Protein AF-0000000078247463 (afdb_homodimer)

Radius of gyration: 31.79 Å; Cα contacts (8 Å, |Δi|>4): 1445; chains: 2; bounding box: 102×98×64 Å

Foldseek 3Di:
DVVVVVVVVVVVVVVVVVVVPCVVLQAAEAEEEEEFADPDQLCCQATHCLFFVCLQVVLVVVCVVVVLRVSYDYHYHYDYQNLPLVSLLVVLCCCCPVVNHQEYEDDADASSLLNSLQVCVVSVHAYEYFIHRAAPVQVPCVSRVRYHYLFHHLLVLLVVVVVVCVVVVNAEEEEEEEPAPPPPRVVRNVVNNVVVQVVDNSHHHFYYDYQPYLALVSLLVVLVPCLVGDQEYEYYYDPDQLSVLSNLVSCVVNVNQPPSHAYEYEDAPDLVQWDAAFLGDIDGSLDDDRPDPDPDDSVNSVVSCPRYHYHYDPLPNDVDDDPVVVVSFQVSNVCCCPPPNVCDVVQPDSSNNTHRSTSVSSSVVSNVVSNVVSVVVVVPD/DVVVVVVVVVVVVVVVVVVVVCVVLQAAEAEEEEEFADPDQLCCQATHCLFFVCLQVVLVVVCVVVVQRVSYDYHYHYDYQNLPLVSLLVVLCCCCPVVNHQEYEDDADASSLLNSLQVCVVSVHAYEYFTHRAAPVQVPCVSRVRYHYLFHHLLVLLVVVVVVCVVVVNAEEEEEEEPAPPPPRVVRNVVNNVVVQVVDNSHHHFYYDYQPYLALVSLLVVLVVCLVGHQEYEYYYDPDQLSVLSNLVSCVVNVNQPPSHAYEYEDAPDLVQWDAAFLRDIDGSLDDDRPHDDPDDSVNSVVSCPRYHYHYDPLPRDVDDDPVVVVSFQVSNVCCCPPPNVCDVVQPDSSNNTHRSTSVSSSVVSNVVSVVVSVVVVVPD

Solvent-accessible surface area (backbone atoms only — not comparable to full-atom values): 39059 Å² total; per-residue (Å²): 113,65,66,61,47,52,51,48,49,50,48,47,49,49,48,48,47,50,58,58,66,60,57,71,73,76,53,46,74,44,34,37,27,36,39,34,27,76,83,50,74,94,43,36,50,41,51,13,35,71,24,27,60,26,22,52,56,56,36,49,53,51,40,58,75,65,59,56,52,77,58,48,40,81,44,80,44,76,46,70,24,57,71,29,45,35,45,18,30,47,49,42,47,43,36,53,70,73,66,53,40,62,34,33,38,32,30,43,23,38,65,16,29,51,45,34,30,29,46,27,38,55,72,71,27,46,28,32,28,20,49,64,30,29,50,53,68,51,73,33,52,86,80,22,70,33,40,47,61,66,37,70,28,29,44,60,49,33,50,48,50,52,52,51,29,55,75,72,68,44,44,58,30,24,40,40,32,26,41,48,90,32,69,55,63,35,52,46,33,51,54,26,39,50,49,51,35,35,74,32,88,74,37,40,69,67,43,57,41,65,31,82,38,70,45,54,70,38,36,31,53,44,42,64,56,47,60,76,71,33,42,38,35,38,40,32,58,29,81,92,71,54,32,62,48,41,46,29,47,22,25,43,75,68,68,55,48,45,93,76,26,40,37,36,38,64,35,74,86,38,57,62,58,45,41,79,38,60,38,70,41,67,44,45,58,42,56,69,88,59,88,63,78,73,86,63,50,55,66,53,39,46,57,33,44,72,40,56,43,66,46,51,49,75,84,60,62,58,92,67,70,53,70,68,51,53,53,49,37,51,48,28,48,61,41,22,46,36,83,91,63,55,37,48,80,88,36,62,49,62,58,32,69,29,49,15,68,31,21,62,42,50,22,48,49,52,47,50,49,48,53,51,51,38,53,48,40,70,73,55,117,116,67,66,61,47,50,50,48,48,49,49,47,48,50,48,48,49,49,56,59,66,60,57,71,73,78,53,47,74,44,35,36,27,36,40,35,28,75,83,50,75,92,43,37,49,42,51,12,35,70,24,27,60,27,22,52,56,58,36,49,54,50,33,54,74,67,60,49,54,78,58,48,41,81,43,80,45,75,47,72,23,57,71,28,43,37,44,19,31,47,49,42,47,43,35,52,70,74,66,54,39,63,34,33,40,31,29,42,24,38,64,17,29,50,46,33,30,30,46,27,38,56,70,70,27,46,28,34,28,21,51,63,30,28,49,54,69,52,72,34,52,86,80,21,70,32,40,48,61,69,35,71,28,28,44,61,48,32,49,48,51,51,52,50,31,55,75,73,68,46,45,61,31,23,39,40,32,26,43,51,91,31,69,57,64,35,52,47,32,50,53,26,38,50,48,51,36,36,75,32,86,75,37,40,67,68,45,57,40,65,29,81,38,71,47,54,69,39,35,31,53,45,44,65,56,46,60,77,71,34,43,39,34,38,39,31,60,30,80,94,73,52,34,62,48,42,45,30,47,22,25,43,76,67,68,55,47,44,95,77,27,38,36,37,39,62,37,76,86,40,60,63,59,47,40,81,38,62,40,71,41,68,45,44,58,44,54,74,86,60,89,57,80,70,85,63,49,54,67,53,40,45,57,32,44,72,39,57,43,65,45,52,50,72,85,65,64,60,97,68,72,50,70,66,54,53,52,48,38,52,47,27,48,60,42,23,47,36,84,91,63,56,36,48,80,88,36,62,47,63,57,34,71,29,51,14,68,33,23,63,43,50,23,48,48,54,47,50,49,51,53,51,50,45,52,47,42,70,74,55,119

Structure (mmCIF, N/CA/C/O backbone):
data_AF-0000000078247463-model_v1
#
loop_
_entity.id
_entity.type
_entity.pdbx_description
1 polymer 'guanylate cyclase'
#
loop_
_atom_site.group_PDB
_atom_site.id
_atom_site.type_symbol
_atom_site.label_atom_id
_atom_site.label_alt_id
_atom_site.label_comp_id
_atom_site.label_asym_id
_atom_site.label_entity_id
_atom_site.label_seq_id
_atom_site.pdbx_PDB_ins_code
_atom_site.Cartn_x
_atom_site.Cartn_y
_atom_site.Cartn_z
_atom_site.occupancy
_atom_site.B_iso_or_equiv
_atom_site.auth_seq_id
_atom_site.auth_comp_id
_atom_site.auth_asym_id
_atom_site.auth_atom_id
_atom_site.pdbx_PDB_model_num
ATOM 1 N N . MET A 1 1 ? -61.469 -50.188 29.312 1 53.72 1 MET A N 1
ATOM 2 C CA . MET A 1 1 ? -60.844 -48.938 29.688 1 53.72 1 MET A CA 1
ATOM 3 C C . MET A 1 1 ? -59.312 -49.094 29.719 1 53.72 1 MET A C 1
ATOM 5 O O . MET A 1 1 ? -58.594 -48.188 29.297 1 53.72 1 MET A O 1
ATOM 9 N N . ALA A 1 2 ? -58.844 -50.312 30 1 69.56 2 ALA A N 1
ATOM 10 C CA . ALA A 1 2 ? -57.406 -50.594 30.125 1 69.56 2 ALA A CA 1
ATOM 11 C C . ALA A 1 2 ? -56.75 -50.781 28.75 1 69.56 2 ALA A C 1
ATOM 13 O O . ALA A 1 2 ? -55.625 -50.312 28.531 1 69.56 2 ALA A O 1
ATOM 14 N N . LYS A 1 3 ? -57.375 -51.375 27.812 1 70 3 LYS A N 1
ATOM 15 C CA . LYS A 1 3 ? -56.781 -51.562 26.484 1 70 3 LYS A CA 1
ATOM 16 C C . LYS A 1 3 ? -56.719 -50.25 25.719 1 70 3 LYS A C 1
ATOM 18 O O . LYS A 1 3 ? -55.75 -49.969 25.031 1 70 3 LYS A O 1
ATOM 23 N N . ALA A 1 4 ? -57.688 -49.406 25.906 1 71.69 4 ALA A N 1
ATOM 24 C CA . ALA A 1 4 ? -57.688 -48.094 25.266 1 71.69 4 ALA A CA 1
ATOM 25 C C . ALA A 1 4 ? -56.656 -47.156 25.891 1 71.69 4 ALA A C 1
ATOM 27 O O . ALA A 1 4 ? -56 -46.406 25.172 1 71.69 4 ALA A O 1
ATOM 28 N N . GLN A 1 5 ? -56.344 -47.406 27.141 1 68.44 5 GLN A N 1
ATOM 29 C CA . GLN A 1 5 ? -55.344 -46.625 27.828 1 68.44 5 GLN A CA 1
ATOM 30 C C . GLN A 1 5 ? -53.938 -47.031 27.406 1 68.44 5 GLN A C 1
ATOM 32 O O . GLN A 1 5 ? -53.062 -46.188 27.234 1 68.44 5 GLN A O 1
ATOM 37 N N . LYS A 1 6 ? -53.719 -48.344 27.172 1 70.38 6 LYS A N 1
ATOM 38 C CA . LYS A 1 6 ? -52.438 -48.844 26.719 1 70.38 6 LYS A CA 1
ATOM 39 C C . LYS A 1 6 ? -52.156 -48.406 25.281 1 70.38 6 LYS A C 1
ATOM 41 O O . LYS A 1 6 ? -51.031 -48.031 24.938 1 70.38 6 LYS A O 1
ATOM 46 N N . LEU A 1 7 ? -53.25 -48.344 24.531 1 70.44 7 LEU A N 1
ATOM 47 C CA . LEU A 1 7 ? -53.125 -47.875 23.156 1 70.44 7 LEU A CA 1
ATOM 48 C C . LEU A 1 7 ? -52.844 -46.375 23.094 1 70.44 7 LEU A C 1
ATOM 50 O O . LEU A 1 7 ? -52 -45.938 22.312 1 70.44 7 LEU A O 1
ATOM 54 N N . LEU A 1 8 ? -53.438 -45.688 24.031 1 73.56 8 LEU A N 1
ATOM 55 C CA . LEU A 1 8 ? -53.219 -44.25 24.141 1 73.56 8 LEU A CA 1
ATOM 56 C C . LEU A 1 8 ? -51.781 -43.969 24.641 1 73.56 8 LEU A C 1
ATOM 58 O O . LEU A 1 8 ? -51.125 -43.031 24.141 1 73.56 8 LEU A O 1
ATOM 62 N N . LEU A 1 9 ? -51.344 -44.781 25.5 1 71.31 9 LEU A N 1
ATOM 63 C CA . LEU A 1 9 ? -50 -44.656 26.016 1 71.31 9 LEU A CA 1
ATOM 64 C C . LEU A 1 9 ? -48.969 -45 24.953 1 71.31 9 LEU A C 1
ATOM 66 O O . LEU A 1 9 ? -47.938 -44.344 24.828 1 71.31 9 LEU A O 1
ATOM 70 N N . ILE A 1 10 ? -49.281 -46 24.125 1 69.25 10 ILE A N 1
ATOM 71 C CA . ILE A 1 10 ? -48.406 -46.375 23.031 1 69.25 10 ILE A CA 1
ATOM 72 C C . ILE A 1 10 ? -48.406 -45.312 21.953 1 69.25 10 ILE A C 1
ATOM 74 O O . ILE A 1 10 ? -47.344 -44.969 21.406 1 69.25 10 ILE A O 1
ATOM 78 N N . ILE A 1 11 ? -49.562 -44.625 21.719 1 70.5 11 ILE A N 1
ATOM 79 C CA . ILE A 1 11 ? -49.656 -43.531 20.75 1 70.5 11 ILE A CA 1
ATOM 80 C C . ILE A 1 11 ? -48.938 -42.312 21.281 1 70.5 11 ILE A C 1
ATOM 82 O O . ILE A 1 11 ? -48.219 -41.625 20.531 1 70.5 11 ILE A O 1
ATOM 86 N N . ILE A 1 12 ? -49.062 -42.094 22.562 1 70.5 12 ILE A N 1
ATOM 87 C CA . ILE A 1 12 ? -48.375 -40.969 23.172 1 70.5 12 ILE A CA 1
ATOM 88 C C . ILE A 1 12 ? -46.875 -41.219 23.188 1 70.5 12 ILE A C 1
ATOM 90 O O . ILE A 1 12 ? -46.062 -40.312 22.875 1 70.5 12 ILE A O 1
ATOM 94 N N . ILE A 1 13 ? -46.438 -42.469 23.469 1 66.94 13 ILE A N 1
ATOM 95 C CA . ILE A 1 13 ? -45.031 -42.812 23.453 1 66.94 13 ILE A CA 1
ATOM 96 C C . ILE A 1 13 ? -44.5 -42.781 22.016 1 66.94 13 ILE A C 1
ATOM 98 O O . ILE A 1 13 ? -43.406 -42.281 21.75 1 66.94 13 ILE A O 1
ATOM 102 N N . LEU A 1 14 ? -45.312 -43.219 21.062 1 65.75 14 LEU A N 1
ATOM 103 C CA . LEU A 1 14 ? -44.906 -43.188 19.656 1 65.75 14 LEU A CA 1
ATOM 104 C C . LEU A 1 14 ? -44.906 -41.719 19.156 1 65.75 14 LEU A C 1
ATOM 106 O O . LEU A 1 14 ? -44 -41.344 18.391 1 65.75 14 LEU A O 1
ATOM 110 N N . PHE A 1 15 ? -45.875 -40.938 19.641 1 65.56 15 PHE A N 1
ATOM 111 C CA . PHE A 1 15 ? -45.938 -39.531 19.266 1 65.56 15 PHE A CA 1
ATOM 112 C C . PHE A 1 15 ? -44.812 -38.75 19.922 1 65.56 15 PHE A C 1
ATOM 114 O O . PHE A 1 15 ? -44.219 -37.875 19.297 1 65.56 15 PHE A O 1
ATOM 121 N N . THR A 1 16 ? -44.531 -39.031 21.172 1 62.22 16 THR A N 1
ATOM 122 C CA . THR A 1 16 ? -43.438 -38.344 21.844 1 62.22 16 THR A CA 1
ATOM 123 C C . THR A 1 16 ? -42.094 -38.844 21.297 1 62.22 16 THR A C 1
ATOM 125 O O . THR A 1 16 ? -41.156 -38.062 21.172 1 62.22 16 THR A O 1
ATOM 128 N N . THR A 1 17 ? -41.938 -40.094 21 1 59.69 17 THR A N 1
ATOM 129 C CA . THR A 1 17 ? -40.719 -40.594 20.359 1 59.69 17 THR A CA 1
ATOM 130 C C . THR A 1 17 ? -40.594 -40.031 18.953 1 59.69 17 THR A C 1
ATOM 132 O O . THR A 1 17 ? -39.5 -39.75 18.484 1 59.69 17 THR A O 1
ATOM 135 N N . CYS A 1 18 ? -41.625 -39.938 18.219 1 58.25 18 CYS A N 1
ATOM 136 C CA . CYS A 1 18 ? -41.594 -39.312 16.906 1 58.25 18 CYS A CA 1
ATOM 137 C C . CYS A 1 18 ? -41.281 -37.812 17.031 1 58.25 18 CYS A C 1
ATOM 139 O O . CYS A 1 18 ? -40.594 -37.25 16.188 1 58.25 18 CYS A O 1
ATOM 141 N N . LEU A 1 19 ? -41.875 -37.188 18.016 1 53.09 19 LEU A N 1
ATOM 142 C CA . LEU A 1 19 ? -41.531 -35.781 18.25 1 53.09 19 LEU A CA 1
ATOM 143 C C . LEU A 1 19 ? -40.062 -35.656 18.688 1 53.09 19 LEU A C 1
ATOM 145 O O . LEU A 1 19 ? -39.406 -34.656 18.359 1 53.09 19 LEU A O 1
ATOM 149 N N . ILE A 1 20 ? -39.562 -36.562 19.531 1 48.53 20 ILE A N 1
ATOM 150 C CA . ILE A 1 20 ? -38.156 -36.5 19.938 1 48.53 20 ILE A CA 1
ATOM 151 C C . ILE A 1 20 ? -37.25 -36.75 18.734 1 48.53 20 ILE A C 1
ATOM 153 O O . ILE A 1 20 ? -36.188 -36.125 18.594 1 48.53 20 ILE A O 1
ATOM 157 N N . LEU A 1 21 ? -37.469 -37.844 17.953 1 46.78 21 LEU A N 1
ATOM 158 C CA . LEU A 1 21 ? -36.469 -38.188 16.922 1 46.78 21 LEU A CA 1
ATOM 159 C C . LEU A 1 21 ? -36.406 -37.094 15.852 1 46.78 21 LEU A C 1
ATOM 161 O O . LEU A 1 21 ? -35.375 -36.938 15.188 1 46.78 21 LEU A O 1
ATOM 165 N N . ALA A 1 22 ? -37.531 -36.688 15.32 1 40.5 22 ALA A N 1
ATOM 166 C CA . ALA A 1 22 ? -37.344 -35.75 14.227 1 40.5 22 ALA A CA 1
ATOM 167 C C . ALA A 1 22 ? -36.812 -34.406 14.734 1 40.5 22 ALA A C 1
ATOM 169 O O . ALA A 1 22 ? -37.594 -33.5 15.008 1 40.5 22 ALA A O 1
ATOM 170 N N . ARG A 1 23 ? -36.125 -34.344 15.805 1 43.72 23 ARG A N 1
ATOM 171 C CA . ARG A 1 23 ? -35.406 -33.094 15.922 1 43.72 23 ARG A CA 1
ATOM 172 C C . ARG A 1 23 ? -34.875 -32.625 14.57 1 43.72 23 ARG A C 1
ATOM 174 O O . ARG A 1 23 ? -33.906 -33.188 14.07 1 43.72 23 ARG A O 1
ATOM 181 N N . CYS A 1 24 ? -35.625 -32.344 13.656 1 45.47 24 CYS A N 1
ATOM 182 C CA . CYS A 1 24 ? -35.219 -31.578 12.484 1 45.47 24 CYS A CA 1
ATOM 183 C C . CYS A 1 24 ? -34.125 -30.578 12.828 1 45.47 24 CYS A C 1
ATOM 185 O O . CYS A 1 24 ? -34.438 -29.516 13.398 1 45.47 24 CYS A O 1
ATOM 187 N N . GLN A 1 25 ? -33.094 -31 13.258 1 54.38 25 GLN A N 1
ATOM 188 C CA . GLN A 1 25 ? -32.031 -30.094 13.617 1 54.38 25 GLN A CA 1
ATOM 189 C C . GLN A 1 25 ? -31.75 -29.078 12.508 1 54.38 25 GLN A C 1
ATOM 191 O O . GLN A 1 25 ? -31.359 -29.438 11.398 1 54.38 25 GLN A O 1
ATOM 196 N N . VAL A 1 26 ? -32.5 -28.031 12.469 1 69.62 26 VAL A N 1
ATOM 197 C CA . VAL A 1 26 ? -32.344 -26.922 11.539 1 69.62 26 VAL A CA 1
ATOM 198 C C . VAL A 1 26 ? -30.891 -26.453 11.555 1 69.62 26 VAL A C 1
ATOM 200 O O . VAL A 1 26 ? -30.375 -26.047 12.602 1 69.62 26 VAL A O 1
ATOM 203 N N . ARG A 1 27 ? -30.062 -26.922 10.57 1 82.12 27 ARG A N 1
ATOM 204 C CA . ARG A 1 27 ? -28.672 -26.5 10.453 1 82.12 27 ARG A CA 1
ATOM 205 C C . ARG A 1 27 ? -28.562 -25 10.289 1 82.12 27 ARG A C 1
ATOM 207 O O . ARG A 1 27 ? -29.391 -24.375 9.602 1 82.12 27 ARG A O 1
ATOM 214 N N . GLN A 1 28 ? -27.719 -24.484 11.047 1 91.5 28 GLN A N 1
ATOM 215 C CA . GLN A 1 28 ? -27.375 -23.078 10.844 1 91.5 28 GLN A CA 1
ATOM 216 C C . GLN A 1 28 ? -26.641 -22.875 9.531 1 91.5 28 GLN A C 1
ATOM 218 O O . GLN A 1 28 ? -25.906 -23.75 9.078 1 91.5 28 GLN A O 1
ATOM 223 N N . THR A 1 29 ? -26.922 -21.797 8.875 1 95.81 29 THR A N 1
ATOM 224 C CA . THR A 1 29 ? -26.312 -21.547 7.57 1 95.81 29 THR A CA 1
ATOM 225 C C . THR A 1 29 ? -25.078 -20.656 7.707 1 95.81 29 THR A C 1
ATOM 227 O O . THR A 1 29 ? -25.156 -19.578 8.297 1 95.81 29 THR A O 1
ATOM 230 N N . LEU A 1 30 ? -23.984 -21.172 7.297 1 97.06 30 LEU A N 1
ATOM 231 C CA . LEU A 1 30 ? -22.766 -20.375 7.156 1 97.06 30 LEU A CA 1
ATOM 232 C C . LEU A 1 30 ? -22.656 -19.781 5.754 1 97.06 30 LEU A C 1
ATOM 234 O O . LEU A 1 30 ? -22.641 -20.516 4.77 1 97.06 30 LEU A O 1
ATOM 238 N N . ARG A 1 31 ? -22.625 -18.469 5.664 1 98.5 31 ARG A N 1
ATOM 239 C CA . ARG A 1 31 ? -22.5 -17.797 4.375 1 98.5 31 ARG A CA 1
ATOM 240 C C . ARG A 1 31 ? -21.047 -17.562 4.016 1 98.5 31 ARG A C 1
ATOM 242 O O . ARG A 1 31 ? -20.328 -16.859 4.723 1 98.5 31 ARG A O 1
ATOM 249 N N . VAL A 1 32 ? -20.641 -18.156 2.928 1 98.75 32 VAL A N 1
ATOM 250 C CA . VAL A 1 32 ? -19.25 -18.141 2.496 1 98.75 32 VAL A CA 1
ATOM 251 C C . VAL A 1 32 ? -19.109 -17.219 1.282 1 98.75 32 VAL A C 1
ATOM 253 O O . VAL A 1 32 ? -19.719 -17.453 0.237 1 98.75 32 VAL A O 1
ATOM 256 N N . GLY A 1 33 ? -18.312 -16.141 1.456 1 98.88 33 GLY A N 1
ATOM 257 C CA . GLY A 1 33 ? -18.016 -15.258 0.336 1 98.88 33 GLY A CA 1
ATOM 258 C C . GLY A 1 33 ? -16.766 -15.656 -0.419 1 98.88 33 GLY A C 1
ATOM 259 O O . GLY A 1 33 ? -15.766 -16.047 0.189 1 98.88 33 GLY A O 1
ATOM 260 N N . LEU A 1 34 ? -16.875 -15.609 -1.738 1 98.88 34 LEU A N 1
ATOM 261 C CA . LEU A 1 34 ? -15.758 -15.977 -2.604 1 98.88 34 LEU A CA 1
ATOM 262 C C . LEU A 1 34 ? -15.453 -14.859 -3.596 1 98.88 34 LEU A C 1
ATOM 264 O O . LEU A 1 34 ? -16.359 -14.281 -4.188 1 98.88 34 LEU A O 1
ATOM 268 N N . LEU A 1 35 ? -14.156 -14.484 -3.74 1 98.81 35 LEU A N 1
ATOM 269 C CA . LEU A 1 35 ? -13.711 -13.516 -4.73 1 98.81 35 LEU A CA 1
ATOM 270 C C . LEU A 1 35 ? -12.789 -14.164 -5.754 1 98.81 35 LEU A C 1
ATOM 272 O O . LEU A 1 35 ? -11.758 -14.742 -5.391 1 98.81 35 LEU A O 1
ATOM 276 N N . PHE A 1 36 ? -13.18 -14.047 -7.129 1 98.56 36 PHE A N 1
ATOM 277 C CA . PHE A 1 36 ? -12.469 -14.773 -8.172 1 98.56 36 PHE A CA 1
ATOM 278 C C . PHE A 1 36 ? -12.086 -13.836 -9.32 1 98.56 36 PHE A C 1
ATOM 280 O O . PHE A 1 36 ? -12.477 -12.672 -9.328 1 98.56 36 PHE A O 1
ATOM 287 N N . VAL A 1 37 ? -11.297 -14.406 -10.195 1 97.62 37 VAL A N 1
ATOM 288 C CA . VAL A 1 37 ? -10.984 -13.812 -11.492 1 97.62 37 VAL A CA 1
ATOM 289 C C . VAL A 1 37 ? -11.594 -14.664 -12.609 1 97.62 37 VAL A C 1
ATOM 291 O O . VAL A 1 37 ? -11.398 -15.875 -12.656 1 97.62 37 VAL A O 1
ATOM 294 N N . GLN A 1 38 ? -12.273 -13.984 -13.5 1 96.5 38 GLN A N 1
ATOM 295 C CA . GLN A 1 38 ? -12.953 -14.758 -14.539 1 96.5 38 GLN A CA 1
ATOM 296 C C . GLN A 1 38 ? -12.453 -14.375 -15.93 1 96.5 38 GLN A C 1
ATOM 298 O O . GLN A 1 38 ? -12.258 -15.242 -16.781 1 96.5 38 GLN A O 1
ATOM 303 N N . ASN A 1 39 ? -12.148 -13.109 -16.141 1 93.75 39 ASN A N 1
ATOM 304 C CA . ASN A 1 39 ? -12 -12.648 -17.516 1 93.75 39 ASN A CA 1
ATOM 305 C C . ASN A 1 39 ? -10.578 -12.148 -17.781 1 93.75 39 ASN A C 1
ATOM 307 O O . ASN A 1 39 ? -10.344 -11.461 -18.781 1 93.75 39 ASN A O 1
ATOM 311 N N . VAL A 1 40 ? -9.719 -12.414 -16.938 1 91.5 40 VAL A N 1
ATOM 312 C CA . VAL A 1 40 ? -8.32 -12.047 -17.156 1 91.5 40 VAL A CA 1
ATOM 313 C C . VAL A 1 40 ? -7.543 -13.266 -17.641 1 91.5 40 VAL A C 1
ATOM 315 O O . VAL A 1 40 ? -7.102 -14.086 -16.828 1 91.5 40 VAL A O 1
ATOM 318 N N . THR A 1 41 ? -7.207 -13.273 -18.859 1 86.75 41 THR A N 1
ATOM 319 C CA . THR A 1 41 ? -6.668 -14.453 -19.531 1 86.75 41 THR A CA 1
ATOM 320 C C . THR A 1 41 ? -5.324 -14.852 -18.938 1 86.75 41 THR A C 1
ATOM 322 O O . THR A 1 41 ? -5.043 -16.047 -18.75 1 86.75 41 THR A O 1
ATOM 325 N N . SER A 1 42 ? -4.516 -13.891 -18.609 1 83 42 SER A N 1
ATOM 326 C CA . SER A 1 42 ? -3.162 -14.164 -18.125 1 83 42 SER A CA 1
ATOM 327 C C . SER A 1 42 ? -3.184 -14.797 -16.75 1 83 42 SER A C 1
ATOM 329 O O . SER A 1 42 ? -2.184 -15.367 -16.297 1 83 42 SER A O 1
ATOM 331 N N . LEU A 1 43 ? -4.402 -14.805 -16.109 1 89.62 43 LEU A N 1
ATOM 332 C CA . LEU A 1 43 ? -4.469 -15.281 -14.734 1 89.62 43 LEU A CA 1
ATOM 333 C C . LEU A 1 43 ? -5.215 -16.609 -14.656 1 89.62 43 LEU A C 1
ATOM 335 O O . LEU A 1 43 ? -5.246 -17.25 -13.609 1 89.62 43 LEU A O 1
ATOM 339 N N . GLN A 1 44 ? -5.664 -17.094 -15.75 1 90.88 44 GLN A N 1
ATOM 340 C CA . GLN A 1 44 ? -6.551 -18.25 -15.789 1 90.88 44 GLN A CA 1
ATOM 341 C C . GLN A 1 44 ? -5.824 -19.516 -15.352 1 90.88 44 GLN A C 1
ATOM 343 O O . GLN A 1 44 ? -6.379 -20.344 -14.617 1 90.88 44 GLN A O 1
ATOM 348 N N . VAL A 1 45 ? -4.629 -19.594 -15.68 1 89.25 45 VAL A N 1
ATOM 349 C CA . VAL A 1 45 ? -3.877 -20.812 -15.398 1 89.25 45 VAL A CA 1
ATOM 350 C C . VAL A 1 45 ? -3.635 -20.938 -13.891 1 89.25 45 VAL A C 1
ATOM 352 O O . VAL A 1 45 ? -3.648 -22.031 -13.344 1 89.25 45 VAL A O 1
ATOM 355 N N . GLY A 1 46 ? -3.518 -19.828 -13.289 1 89.81 46 GLY A N 1
ATOM 356 C CA . GLY A 1 46 ? -3.168 -19.844 -11.875 1 89.81 46 GLY A CA 1
ATOM 357 C C . GLY A 1 46 ? -4.379 -19.781 -10.961 1 89.81 46 GLY A C 1
ATOM 358 O O . GLY A 1 46 ? -4.48 -20.547 -10.008 1 89.81 46 GLY A O 1
ATOM 359 N N . ILE A 1 47 ? -5.312 -18.922 -11.328 1 94.19 47 ILE A N 1
ATOM 360 C CA . ILE A 1 47 ? -6.344 -18.625 -10.344 1 94.19 47 ILE A CA 1
ATOM 361 C C . ILE A 1 47 ? -7.691 -18.453 -11.047 1 94.19 47 ILE A C 1
ATOM 363 O O . ILE A 1 47 ? -8.609 -17.828 -10.508 1 94.19 47 ILE A O 1
ATOM 367 N N . GLY A 1 48 ? -7.914 -19.031 -12.109 1 96.06 48 GLY A N 1
ATOM 368 C CA . GLY A 1 48 ? -9.148 -18.859 -12.867 1 96.06 48 GLY A CA 1
ATOM 369 C C . GLY A 1 48 ? -10.367 -19.406 -12.156 1 96.06 48 GLY A C 1
ATOM 370 O O . GLY A 1 48 ? -10.305 -20.484 -11.562 1 96.06 48 GLY A O 1
ATOM 371 N N . TYR A 1 49 ? -11.461 -18.672 -12.266 1 98.19 49 TYR A N 1
ATOM 372 C CA . TYR A 1 49 ? -12.727 -19.047 -11.664 1 98.19 49 TYR A CA 1
ATOM 373 C C . TYR A 1 49 ? -13.18 -20.422 -12.172 1 98.19 49 TYR A C 1
ATOM 375 O O . TYR A 1 49 ? -13.484 -21.312 -11.375 1 98.19 49 TYR A O 1
ATOM 383 N N . ARG A 1 50 ? -13.125 -20.641 -13.422 1 98.12 50 ARG A N 1
ATOM 384 C CA . ARG A 1 50 ? -13.727 -21.797 -14.086 1 98.12 50 ARG A CA 1
ATOM 385 C C . ARG A 1 50 ? -12.969 -23.078 -13.742 1 98.12 50 ARG A C 1
ATOM 387 O O . ARG A 1 50 ? -13.477 -24.188 -13.953 1 98.12 50 ARG A O 1
ATOM 394 N N . THR A 1 51 ? -11.797 -22.891 -13.156 1 97.44 51 THR A N 1
ATOM 395 C CA . THR A 1 51 ? -11 -24.078 -12.875 1 97.44 51 THR A CA 1
ATOM 396 C C . THR A 1 51 ? -10.586 -24.125 -11.406 1 97.44 51 THR A C 1
ATOM 398 O O . THR A 1 51 ? -9.672 -24.859 -11.031 1 97.44 51 THR A O 1
ATOM 401 N N . SER A 1 52 ? -11.203 -23.312 -10.57 1 97.81 52 SER A N 1
ATOM 402 C CA . SER A 1 52 ? -10.773 -23.312 -9.18 1 97.81 52 SER A CA 1
ATOM 403 C C . SER A 1 52 ? -11.961 -23.219 -8.227 1 97.81 52 SER A C 1
ATOM 405 O O . SER A 1 52 ? -11.875 -23.656 -7.074 1 97.81 52 SER A O 1
ATOM 407 N N . ALA A 1 53 ? -13.086 -22.703 -8.609 1 98.75 53 ALA A N 1
ATOM 408 C CA . ALA A 1 53 ? -14.148 -22.281 -7.695 1 98.75 53 ALA A CA 1
ATOM 409 C C . ALA A 1 53 ? -14.734 -23.484 -6.961 1 98.75 53 ALA A C 1
ATOM 411 O O . ALA A 1 53 ? -14.984 -23.422 -5.758 1 98.75 53 ALA A O 1
ATOM 412 N N . SER A 1 54 ? -14.898 -24.594 -7.664 1 98.69 54 SER A N 1
ATOM 413 C CA . SER A 1 54 ? -15.578 -25.75 -7.082 1 98.69 54 SER A CA 1
ATOM 414 C C . SER A 1 54 ? -14.672 -26.484 -6.098 1 98.69 54 SER A C 1
ATOM 416 O O . SER A 1 54 ? -15.086 -27.453 -5.473 1 98.69 54 SER A O 1
ATOM 418 N N . ALA A 1 55 ? -13.438 -25.953 -5.941 1 98.69 55 ALA A N 1
ATOM 419 C CA . ALA A 1 55 ? -12.594 -26.5 -4.879 1 98.69 55 ALA A CA 1
ATOM 420 C C . ALA A 1 55 ? -13.297 -26.438 -3.529 1 98.69 55 ALA A C 1
ATOM 422 O O . ALA A 1 55 ? -13.094 -27.297 -2.674 1 98.69 55 ALA A O 1
ATOM 423 N N . VAL A 1 56 ? -14.164 -25.469 -3.348 1 98.81 56 VAL A N 1
ATOM 424 C CA . VAL A 1 56 ? -14.875 -25.328 -2.082 1 98.81 56 VAL A CA 1
ATOM 425 C C . VAL A 1 56 ? -15.922 -26.422 -1.949 1 98.81 56 VAL A C 1
ATOM 427 O O . VAL A 1 56 ? -16.25 -26.859 -0.838 1 98.81 56 VAL A O 1
ATOM 430 N N . LEU A 1 57 ? -16.469 -26.891 -3.088 1 98.69 57 LEU A N 1
ATOM 431 C CA . LEU A 1 57 ? -17.422 -28 -3.037 1 98.69 57 LEU A CA 1
ATOM 432 C C . LEU A 1 57 ? -16.719 -29.297 -2.662 1 98.69 57 LEU A C 1
ATOM 434 O O . LEU A 1 57 ? -17.25 -30.094 -1.879 1 98.69 57 LEU A O 1
ATOM 438 N N . VAL A 1 58 ? -15.516 -29.469 -3.273 1 98.56 58 VAL A N 1
ATOM 439 C CA . VAL A 1 58 ? -14.727 -30.641 -2.92 1 98.56 58 VAL A CA 1
ATOM 440 C C . VAL A 1 58 ? -14.438 -30.641 -1.422 1 98.56 58 VAL A C 1
ATOM 442 O O . VAL A 1 58 ? -14.57 -31.672 -0.753 1 98.56 58 VAL A O 1
ATOM 445 N N . THR A 1 59 ? -14.078 -29.531 -0.914 1 98.56 59 THR A N 1
ATOM 446 C CA . THR A 1 59 ? -13.742 -29.391 0.499 1 98.56 59 THR A CA 1
ATOM 447 C C . THR A 1 59 ? -14.984 -29.547 1.371 1 98.56 59 THR A C 1
ATOM 449 O O . THR A 1 59 ? -14.914 -30.109 2.463 1 98.56 59 THR A O 1
ATOM 452 N N . ARG A 1 60 ? -16.125 -28.984 0.949 1 98.38 60 ARG A N 1
ATOM 453 C CA . ARG A 1 60 ? -17.375 -29.156 1.667 1 98.38 60 ARG A CA 1
ATOM 454 C C . ARG A 1 60 ? -17.672 -30.625 1.896 1 98.38 60 ARG A C 1
ATOM 456 O O . ARG A 1 60 ? -18.047 -31.031 3 1 98.38 60 ARG A O 1
ATOM 463 N N . ASP A 1 61 ? -17.516 -31.438 0.854 1 97.69 61 ASP A N 1
ATOM 464 C CA . ASP A 1 61 ? -17.781 -32.875 0.968 1 97.69 61 ASP A CA 1
ATOM 465 C C . ASP A 1 61 ? -16.812 -33.531 1.966 1 97.69 61 ASP A C 1
ATOM 467 O O . ASP A 1 61 ? -17.219 -34.375 2.74 1 97.69 61 ASP A O 1
ATOM 471 N N . LYS A 1 62 ? -15.609 -33.094 1.88 1 97.19 62 LYS A N 1
ATOM 472 C CA . LYS A 1 62 ? -14.641 -33.594 2.842 1 97.19 62 LYS A CA 1
ATOM 473 C C . LYS A 1 62 ? -15.039 -33.25 4.27 1 97.19 62 LYS A C 1
ATOM 475 O O . LYS A 1 62 ? -14.961 -34.094 5.172 1 97.19 62 LYS A O 1
ATOM 480 N N . ILE A 1 63 ? -15.461 -32.031 4.512 1 97.56 63 ILE A N 1
ATOM 481 C CA . ILE A 1 63 ? -15.883 -31.531 5.82 1 97.56 63 ILE A CA 1
ATOM 482 C C . ILE A 1 63 ? -17.047 -32.375 6.336 1 97.56 63 ILE A C 1
ATOM 484 O O . ILE A 1 63 ? -17.094 -32.75 7.512 1 97.56 63 ILE A O 1
ATOM 488 N N . ARG A 1 64 ? -17.938 -32.719 5.453 1 96.38 64 ARG A N 1
ATOM 489 C CA . ARG A 1 64 ? -19.094 -33.531 5.805 1 96.38 64 ARG A CA 1
ATOM 490 C C . ARG A 1 64 ? -18.672 -34.969 6.137 1 96.38 64 ARG A C 1
ATOM 492 O O . ARG A 1 64 ? -19.125 -35.531 7.125 1 96.38 64 ARG A O 1
ATOM 499 N N . ASP A 1 65 ? -17.844 -35.469 5.332 1 96.75 65 ASP A N 1
ATOM 500 C CA . ASP A 1 65 ? -17.359 -36.844 5.535 1 96.75 65 ASP A CA 1
ATOM 501 C C . ASP A 1 65 ? -16.641 -36.969 6.875 1 96.75 65 ASP A C 1
ATOM 503 O O . ASP A 1 65 ? -16.734 -38.031 7.523 1 96.75 65 ASP A O 1
ATOM 507 N N . GLU A 1 66 ? -15.992 -35.938 7.227 1 96.5 66 GLU A N 1
ATOM 508 C CA . GLU A 1 66 ? -15.211 -35.969 8.461 1 96.5 66 GLU A CA 1
ATOM 509 C C . GLU A 1 66 ? -16.016 -35.469 9.648 1 96.5 66 GLU A C 1
ATOM 511 O O . GLU A 1 66 ? -15.508 -35.406 10.766 1 96.5 66 GLU A O 1
ATOM 516 N N . HIS A 1 67 ? -17.203 -35.125 9.5 1 93.88 67 HIS A N 1
ATOM 517 C CA . HIS A 1 67 ? -18.141 -34.688 10.531 1 93.88 67 HIS A CA 1
ATOM 518 C C . HIS A 1 67 ? -17.578 -33.5 11.32 1 93.88 67 HIS A C 1
ATOM 520 O O . HIS A 1 67 ? -17.688 -33.469 12.547 1 93.88 67 HIS A O 1
ATOM 526 N N . LEU A 1 68 ? -16.938 -32.531 10.789 1 91.81 68 LEU A N 1
ATOM 527 C CA . LEU A 1 68 ? -16.344 -31.375 11.453 1 91.81 68 LEU A CA 1
ATOM 528 C C . LEU A 1 68 ? -17.406 -30.328 11.781 1 91.81 68 LEU A C 1
ATOM 530 O O . LEU A 1 68 ? -17.359 -29.719 12.852 1 91.81 68 LEU A O 1
ATOM 534 N N . LEU A 1 69 ? -18.469 -30.062 10.977 1 94 69 LEU A N 1
ATOM 535 C CA . LEU A 1 69 ? -19.484 -29.016 11.094 1 94 69 LEU A CA 1
ATOM 536 C C . LEU A 1 69 ? -20.859 -29.562 10.711 1 94 69 LEU A C 1
ATOM 538 O O . LEU A 1 69 ? -21.562 -28.969 9.891 1 94 69 LEU A O 1
ATOM 542 N N . ASP A 1 70 ? -21.266 -30.5 11.469 1 91.94 70 ASP A N 1
ATOM 543 C CA . ASP A 1 70 ? -22.5 -31.188 11.133 1 91.94 70 ASP A CA 1
ATOM 544 C C . ASP A 1 70 ? -23.719 -30.281 11.336 1 91.94 70 ASP A C 1
ATOM 546 O O . ASP A 1 70 ? -24.734 -30.453 10.672 1 91.94 70 ASP A O 1
ATOM 550 N N . GLU A 1 71 ? -23.562 -29.297 12.164 1 90.06 71 GLU A N 1
ATOM 551 C CA . GLU A 1 71 ? -24.688 -28.422 12.492 1 90.06 71 GLU A CA 1
ATOM 552 C C . GLU A 1 71 ? -24.812 -27.281 11.484 1 90.06 71 GLU A C 1
ATOM 554 O O . GLU A 1 71 ? -25.766 -26.5 11.539 1 90.06 71 GLU A O 1
ATOM 559 N N . PHE A 1 72 ? -23.844 -27.266 10.531 1 94.19 72 PHE A N 1
ATOM 560 C CA . PHE A 1 72 ? -23.844 -26.125 9.625 1 94.19 72 PHE A CA 1
ATOM 561 C C . PHE A 1 72 ? -24.062 -26.578 8.188 1 94.19 72 PHE A C 1
ATOM 563 O O . PHE A 1 72 ? -23.594 -27.641 7.793 1 94.19 72 PHE A O 1
ATOM 570 N N . ASP A 1 73 ? -24.812 -25.766 7.477 1 94.94 73 ASP A N 1
ATOM 571 C CA . ASP A 1 73 ? -24.828 -25.812 6.02 1 94.94 73 ASP A CA 1
ATOM 572 C C . ASP A 1 73 ? -24.062 -24.641 5.426 1 94.94 73 ASP A C 1
ATOM 574 O O . ASP A 1 73 ? -23.844 -23.625 6.094 1 94.94 73 ASP A O 1
ATOM 578 N N . PHE A 1 74 ? -23.625 -24.828 4.211 1 97.38 74 PHE A N 1
ATOM 579 C CA . PHE A 1 74 ? -22.828 -23.797 3.592 1 97.38 74 PHE A CA 1
ATOM 580 C C . PHE A 1 74 ? -23.562 -23.156 2.42 1 97.38 74 PHE A C 1
ATOM 582 O O . PHE A 1 74 ? -24.109 -23.859 1.567 1 97.38 74 PHE A O 1
ATOM 589 N N . GLU A 1 75 ? -23.656 -21.859 2.414 1 98 75 GLU A N 1
ATOM 590 C CA . GLU A 1 75 ? -24.125 -21.078 1.277 1 98 75 GLU A CA 1
ATOM 591 C C . GLU A 1 75 ? -23 -20.25 0.667 1 98 75 GLU A C 1
ATOM 593 O O . GLU A 1 75 ? -22.391 -19.422 1.349 1 98 75 GLU A O 1
ATOM 598 N N . PHE A 1 76 ? -22.781 -20.484 -0.619 1 98.56 76 PHE A N 1
ATOM 599 C CA . PHE A 1 76 ? -21.656 -19.844 -1.272 1 98.56 76 PHE A CA 1
ATOM 600 C C . PHE A 1 76 ? -22.109 -18.641 -2.092 1 98.56 76 PHE A C 1
ATOM 602 O O . PHE A 1 76 ? -23.016 -18.766 -2.922 1 98.56 76 PHE A O 1
ATOM 609 N N . HIS A 1 77 ? -21.531 -17.453 -1.812 1 98.44 77 HIS A N 1
ATOM 610 C CA . HIS A 1 77 ? -21.703 -16.234 -2.576 1 98.44 77 HIS A CA 1
ATOM 611 C C . HIS A 1 77 ? -20.406 -15.812 -3.256 1 98.44 77 HIS A C 1
ATOM 613 O O . HIS A 1 77 ? -19.375 -15.656 -2.594 1 98.44 77 HIS A O 1
ATOM 619 N N . TYR A 1 78 ? -20.484 -15.719 -4.594 1 98.25 78 TYR A N 1
ATOM 620 C CA . TYR A 1 78 ? -19.219 -15.406 -5.246 1 98.25 78 TYR A CA 1
ATOM 621 C C . TYR A 1 78 ? -19.344 -14.148 -6.105 1 98.25 78 TYR A C 1
ATOM 623 O O . TYR A 1 78 ? -20.406 -13.859 -6.633 1 98.25 78 TYR A O 1
ATOM 631 N N . GLU A 1 79 ? -18.266 -13.32 -6.145 1 98.38 79 GLU A N 1
ATOM 632 C CA . GLU A 1 79 ? -18.078 -12.109 -6.941 1 98.38 79 GLU A CA 1
ATOM 633 C C . GLU A 1 79 ? -16.766 -12.148 -7.707 1 98.38 79 GLU A C 1
ATOM 635 O O . GLU A 1 79 ? -15.906 -13 -7.438 1 98.38 79 GLU A O 1
ATOM 640 N N . PHE A 1 80 ? -16.688 -11.266 -8.695 1 98.56 80 PHE A N 1
ATOM 641 C CA . PHE A 1 80 ? -15.484 -11.219 -9.516 1 98.56 80 PHE A CA 1
ATOM 642 C C . PHE A 1 80 ? -14.766 -9.883 -9.367 1 98.56 80 PHE A C 1
ATOM 644 O O . PHE A 1 80 ? -15.227 -8.867 -9.898 1 98.56 80 PHE A O 1
ATOM 651 N N . ASP A 1 81 ? -13.602 -9.922 -8.688 1 98.06 81 ASP A N 1
ATOM 652 C CA . ASP A 1 81 ? -12.836 -8.688 -8.531 1 98.06 81 ASP A CA 1
ATOM 653 C C . ASP A 1 81 ? -11.844 -8.508 -9.688 1 98.06 81 ASP A C 1
ATOM 655 O O . ASP A 1 81 ? -11.312 -7.418 -9.883 1 98.06 81 ASP A O 1
ATOM 659 N N . GLU A 1 82 ? -11.57 -9.602 -10.445 1 97.38 82 GLU A N 1
ATOM 660 C CA . GLU A 1 82 ? -10.742 -9.578 -11.641 1 97.38 82 GLU A CA 1
ATOM 661 C C . GLU A 1 82 ? -9.344 -9.062 -11.336 1 97.38 82 GLU A C 1
ATOM 663 O O . GLU A 1 82 ? -8.719 -8.398 -12.172 1 97.38 82 GLU A O 1
ATOM 668 N N . CYS A 1 83 ? -8.961 -9.219 -10.07 1 94.56 83 CYS A N 1
ATOM 669 C CA . CYS A 1 83 ? -7.664 -8.734 -9.617 1 94.56 83 CYS A CA 1
ATOM 670 C C . CYS A 1 83 ? -7.551 -7.227 -9.781 1 94.56 83 CYS A C 1
ATOM 672 O O . CYS A 1 83 ? -6.477 -6.711 -10.094 1 94.56 83 CYS A O 1
ATOM 674 N N . ASN A 1 84 ? -8.625 -6.609 -9.742 1 95.69 84 ASN A N 1
ATOM 675 C CA . ASN A 1 84 ? -8.711 -5.152 -9.75 1 95.69 84 ASN A CA 1
ATOM 676 C C . ASN A 1 84 ? -9.023 -4.602 -8.359 1 95.69 84 ASN A C 1
ATOM 678 O O . ASN A 1 84 ? -10.047 -4.957 -7.766 1 95.69 84 ASN A O 1
ATOM 682 N N . GLU A 1 85 ? -8.18 -3.754 -7.902 1 96.31 85 GLU A N 1
ATOM 683 C CA . GLU A 1 85 ? -8.266 -3.23 -6.543 1 96.31 85 GLU A CA 1
ATOM 684 C C . GLU A 1 85 ? -9.602 -2.537 -6.297 1 96.31 85 GLU A C 1
ATOM 686 O O . GLU A 1 85 ? -10.227 -2.73 -5.25 1 96.31 85 GLU A O 1
ATOM 691 N N . ILE A 1 86 ? -10.039 -1.757 -7.25 1 97.88 86 ILE A N 1
ATOM 692 C CA . ILE A 1 86 ? -11.281 -1 -7.121 1 97.88 86 ILE A CA 1
ATOM 693 C C . ILE A 1 86 ? -12.469 -1.958 -7.09 1 97.88 86 ILE A C 1
ATOM 695 O O . ILE A 1 86 ? -13.336 -1.858 -6.215 1 97.88 86 ILE A O 1
ATOM 699 N N . GLN A 1 87 ? -12.469 -2.9 -7.957 1 98.12 87 GLN A N 1
ATOM 700 C CA . GLN A 1 87 ? -13.547 -3.887 -7.988 1 98.12 87 GLN A CA 1
ATOM 701 C C . GLN A 1 87 ? -13.562 -4.719 -6.707 1 98.12 87 GLN A C 1
ATOM 703 O O . GLN A 1 87 ? -14.633 -5.02 -6.172 1 98.12 87 GLN A O 1
ATOM 708 N N . ALA A 1 88 ? -12.406 -5.074 -6.281 1 98.62 88 ALA A N 1
ATOM 709 C CA . ALA A 1 88 ? -12.32 -5.859 -5.051 1 98.62 88 ALA A CA 1
ATOM 710 C C . ALA A 1 88 ? -12.945 -5.113 -3.879 1 98.62 88 ALA A C 1
ATOM 712 O O . ALA A 1 88 ? -13.641 -5.711 -3.053 1 98.62 88 ALA A O 1
ATOM 713 N N . GLY A 1 89 ? -12.641 -3.82 -3.785 1 98.19 89 GLY A N 1
ATOM 714 C CA . GLY A 1 89 ? -13.242 -3.02 -2.734 1 98.19 89 GLY A CA 1
ATOM 715 C C . GLY A 1 89 ? -14.758 -3.064 -2.748 1 98.19 89 GLY A C 1
ATOM 716 O O . GLY A 1 89 ? -15.391 -3.406 -1.743 1 98.19 89 GLY A O 1
ATOM 717 N N . GLY A 1 90 ? -15.312 -2.77 -3.875 1 98.19 90 GLY A N 1
ATOM 718 C CA . GLY A 1 90 ? -16.766 -2.75 -4.004 1 98.19 90 GLY A CA 1
ATOM 719 C C . GLY A 1 90 ? -17.406 -4.109 -3.777 1 98.19 90 GLY A C 1
ATOM 720 O O . GLY A 1 90 ? -18.406 -4.219 -3.07 1 98.19 90 GLY A O 1
ATOM 721 N N . LYS A 1 91 ? -16.812 -5.125 -4.348 1 98.69 91 LYS A N 1
ATOM 722 C CA . LYS A 1 91 ? -17.359 -6.469 -4.23 1 98.69 91 LYS A CA 1
ATOM 723 C C . LYS A 1 91 ? -17.266 -6.98 -2.795 1 98.69 91 LYS A C 1
ATOM 725 O O . LYS A 1 91 ? -18.125 -7.73 -2.336 1 98.69 91 LYS A O 1
ATOM 730 N N . THR A 1 92 ? -16.219 -6.586 -2.146 1 98.75 92 THR A N 1
ATOM 731 C CA . THR A 1 92 ? -16.094 -6.953 -0.741 1 98.75 92 THR A CA 1
ATOM 732 C C . THR A 1 92 ? -17.172 -6.281 0.093 1 98.75 92 THR A C 1
ATOM 734 O O . THR A 1 92 ? -17.75 -6.906 0.981 1 98.75 92 THR A O 1
ATOM 737 N N . VAL A 1 93 ? -17.453 -4.992 -0.167 1 98.38 93 VAL A N 1
ATOM 738 C CA . VAL A 1 93 ? -18.516 -4.293 0.534 1 98.38 93 VAL A CA 1
ATOM 739 C C . VAL A 1 93 ? -19.844 -5.016 0.305 1 98.38 93 VAL A C 1
ATOM 741 O O . VAL A 1 93 ? -20.625 -5.207 1.241 1 98.38 93 VAL A O 1
ATOM 744 N N . ASP A 1 94 ? -20.094 -5.461 -0.914 1 98.06 94 ASP A N 1
ATOM 745 C CA . ASP A 1 94 ? -21.328 -6.18 -1.237 1 98.06 94 ASP A CA 1
ATOM 746 C C . ASP A 1 94 ? -21.422 -7.473 -0.431 1 98.06 94 ASP A C 1
ATOM 748 O O . ASP A 1 94 ? -22.484 -7.785 0.11 1 98.06 94 ASP A O 1
ATOM 752 N N . LEU A 1 95 ? -20.328 -8.195 -0.344 1 98.62 95 LEU A N 1
ATOM 753 C CA . LEU A 1 95 ? -20.312 -9.453 0.397 1 98.62 95 LEU A CA 1
ATOM 754 C C . LEU A 1 95 ? -20.578 -9.211 1.881 1 98.62 95 LEU A C 1
ATOM 756 O O . LEU A 1 95 ? -21.297 -9.977 2.521 1 98.62 95 LEU A O 1
ATOM 760 N N . LEU A 1 96 ? -20.016 -8.133 2.408 1 97.94 96 LEU A N 1
ATOM 761 C CA . LEU A 1 96 ? -20.062 -7.895 3.846 1 97.94 96 LEU A CA 1
ATOM 762 C C . LEU A 1 96 ? -21.391 -7.234 4.238 1 97.94 96 LEU A C 1
ATOM 764 O O . LEU A 1 96 ? -22.016 -7.621 5.23 1 97.94 96 LEU A O 1
ATOM 768 N N . GLU A 1 97 ? -21.859 -6.262 3.463 1 95.06 97 GLU A N 1
ATOM 769 C CA . GLU A 1 97 ? -23 -5.441 3.857 1 95.06 97 GLU A CA 1
ATOM 770 C C . GLU A 1 97 ? -24.297 -6.004 3.299 1 95.06 97 GLU A C 1
ATOM 772 O O . GLU A 1 97 ? -25.328 -5.961 3.963 1 95.06 97 GLU A O 1
ATOM 777 N N . ASN A 1 98 ? -24.266 -6.457 2.1 1 95.25 98 ASN A N 1
ATOM 778 C CA . ASN A 1 98 ? -25.5 -6.883 1.447 1 95.25 98 ASN A CA 1
ATOM 779 C C . ASN A 1 98 ? -25.734 -8.375 1.623 1 95.25 98 ASN A C 1
ATOM 781 O O . ASN A 1 98 ? -26.844 -8.797 1.941 1 95.25 98 ASN A O 1
ATOM 785 N N . ARG A 1 99 ? -24.688 -9.18 1.447 1 97.5 99 ARG A N 1
ATOM 786 C CA . ARG A 1 99 ? -24.844 -10.625 1.546 1 97.5 99 ARG A CA 1
ATOM 787 C C . ARG A 1 99 ? -24.562 -11.109 2.969 1 97.5 99 ARG A C 1
ATOM 789 O O . ARG A 1 99 ? -24.938 -12.227 3.33 1 97.5 99 ARG A O 1
ATOM 796 N N . LYS A 1 100 ? -23.891 -10.312 3.77 1 97.62 100 LYS A N 1
ATOM 797 C CA . LYS A 1 100 ? -23.625 -10.578 5.18 1 97.62 100 LYS A CA 1
ATOM 798 C C . LYS A 1 100 ? -22.906 -11.914 5.359 1 97.62 100 LYS A C 1
ATOM 800 O O . LYS A 1 100 ? -23.328 -12.75 6.16 1 97.62 100 LYS A O 1
ATOM 805 N N . VAL A 1 101 ? -21.844 -12.086 4.676 1 98.56 101 VAL A N 1
ATOM 806 C CA . VAL A 1 101 ? -21.094 -13.336 4.723 1 98.56 101 VAL A CA 1
ATOM 807 C C . VAL A 1 101 ? -20.375 -13.453 6.062 1 98.56 101 VAL A C 1
ATOM 809 O O . VAL A 1 101 ? -20.109 -12.445 6.719 1 98.56 101 VAL A O 1
ATOM 812 N N . ASP A 1 102 ? -20.031 -14.711 6.395 1 98.06 102 ASP A N 1
ATOM 813 C CA . ASP A 1 102 ? -19.391 -15 7.668 1 98.06 102 ASP A CA 1
ATOM 814 C C . ASP A 1 102 ? -17.875 -15.156 7.488 1 98.06 102 ASP A C 1
ATOM 816 O O . ASP A 1 102 ? -17.125 -15.094 8.461 1 98.06 102 ASP A O 1
ATOM 820 N N . VAL A 1 103 ? -17.469 -15.414 6.305 1 98.62 103 VAL A N 1
ATOM 821 C CA . VAL A 1 103 ? -16.062 -15.609 5.953 1 98.62 103 VAL A CA 1
ATOM 822 C C . VAL A 1 103 ? -15.859 -15.305 4.473 1 98.62 103 VAL A C 1
ATOM 824 O O . VAL A 1 103 ? -16.797 -15.414 3.67 1 98.62 103 VAL A O 1
ATOM 827 N N . ILE A 1 104 ? -14.641 -14.844 4.113 1 98.88 104 ILE A N 1
ATOM 828 C CA . ILE A 1 104 ? -14.344 -14.547 2.717 1 98.88 104 ILE A CA 1
ATOM 829 C C . ILE A 1 104 ? -13.086 -15.312 2.289 1 98.88 104 ILE A C 1
ATOM 831 O O . ILE A 1 104 ? -12.102 -15.352 3.025 1 98.88 104 ILE A O 1
ATOM 835 N N . PHE A 1 105 ? -13.141 -16 1.171 1 98.88 105 PHE A N 1
ATOM 836 C CA . PHE A 1 105 ? -11.969 -16.578 0.515 1 98.88 105 PHE A CA 1
ATOM 837 C C . PHE A 1 105 ? -11.633 -15.812 -0.758 1 98.88 105 PHE A C 1
ATOM 839 O O . PHE A 1 105 ? -12.477 -15.648 -1.637 1 98.88 105 PHE A O 1
ATOM 846 N N . GLY A 1 106 ? -10.414 -15.453 -0.888 1 97.88 106 GLY A N 1
ATOM 847 C CA . GLY A 1 106 ? -9.992 -14.43 -1.829 1 97.88 106 GLY A CA 1
ATOM 848 C C . GLY A 1 106 ? -9.844 -13.062 -1.193 1 97.88 106 GLY A C 1
ATOM 849 O O . GLY A 1 106 ? -10.086 -12.898 0.004 1 97.88 106 GLY A O 1
ATOM 850 N N . PRO A 1 107 ? -9.43 -12.023 -1.894 1 97.44 107 PRO A N 1
ATOM 851 C CA . PRO A 1 107 ? -9.055 -12.031 -3.309 1 97.44 107 PRO A CA 1
ATOM 852 C C . PRO A 1 107 ? -7.801 -12.859 -3.58 1 97.44 107 PRO A C 1
ATOM 854 O O . PRO A 1 107 ? -7.25 -13.477 -2.662 1 97.44 107 PRO A O 1
ATOM 857 N N . THR A 1 108 ? -7.449 -12.914 -4.852 1 96.06 108 THR A N 1
ATOM 858 C CA . THR A 1 108 ? -6.355 -13.797 -5.246 1 96.06 108 THR A CA 1
ATOM 859 C C . THR A 1 108 ? -5.133 -12.984 -5.664 1 96.06 108 THR A C 1
ATOM 861 O O . THR A 1 108 ? -4.109 -13.547 -6.051 1 96.06 108 THR A O 1
ATOM 864 N N . CYS A 1 109 ? -5.23 -11.656 -5.59 1 93.62 109 CYS A N 1
ATOM 865 C CA . CYS A 1 109 ? -4.117 -10.773 -5.902 1 93.62 109 CYS A CA 1
ATOM 866 C C . CYS A 1 109 ? -3.834 -9.82 -4.742 1 93.62 109 CYS A C 1
ATOM 868 O O . CYS A 1 109 ? -4.699 -9.594 -3.895 1 93.62 109 CYS A O 1
ATOM 870 N N . SER A 1 110 ? -2.715 -9.203 -4.723 1 93.31 110 SER A N 1
ATOM 871 C CA . SER A 1 110 ? -2.201 -8.516 -3.545 1 93.31 110 SER A CA 1
ATOM 872 C C . SER A 1 110 ? -2.986 -7.238 -3.26 1 93.31 110 SER A C 1
ATOM 874 O O . SER A 1 110 ? -3.525 -7.066 -2.164 1 93.31 110 SER A O 1
ATOM 876 N N . ARG A 1 111 ? -3.076 -6.363 -4.188 1 93.56 111 ARG A N 1
ATOM 877 C CA . ARG A 1 111 ? -3.762 -5.098 -3.934 1 93.56 111 ARG A CA 1
ATOM 878 C C . ARG A 1 111 ? -5.23 -5.332 -3.607 1 93.56 111 ARG A C 1
ATOM 880 O O . ARG A 1 111 ? -5.742 -4.812 -2.611 1 93.56 111 ARG A O 1
ATOM 887 N N . PRO A 1 112 ? -5.863 -6.188 -4.418 1 96.81 112 PRO A N 1
ATOM 888 C CA . PRO A 1 112 ? -7.227 -6.566 -4.031 1 96.81 112 PRO A CA 1
ATOM 889 C C . PRO A 1 112 ? -7.289 -7.195 -2.641 1 96.81 112 PRO A C 1
ATOM 891 O O . PRO A 1 112 ? -8.227 -6.926 -1.88 1 96.81 112 PRO A O 1
ATOM 894 N N . GLY A 1 113 ? -6.305 -8 -2.33 1 97.38 113 GLY A N 1
ATOM 895 C CA . GLY A 1 113 ? -6.262 -8.617 -1.014 1 97.38 113 GLY A CA 1
ATOM 896 C C . GLY A 1 113 ? -6.152 -7.609 0.115 1 97.38 113 GLY A C 1
ATOM 897 O O . GLY A 1 113 ? -6.789 -7.766 1.159 1 97.38 113 GLY A O 1
ATOM 898 N N . MET A 1 114 ? -5.441 -6.582 -0.076 1 96.56 114 MET A N 1
ATOM 899 C CA . MET A 1 114 ? -5.211 -5.59 0.971 1 96.56 114 MET A CA 1
ATOM 900 C C . MET A 1 114 ? -6.48 -4.793 1.253 1 96.56 114 MET A C 1
ATOM 902 O O . MET A 1 114 ? -6.844 -4.586 2.412 1 96.56 114 MET A O 1
ATOM 906 N N . ILE A 1 115 ? -7.16 -4.391 0.223 1 97.88 115 ILE A N 1
ATOM 907 C CA . ILE A 1 115 ? -8.375 -3.605 0.437 1 97.88 115 ILE A CA 1
ATOM 908 C C . ILE A 1 115 ? -9.445 -4.48 1.077 1 97.88 115 ILE A C 1
ATOM 910 O O . ILE A 1 115 ? -10.156 -4.043 1.987 1 97.88 115 ILE A O 1
ATOM 914 N N . SER A 1 116 ? -9.539 -5.668 0.637 1 98.69 116 SER A N 1
ATOM 915 C CA . SER A 1 116 ? -10.547 -6.57 1.19 1 98.69 116 SER A CA 1
ATOM 916 C C . SER A 1 116 ? -10.234 -6.914 2.645 1 98.69 116 SER A C 1
ATOM 918 O O . SER A 1 116 ? -11.148 -7.027 3.467 1 98.69 116 SER A O 1
ATOM 920 N N . SER A 1 117 ? -8.984 -7.098 2.932 1 98.56 117 SER A N 1
ATOM 921 C CA . SER A 1 117 ? -8.578 -7.418 4.297 1 98.56 117 SER A CA 1
ATOM 922 C C . SER A 1 117 ? -8.859 -6.258 5.242 1 98.56 117 SER A C 1
ATOM 924 O O . SER A 1 117 ? -9.227 -6.465 6.402 1 98.56 117 SER A O 1
ATOM 926 N N . THR A 1 118 ? -8.641 -5.059 4.758 1 98.44 118 THR A N 1
ATOM 927 C CA . THR A 1 118 ? -8.953 -3.883 5.559 1 98.44 118 THR A CA 1
ATOM 928 C C . THR A 1 118 ? -10.438 -3.842 5.902 1 98.44 118 THR A C 1
ATOM 930 O O . THR A 1 118 ? -10.805 -3.656 7.062 1 98.44 118 THR A O 1
ATOM 933 N N . LEU A 1 119 ? -11.258 -4.047 4.934 1 98.62 119 LEU A N 1
ATOM 934 C CA . LEU A 1 119 ? -12.703 -4.012 5.125 1 98.62 119 LEU A CA 1
ATOM 935 C C . LEU A 1 119 ? -13.156 -5.16 6.016 1 98.62 119 LEU A C 1
ATOM 937 O O . LEU A 1 119 ? -13.984 -4.969 6.91 1 98.62 119 LEU A O 1
ATOM 941 N N . ALA A 1 120 ? -12.578 -6.305 5.75 1 98.75 120 ALA A N 1
ATOM 942 C CA . ALA A 1 120 ? -12.93 -7.461 6.57 1 98.75 120 ALA A CA 1
ATOM 943 C C . ALA A 1 120 ? -12.578 -7.227 8.031 1 98.75 120 ALA A C 1
ATOM 945 O O . ALA A 1 120 ? -13.328 -7.625 8.93 1 98.75 120 ALA A O 1
ATOM 946 N N . SER A 1 121 ? -11.477 -6.617 8.273 1 98.44 121 SER A N 1
ATOM 947 C CA . SER A 1 121 ? -11.047 -6.312 9.641 1 98.44 121 SER A CA 1
ATOM 948 C C . SER A 1 121 ? -12.039 -5.398 10.344 1 98.44 121 SER A C 1
ATOM 950 O O . SER A 1 121 ? -12.344 -5.59 11.523 1 98.44 121 SER A O 1
ATOM 952 N N . TYR A 1 122 ? -12.547 -4.402 9.633 1 98.31 122 TYR A N 1
ATOM 953 C CA . TYR A 1 122 ? -13.508 -3.477 10.219 1 98.31 122 TYR A CA 1
ATOM 954 C C . TYR A 1 122 ? -14.758 -4.211 10.688 1 98.31 122 TYR A C 1
ATOM 956 O O . TYR A 1 122 ? -15.305 -3.91 11.75 1 98.31 122 TYR A O 1
ATOM 964 N N . TYR A 1 123 ? -15.195 -5.184 9.898 1 97.88 123 TYR A N 1
ATOM 965 C CA . TYR A 1 123 ? -16.406 -5.926 10.195 1 97.88 123 TYR A CA 1
ATOM 966 C C . TYR A 1 123 ? -16.109 -7.141 11.062 1 97.88 123 TYR A C 1
ATOM 968 O O . TYR A 1 123 ? -17.016 -7.914 11.391 1 97.88 123 TYR A O 1
ATOM 976 N N . ASN A 1 124 ? -14.875 -7.383 11.406 1 97.56 124 ASN A N 1
ATOM 977 C CA . ASN A 1 124 ? -14.422 -8.508 12.211 1 97.56 124 ASN A CA 1
ATOM 978 C C . ASN A 1 124 ? -14.781 -9.844 11.562 1 97.56 124 ASN A C 1
ATOM 980 O O . ASN A 1 124 ? -15.352 -10.719 12.203 1 97.56 124 ASN A O 1
ATOM 984 N N . ILE A 1 125 ? -14.531 -9.945 10.242 1 98.38 125 ILE A N 1
ATOM 985 C CA . ILE A 1 125 ? -14.781 -11.141 9.445 1 98.38 125 ILE A CA 1
ATOM 986 C C . ILE A 1 125 ? -13.453 -11.734 8.977 1 98.38 125 ILE A C 1
ATOM 988 O O . ILE A 1 125 ? -12.602 -11.016 8.445 1 98.38 125 ILE A O 1
ATOM 992 N N . PRO A 1 126 ? -13.242 -13.055 9.188 1 98.19 126 PRO A N 1
ATOM 993 C CA . PRO A 1 126 ? -12 -13.641 8.688 1 98.19 126 PRO A CA 1
ATOM 994 C C . PRO A 1 126 ? -11.938 -13.68 7.16 1 98.19 126 PRO A C 1
ATOM 996 O O . PRO A 1 126 ? -12.961 -13.914 6.508 1 98.19 126 PRO A O 1
ATOM 999 N N . ILE A 1 127 ? -10.781 -13.461 6.645 1 98.69 127 ILE A N 1
ATOM 1000 C CA . ILE A 1 127 ? -10.555 -13.484 5.203 1 98.69 127 ILE A CA 1
ATOM 1001 C C . ILE A 1 127 ? -9.297 -14.289 4.891 1 98.69 127 ILE A C 1
ATOM 1003 O O . ILE A 1 127 ? -8.273 -14.141 5.562 1 98.69 127 ILE A O 1
ATOM 1007 N N . PHE A 1 128 ? -9.422 -15.219 3.977 1 98.56 128 PHE A N 1
ATOM 1008 C CA . PHE A 1 128 ? -8.336 -16.094 3.555 1 98.56 128 PHE A CA 1
ATOM 1009 C C . PHE A 1 128 ? -7.93 -15.797 2.117 1 98.56 128 PHE A C 1
ATOM 1011 O O . PHE A 1 128 ? -8.617 -16.188 1.176 1 98.56 128 PHE A O 1
ATOM 1018 N N . GLU A 1 129 ? -6.82 -15.141 1.974 1 97.75 129 GLU A N 1
ATOM 1019 C CA . GLU A 1 129 ? -6.309 -14.898 0.627 1 97.75 129 GLU A CA 1
ATOM 1020 C C . GLU A 1 129 ? -5.512 -16.094 0.115 1 97.75 129 GLU A C 1
ATOM 1022 O O . GLU A 1 129 ? -4.926 -16.844 0.902 1 97.75 129 GLU A O 1
ATOM 1027 N N . TRP A 1 130 ? -5.512 -16.266 -1.15 1 95.12 130 TRP A N 1
ATOM 1028 C CA . TRP A 1 130 ? -4.785 -17.375 -1.775 1 95.12 130 TRP A CA 1
ATOM 1029 C C . TRP A 1 130 ? -4.297 -16.984 -3.166 1 95.12 130 TRP A C 1
ATOM 1031 O O . TRP A 1 130 ? -4.418 -15.82 -3.572 1 95.12 130 TRP A O 1
ATOM 1041 N N . GLY A 1 131 ? -3.656 -17.812 -3.801 1 92.19 131 GLY A N 1
ATOM 1042 C CA . GLY A 1 131 ? -3.24 -17.578 -5.172 1 92.19 131 GLY A CA 1
ATOM 1043 C C . GLY A 1 131 ? -2.027 -16.672 -5.281 1 92.19 131 GLY A C 1
ATOM 1044 O O . GLY A 1 131 ? -0.994 -16.938 -4.66 1 92.19 131 GLY A O 1
ATOM 1045 N N . LEU A 1 132 ? -2.26 -15.555 -5.953 1 89.75 132 LEU A N 1
ATOM 1046 C CA . LEU A 1 132 ? -1.146 -14.695 -6.34 1 89.75 132 LEU A CA 1
ATOM 1047 C C . LEU A 1 132 ? -0.958 -13.562 -5.336 1 89.75 132 LEU A C 1
ATOM 1049 O O . LEU A 1 132 ? -0.306 -12.562 -5.637 1 89.75 132 LEU A O 1
ATOM 1053 N N . THR A 1 133 ? -1.526 -13.711 -4.16 1 91.81 133 THR A N 1
ATOM 1054 C CA . THR A 1 133 ? -1.345 -12.711 -3.109 1 91.81 133 THR A CA 1
ATOM 1055 C C . THR A 1 133 ? 0.04 -12.836 -2.48 1 91.81 133 THR A C 1
ATOM 1057 O O . THR A 1 133 ? 0.235 -13.609 -1.542 1 91.81 133 THR A O 1
ATOM 1060 N N . SER A 1 134 ? 0.976 -11.984 -2.922 1 87.62 134 SER A N 1
ATOM 1061 C CA . SER A 1 134 ? 2.365 -12.164 -2.52 1 87.62 134 SER A CA 1
ATOM 1062 C C . SER A 1 134 ? 2.848 -11.008 -1.652 1 87.62 134 SER A C 1
ATOM 1064 O O . SER A 1 134 ? 3.998 -10.992 -1.208 1 87.62 134 SER A O 1
ATOM 1066 N N . ALA A 1 135 ? 2.031 -10.07 -1.367 1 90.25 135 ALA A N 1
ATOM 1067 C CA . ALA A 1 135 ? 2.465 -8.914 -0.583 1 90.25 135 ALA A CA 1
ATOM 1068 C C . ALA A 1 135 ? 2.707 -9.305 0.874 1 90.25 135 ALA A C 1
ATOM 1070 O O . ALA A 1 135 ? 1.827 -9.867 1.526 1 90.25 135 ALA A O 1
ATOM 1071 N N . ARG A 1 136 ? 3.83 -8.914 1.37 1 91.5 136 ARG A N 1
ATOM 1072 C CA . ARG A 1 136 ? 4.18 -9.25 2.746 1 91.5 136 ARG A CA 1
ATOM 1073 C C . ARG A 1 136 ? 3.234 -8.578 3.734 1 91.5 136 ARG A C 1
ATOM 1075 O O . ARG A 1 136 ? 3.051 -9.055 4.855 1 91.5 136 ARG A O 1
ATOM 1082 N N . GLN A 1 137 ? 2.637 -7.477 3.34 1 91.25 137 GLN A N 1
ATOM 1083 C CA . GLN A 1 137 ? 1.762 -6.707 4.215 1 91.25 137 GLN A CA 1
ATOM 1084 C C . GLN A 1 137 ? 0.58 -7.547 4.691 1 91.25 137 GLN A C 1
ATOM 1086 O O . GLN A 1 137 ? 0.092 -7.363 5.809 1 91.25 137 GLN A O 1
ATOM 1091 N N . LEU A 1 138 ? 0.177 -8.453 3.938 1 94.25 138 LEU A N 1
ATOM 1092 C CA . LEU A 1 138 ? -1.006 -9.25 4.238 1 94.25 138 LEU A CA 1
ATOM 1093 C C . LEU A 1 138 ? -0.745 -10.188 5.414 1 94.25 138 LEU A C 1
ATOM 1095 O O . LEU A 1 138 ? -1.685 -10.711 6.02 1 94.25 138 LEU A O 1
ATOM 1099 N N . THR A 1 139 ? 0.523 -10.422 5.738 1 93.56 139 THR A N 1
ATOM 1100 C CA . THR A 1 139 ? 0.857 -11.289 6.859 1 93.56 139 THR A CA 1
ATOM 1101 C C . THR A 1 139 ? 1.047 -10.477 8.141 1 93.56 139 THR A C 1
ATOM 1103 O O . THR A 1 139 ? 1.38 -11.031 9.188 1 93.56 139 THR A O 1
ATOM 1106 N N . ASP A 1 140 ? 0.888 -9.203 8.07 1 91.69 140 ASP A N 1
ATOM 1107 C CA . ASP A 1 140 ? 0.989 -8.328 9.234 1 91.69 140 ASP A CA 1
ATOM 1108 C C . ASP A 1 140 ? -0.291 -8.383 10.07 1 91.69 140 ASP A C 1
ATOM 1110 O O . ASP A 1 140 ? -1.249 -7.656 9.789 1 91.69 140 ASP A O 1
ATOM 1114 N N . ILE A 1 141 ? -0.275 -9.016 11.148 1 93.44 141 ILE A N 1
ATOM 1115 C CA . ILE A 1 141 ? -1.461 -9.273 11.961 1 93.44 141 ILE A CA 1
ATOM 1116 C C . ILE A 1 141 ? -1.904 -7.98 12.641 1 93.44 141 ILE A C 1
ATOM 1118 O O . ILE A 1 141 ? -3.082 -7.812 12.969 1 93.44 141 ILE A O 1
ATOM 1122 N N . ASN A 1 142 ? -0.98 -7.102 12.859 1 89.88 142 ASN A N 1
ATOM 1123 C CA . ASN A 1 142 ? -1.335 -5.82 13.461 1 89.88 142 ASN A CA 1
ATOM 1124 C C . ASN A 1 142 ? -2.08 -4.926 12.477 1 89.88 142 ASN A C 1
ATOM 1126 O O . ASN A 1 142 ? -2.965 -4.164 12.875 1 89.88 142 ASN A O 1
ATOM 1130 N N . ARG A 1 143 ? -1.688 -5.027 11.242 1 91.81 143 ARG A N 1
ATOM 1131 C CA . ARG A 1 143 ? -2.34 -4.215 10.227 1 91.81 143 ARG A CA 1
ATOM 1132 C C . ARG A 1 143 ? -3.65 -4.848 9.773 1 91.81 143 ARG A C 1
ATOM 1134 O O . ARG A 1 143 ? -4.656 -4.156 9.594 1 91.81 143 ARG A O 1
ATOM 1141 N N . TYR A 1 144 ? -3.596 -6.188 9.602 1 96.62 144 TYR A N 1
ATOM 1142 C CA . TYR A 1 144 ? -4.766 -6.945 9.172 1 96.62 144 TYR A CA 1
ATOM 1143 C C . TYR A 1 144 ? -5.043 -8.102 10.117 1 96.62 144 TYR A C 1
ATOM 1145 O O . TYR A 1 144 ? -4.711 -9.25 9.828 1 96.62 144 TYR A O 1
ATOM 1153 N N . PRO A 1 145 ? -5.801 -7.848 11.125 1 96.75 145 PRO A N 1
ATOM 1154 C CA . PRO A 1 145 ? -5.918 -8.836 12.195 1 96.75 145 PRO A CA 1
ATOM 1155 C C . PRO A 1 145 ? -6.777 -10.039 11.805 1 96.75 145 PRO A C 1
ATOM 1157 O O . PRO A 1 145 ? -6.715 -11.086 12.445 1 96.75 145 PRO A O 1
ATOM 1160 N N . THR A 1 146 ? -7.586 -9.938 10.727 1 97.38 146 THR A N 1
ATOM 1161 C CA . THR A 1 146 ? -8.477 -11.047 10.383 1 97.38 146 THR A CA 1
ATOM 1162 C C . THR A 1 146 ? -8.016 -11.734 9.102 1 97.38 146 THR A C 1
ATOM 1164 O O . THR A 1 146 ? -8.703 -12.609 8.578 1 97.38 146 THR A O 1
ATOM 1167 N N . SER A 1 147 ? -6.887 -11.297 8.562 1 97.06 147 SER A N 1
ATOM 1168 C CA . SER A 1 147 ? -6.367 -11.828 7.305 1 97.06 147 SER A CA 1
ATOM 1169 C C . SER A 1 147 ? -5.488 -13.047 7.543 1 97.06 147 SER A C 1
ATOM 1171 O O . SER A 1 147 ? -4.688 -13.07 8.484 1 97.06 147 SER A O 1
ATOM 1173 N N . LEU A 1 148 ? -5.648 -14.062 6.688 1 95.81 148 LEU A N 1
ATOM 1174 C CA . LEU A 1 148 ? -4.832 -15.266 6.727 1 95.81 148 LEU A CA 1
ATOM 1175 C C . LEU A 1 148 ? -4.418 -15.688 5.32 1 95.81 148 LEU A C 1
ATOM 1177 O O . LEU A 1 148 ? -5.062 -16.547 4.711 1 95.81 148 LEU A O 1
ATOM 1181 N N . PRO A 1 149 ? -3.348 -15.195 4.875 1 94.38 149 PRO A N 1
ATOM 1182 C CA . PRO A 1 149 ? -2.918 -15.562 3.521 1 94.38 149 PRO A CA 1
ATOM 1183 C C . PRO A 1 149 ? -2.352 -16.969 3.447 1 94.38 149 PRO A C 1
ATOM 1185 O O . PRO A 1 149 ? -1.656 -17.422 4.367 1 94.38 149 PRO A O 1
ATOM 1188 N N . PHE A 1 150 ? -2.613 -17.688 2.377 1 91.94 150 PHE A N 1
ATOM 1189 C CA . PHE A 1 150 ? -2.143 -19.047 2.137 1 91.94 150 PHE A CA 1
ATOM 1190 C C . PHE A 1 150 ? -1.102 -19.078 1.024 1 91.94 150 PHE A C 1
ATOM 1192 O O . PHE A 1 150 ? -0.861 -20.125 0.414 1 91.94 150 PHE A O 1
ATOM 1199 N N . SER A 1 151 ? -0.485 -17.953 0.794 1 87.12 151 SER A N 1
ATOM 1200 C CA . SER A 1 151 ? 0.52 -17.844 -0.259 1 87.12 151 SER A CA 1
ATOM 1201 C C . SER A 1 151 ? 1.879 -17.453 0.31 1 87.12 151 SER A C 1
ATOM 1203 O O . SER A 1 151 ? 1.958 -16.859 1.385 1 87.12 151 SER A O 1
ATOM 1205 N N . VAL A 1 152 ? 2.879 -17.781 -0.456 1 86.81 152 VAL A N 1
ATOM 1206 C CA . VAL A 1 152 ? 4.223 -17.312 -0.137 1 86.81 152 VAL A CA 1
ATOM 1207 C C . VAL A 1 152 ? 4.359 -15.844 -0.506 1 86.81 152 VAL A C 1
ATOM 1209 O O . VAL A 1 152 ? 3.908 -15.422 -1.574 1 86.81 152 VAL A O 1
ATOM 1212 N N . ASN A 1 153 ? 4.965 -15.102 0.364 1 89.25 153 ASN A N 1
ATOM 1213 C CA . ASN A 1 153 ? 5.031 -13.672 0.076 1 89.25 153 ASN A CA 1
ATOM 1214 C C . ASN A 1 153 ? 6.422 -13.266 -0.395 1 89.25 153 ASN A C 1
ATOM 1216 O O . ASN A 1 153 ? 7.355 -14.062 -0.363 1 89.25 153 ASN A O 1
ATOM 1220 N N . SER A 1 154 ? 6.531 -12.055 -0.824 1 91.06 154 SER A N 1
ATOM 1221 C CA . SER A 1 154 ? 7.754 -11.547 -1.443 1 91.06 154 SER A CA 1
ATOM 1222 C C . SER A 1 154 ? 8.875 -11.406 -0.419 1 91.06 154 SER A C 1
ATOM 1224 O O . SER A 1 154 ? 10.055 -11.492 -0.765 1 91.06 154 SER A O 1
ATOM 1226 N N . TYR A 1 155 ? 8.57 -11.211 0.813 1 92.75 155 TYR A N 1
ATOM 1227 C CA . TYR A 1 155 ? 9.602 -11.133 1.837 1 92.75 155 TYR A CA 1
ATOM 1228 C C . TYR A 1 155 ? 10.297 -12.477 2.014 1 92.75 155 TYR A C 1
ATOM 1230 O O . TYR A 1 155 ? 11.523 -12.539 2.135 1 92.75 155 TYR A O 1
ATOM 1238 N N . SER A 1 156 ? 9.453 -13.523 2.059 1 91.56 156 SER A N 1
ATOM 1239 C CA . SER A 1 156 ? 10.023 -14.867 2.127 1 91.56 156 SER A CA 1
ATOM 1240 C C . SER A 1 156 ? 10.914 -15.148 0.927 1 91.56 156 SER A C 1
ATOM 1242 O O . SER A 1 156 ? 11.945 -15.812 1.059 1 91.56 156 SER A O 1
ATOM 1244 N N . LEU A 1 157 ? 10.484 -14.641 -0.151 1 92.44 157 LEU A N 1
ATOM 1245 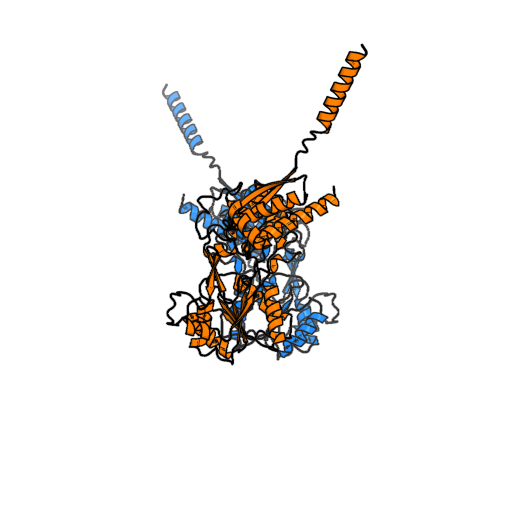C CA . LEU A 1 157 ? 11.289 -14.797 -1.354 1 92.44 157 LEU A CA 1
ATOM 1246 C C . LEU A 1 157 ? 12.609 -14.039 -1.228 1 92.44 157 LEU A C 1
ATOM 1248 O O . LEU A 1 157 ? 13.664 -14.539 -1.618 1 92.44 157 LEU A O 1
ATOM 1252 N N . ALA A 1 158 ? 12.523 -12.82 -0.75 1 95.19 158 ALA A N 1
ATOM 1253 C CA . ALA A 1 158 ? 13.727 -12.031 -0.522 1 95.19 158 ALA A CA 1
ATOM 1254 C C . ALA A 1 158 ? 14.672 -12.742 0.445 1 95.19 158 ALA A C 1
ATOM 1256 O O . ALA A 1 158 ? 15.891 -12.742 0.242 1 95.19 158 ALA A O 1
ATOM 1257 N N . MET A 1 159 ? 14.133 -13.383 1.449 1 95 159 MET A N 1
ATOM 1258 C CA . MET A 1 159 ? 14.938 -14.148 2.4 1 95 159 MET A CA 1
ATOM 1259 C C . MET A 1 159 ? 15.578 -15.352 1.725 1 95 159 MET A C 1
ATOM 1261 O O . MET A 1 159 ? 16.703 -15.727 2.045 1 95 159 MET A O 1
ATOM 1265 N N . ALA A 1 160 ? 14.828 -15.953 0.856 1 94.19 160 ALA A N 1
ATOM 1266 C CA . ALA A 1 160 ? 15.375 -17.078 0.104 1 94.19 160 ALA A CA 1
ATOM 1267 C C . ALA A 1 160 ? 16.531 -16.641 -0.776 1 94.19 160 ALA A C 1
ATOM 1269 O O . ALA A 1 160 ? 17.516 -17.375 -0.937 1 94.19 160 ALA A O 1
ATOM 1270 N N . ILE A 1 161 ? 16.391 -15.469 -1.389 1 96.25 161 ILE A N 1
ATOM 1271 C CA . ILE A 1 161 ? 17.484 -14.906 -2.174 1 96.25 161 ILE A CA 1
ATOM 1272 C C . ILE A 1 161 ? 18.719 -14.727 -1.286 1 96.25 161 ILE A C 1
ATOM 1274 O O . ILE A 1 161 ? 19.828 -15.125 -1.654 1 96.25 161 ILE A O 1
ATOM 1278 N N . ARG A 1 162 ? 18.547 -14.148 -0.135 1 96.94 162 ARG A N 1
ATOM 1279 C CA . ARG A 1 162 ? 19.641 -13.992 0.812 1 96.94 162 ARG A CA 1
ATOM 1280 C C . ARG A 1 162 ? 20.281 -15.344 1.143 1 96.94 162 ARG A C 1
ATOM 1282 O O . ARG A 1 162 ? 21.5 -15.477 1.154 1 96.94 162 ARG A O 1
ATOM 1289 N N . GLY A 1 163 ? 19.375 -16.328 1.466 1 96.38 163 GLY A N 1
ATOM 1290 C CA . GLY A 1 163 ? 19.875 -17.672 1.741 1 96.38 163 GLY A CA 1
ATOM 1291 C C . GLY A 1 163 ? 20.719 -18.234 0.614 1 96.38 163 GLY A C 1
ATOM 1292 O O . GLY A 1 163 ? 21.75 -18.859 0.858 1 96.38 163 GLY A O 1
ATOM 1293 N N . THR A 1 164 ? 20.297 -18 -0.606 1 96.38 164 THR A N 1
ATOM 1294 C CA . THR A 1 164 ? 21.031 -18.453 -1.778 1 96.38 164 THR A CA 1
ATOM 1295 C C . THR A 1 164 ? 22.391 -17.766 -1.883 1 96.38 164 THR A C 1
ATOM 1297 O O . THR A 1 164 ? 23.406 -18.406 -2.137 1 96.38 164 THR A O 1
ATOM 1300 N N . LEU A 1 165 ? 22.422 -16.469 -1.718 1 97.19 165 LEU A N 1
ATOM 1301 C CA . LEU A 1 165 ? 23.656 -15.711 -1.753 1 97.19 165 LEU A CA 1
ATOM 1302 C C . LEU A 1 165 ? 24.641 -16.219 -0.7 1 97.19 165 LEU A C 1
ATOM 1304 O O . LEU A 1 165 ? 25.828 -16.391 -0.981 1 97.19 165 LEU A O 1
ATOM 1308 N N . LYS A 1 166 ? 24.156 -16.5 0.472 1 96.44 166 LYS A N 1
ATOM 1309 C CA . LYS A 1 166 ? 24.984 -17 1.556 1 96.44 166 LYS A CA 1
ATOM 1310 C C . LYS A 1 166 ? 25.562 -18.375 1.213 1 96.44 166 LYS A C 1
ATOM 1312 O O . LYS A 1 166 ? 26.734 -18.656 1.471 1 96.44 166 LYS A O 1
ATOM 1317 N N . GLN A 1 167 ? 24.703 -19.203 0.698 1 95.88 167 GLN A N 1
ATOM 1318 C CA . GLN A 1 167 ? 25.125 -20.562 0.33 1 95.88 167 GLN A CA 1
ATOM 1319 C C . GLN A 1 167 ? 26.312 -20.516 -0.636 1 95.88 167 GLN A C 1
ATOM 1321 O O . GLN A 1 167 ? 27.219 -21.344 -0.535 1 95.88 167 GLN A O 1
ATOM 1326 N N . PHE A 1 168 ? 26.312 -19.578 -1.585 1 96.19 168 PHE A N 1
ATOM 1327 C CA . PHE A 1 168 ? 27.359 -19.484 -2.594 1 96.19 168 PHE A CA 1
ATOM 1328 C C . PHE A 1 168 ? 28.422 -18.5 -2.17 1 96.19 168 PHE A C 1
ATOM 1330 O O . PHE A 1 168 ? 29.359 -18.219 -2.93 1 96.19 168 PHE A O 1
ATOM 1337 N N . GLU A 1 169 ? 28.234 -17.844 -1.003 1 96.56 169 GLU A N 1
ATOM 1338 C CA . GLU A 1 169 ? 29.188 -16.906 -0.416 1 96.56 169 GLU A CA 1
ATOM 1339 C C . GLU A 1 169 ? 29.297 -15.633 -1.255 1 96.56 169 GLU A C 1
ATOM 1341 O O . GLU A 1 169 ? 30.406 -15.141 -1.492 1 96.56 169 GLU A O 1
ATOM 1346 N N . TRP A 1 170 ? 28.219 -15.305 -1.884 1 96.19 170 TRP A N 1
ATOM 1347 C CA . TRP A 1 170 ? 28.109 -14.016 -2.557 1 96.19 170 TRP A CA 1
ATOM 1348 C C . TRP A 1 170 ? 27.656 -12.93 -1.588 1 96.19 170 TRP A C 1
ATOM 1350 O O . TRP A 1 170 ? 26.656 -13.094 -0.888 1 96.19 170 TRP A O 1
ATOM 1360 N N . SER A 1 171 ? 28.344 -11.828 -1.513 1 92.56 171 SER A N 1
ATOM 1361 C CA . SER A 1 171 ? 28.016 -10.797 -0.526 1 92.56 171 SER A CA 1
ATOM 1362 C C . SER A 1 171 ? 27.375 -9.578 -1.185 1 92.56 171 SER A C 1
ATOM 1364 O O . SER A 1 171 ? 26.797 -8.734 -0.505 1 92.56 171 SER A O 1
ATOM 1366 N N . GLU A 1 172 ? 27.609 -9.492 -2.516 1 93.81 172 GLU A N 1
ATOM 1367 C CA . GLU A 1 172 ? 27.078 -8.344 -3.248 1 93.81 172 GLU A CA 1
ATOM 1368 C C . GLU A 1 172 ? 26.281 -8.781 -4.469 1 93.81 172 GLU A C 1
ATOM 1370 O O . GLU A 1 172 ? 26.641 -9.758 -5.137 1 93.81 172 GLU A O 1
ATOM 1375 N N . PHE A 1 173 ? 25.219 -8.078 -4.695 1 96.31 173 PHE A N 1
ATOM 1376 C CA . PHE A 1 173 ? 24.406 -8.375 -5.871 1 96.31 173 PHE A CA 1
ATOM 1377 C C . PHE A 1 173 ? 23.719 -7.117 -6.395 1 96.31 173 PHE A C 1
ATOM 1379 O O . PHE A 1 173 ? 23.812 -6.055 -5.77 1 96.31 173 PHE A O 1
ATOM 1386 N N . VAL A 1 174 ? 23.203 -7.215 -7.598 1 95.06 174 VAL A N 1
ATOM 1387 C CA . VAL A 1 174 ? 22.453 -6.137 -8.219 1 95.06 174 VAL A CA 1
ATOM 1388 C C . VAL A 1 174 ? 21.047 -6.625 -8.578 1 95.06 174 VAL A C 1
ATOM 1390 O O . VAL A 1 174 ? 20.812 -7.832 -8.695 1 95.06 174 VAL A O 1
ATOM 1393 N N . PHE A 1 175 ? 20.125 -5.664 -8.594 1 95.5 175 PHE A N 1
ATOM 1394 C CA . PHE A 1 175 ? 18.734 -6.035 -8.82 1 95.5 175 PHE A CA 1
ATOM 1395 C C . PHE A 1 175 ? 18.172 -5.305 -10.031 1 95.5 175 PHE A C 1
ATOM 1397 O O . PHE A 1 175 ? 18.312 -4.086 -10.156 1 95.5 175 PHE A O 1
ATOM 1404 N N . LEU A 1 176 ? 17.656 -6.152 -10.906 1 94.31 176 LEU A N 1
ATOM 1405 C CA . LEU A 1 176 ? 17.016 -5.668 -12.125 1 94.31 176 LEU A CA 1
ATOM 1406 C C . LEU A 1 176 ? 15.547 -6.078 -12.172 1 94.31 176 LEU A C 1
ATOM 1408 O O . LEU A 1 176 ? 15.219 -7.254 -11.984 1 94.31 176 LEU A O 1
ATOM 1412 N N . TYR A 1 177 ? 14.625 -5.039 -12.445 1 93.19 177 TYR A N 1
ATOM 1413 C CA . TYR A 1 177 ? 13.219 -5.438 -12.453 1 93.19 177 TYR A CA 1
ATOM 1414 C C . TYR A 1 177 ? 12.438 -4.672 -13.516 1 93.19 177 TYR A C 1
ATOM 1416 O O . TYR A 1 177 ? 12.859 -3.602 -13.953 1 93.19 177 TYR A O 1
ATOM 1424 N N . CYS A 1 178 ? 11.391 -5.285 -13.961 1 90.94 178 CYS A N 1
ATOM 1425 C CA . CYS A 1 178 ? 10.484 -4.707 -14.945 1 90.94 178 CYS A CA 1
ATOM 1426 C C . CYS A 1 178 ? 9.031 -4.836 -14.492 1 90.94 178 CYS A C 1
ATOM 1428 O O . CYS A 1 178 ? 8.586 -5.922 -14.117 1 90.94 178 CYS A O 1
ATOM 1430 N N . ASN A 1 179 ? 8.297 -3.693 -14.547 1 84 179 ASN A N 1
ATOM 1431 C CA . ASN A 1 179 ? 6.91 -3.699 -14.102 1 84 179 ASN A CA 1
ATOM 1432 C C . ASN A 1 179 ? 5.945 -3.842 -15.281 1 84 179 ASN A C 1
ATOM 1434 O O . ASN A 1 179 ? 4.738 -3.996 -15.086 1 84 179 ASN A O 1
ATOM 1438 N N . ASP A 1 180 ? 6.531 -3.838 -16.422 1 84.44 180 ASP A N 1
ATOM 1439 C CA . ASP A 1 180 ? 5.676 -3.932 -17.594 1 84.44 180 ASP A CA 1
ATOM 1440 C C . ASP A 1 180 ? 4.988 -5.293 -17.672 1 84.44 180 ASP A C 1
ATOM 1442 O O . ASP A 1 180 ? 5.652 -6.328 -17.75 1 84.44 180 ASP A O 1
ATOM 1446 N N . GLY A 1 181 ? 3.66 -5.273 -17.594 1 75.56 181 GLY A N 1
ATOM 1447 C CA . GLY A 1 181 ? 2.883 -6.5 -17.641 1 75.56 181 GLY A CA 1
ATOM 1448 C C . GLY A 1 181 ? 2.412 -6.945 -16.266 1 75.56 181 GLY A C 1
ATOM 1449 O O . GLY A 1 181 ? 1.483 -7.75 -16.156 1 75.56 181 GLY A O 1
ATOM 1450 N N . ASP A 1 182 ? 3.045 -6.508 -15.297 1 74.81 182 ASP A N 1
ATOM 1451 C CA . ASP A 1 182 ? 2.686 -6.805 -13.914 1 74.81 182 ASP A CA 1
ATOM 1452 C C . ASP A 1 182 ? 3.184 -5.715 -12.969 1 74.81 182 ASP A C 1
ATOM 1454 O O . ASP A 1 182 ? 4.32 -5.77 -12.492 1 74.81 182 ASP A O 1
ATOM 1458 N N . ASP A 1 183 ? 2.381 -4.895 -12.578 1 71.75 183 ASP A N 1
ATOM 1459 C CA . ASP A 1 183 ? 2.814 -3.672 -11.906 1 71.75 183 ASP A CA 1
ATOM 1460 C C . ASP A 1 183 ? 3.123 -3.936 -10.43 1 71.75 183 ASP A C 1
ATOM 1462 O O . ASP A 1 183 ? 3.85 -3.168 -9.797 1 71.75 183 ASP A O 1
ATOM 1466 N N . GLU A 1 184 ? 2.695 -4.977 -9.883 1 79.06 184 GLU A N 1
ATOM 1467 C CA . GLU A 1 184 ? 2.756 -5.098 -8.43 1 79.06 184 GLU A CA 1
ATOM 1468 C C . GLU A 1 184 ? 3.818 -6.105 -8 1 79.06 184 GLU A C 1
ATOM 1470 O O . GLU A 1 184 ? 4.504 -5.906 -6.996 1 79.06 184 GLU A O 1
ATOM 1475 N N . LYS A 1 185 ? 3.973 -7.07 -8.766 1 83.06 185 LYS A N 1
ATOM 1476 C CA . LYS A 1 185 ? 4.801 -8.203 -8.352 1 83.06 185 LYS A CA 1
ATOM 1477 C C . LYS A 1 185 ? 6.238 -7.762 -8.094 1 83.06 185 LYS A C 1
ATOM 1479 O O . LYS A 1 185 ? 6.758 -7.938 -6.988 1 83.06 185 LYS A O 1
ATOM 1484 N N . CYS A 1 186 ? 6.848 -7.133 -9.086 1 89.38 186 CYS A N 1
ATOM 1485 C CA . CYS A 1 186 ? 8.273 -6.828 -8.992 1 89.38 186 CYS A CA 1
ATOM 1486 C C . CYS A 1 186 ? 8.508 -5.613 -8.102 1 89.38 186 CYS A C 1
ATOM 1488 O O . CYS A 1 186 ? 9.578 -5.477 -7.5 1 89.38 186 CYS A O 1
ATOM 1490 N N . GLU A 1 187 ? 7.496 -4.797 -8 1 84.31 187 GLU A N 1
ATOM 1491 C CA . GLU A 1 187 ? 7.609 -3.686 -7.059 1 84.31 187 GLU A CA 1
ATOM 1492 C C . GLU A 1 187 ? 7.656 -4.184 -5.617 1 84.31 187 GLU A C 1
ATOM 1494 O O . GLU A 1 187 ? 8.43 -3.678 -4.805 1 84.31 187 GLU A O 1
ATOM 1499 N N . SER A 1 188 ? 6.836 -5.113 -5.336 1 87.06 188 SER A N 1
ATOM 1500 C CA . SER A 1 188 ? 6.812 -5.695 -3.996 1 87.06 188 SER A CA 1
ATOM 1501 C C . SER A 1 188 ? 8.125 -6.402 -3.68 1 87.06 188 SER A C 1
ATOM 1503 O O . SER A 1 188 ? 8.656 -6.281 -2.572 1 87.06 188 SER A O 1
ATOM 1505 N N . LEU A 1 189 ? 8.578 -7.109 -4.598 1 91.19 189 LEU A N 1
ATOM 1506 C CA . LEU A 1 189 ? 9.836 -7.812 -4.375 1 91.19 189 LEU A CA 1
ATOM 1507 C C . LEU A 1 189 ? 10.984 -6.824 -4.191 1 91.19 189 LEU A C 1
ATOM 1509 O O . LEU A 1 189 ? 11.852 -7.027 -3.34 1 91.19 189 LEU A O 1
ATOM 1513 N N . LYS A 1 190 ? 11 -5.816 -5.051 1 89.69 190 LYS A N 1
ATOM 1514 C CA . LYS A 1 190 ? 12.016 -4.777 -4.914 1 89.69 190 LYS A CA 1
ATOM 1515 C C . LYS A 1 190 ? 12.039 -4.211 -3.498 1 89.69 190 LYS A C 1
ATOM 1517 O O . LYS A 1 190 ? 13.102 -4.105 -2.883 1 89.69 190 LYS A O 1
ATOM 1522 N N . ASP A 1 191 ? 10.883 -3.898 -3.004 1 85.44 191 ASP A N 1
ATOM 1523 C CA . ASP A 1 191 ? 10.789 -3.32 -1.668 1 85.44 191 ASP A CA 1
ATOM 1524 C C . ASP A 1 191 ? 11.289 -4.297 -0.607 1 85.44 191 ASP A C 1
ATOM 1526 O O . ASP A 1 191 ? 11.992 -3.902 0.324 1 85.44 191 ASP A O 1
ATOM 1530 N N . ASP A 1 192 ? 10.977 -5.496 -0.772 1 91.75 192 ASP A N 1
ATOM 1531 C CA . ASP A 1 192 ? 11.328 -6.492 0.235 1 91.75 192 ASP A CA 1
ATOM 1532 C C . ASP A 1 192 ? 12.812 -6.852 0.16 1 91.75 192 ASP A C 1
ATOM 1534 O O . ASP A 1 192 ? 13.438 -7.129 1.183 1 91.75 192 ASP A O 1
ATOM 1538 N N . ILE A 1 193 ? 13.344 -6.875 -1.049 1 93.19 193 ILE A N 1
ATOM 1539 C CA . ILE A 1 193 ? 14.781 -7.102 -1.197 1 93.19 193 ILE A CA 1
ATOM 1540 C C . ILE A 1 193 ? 15.555 -5.98 -0.5 1 93.19 193 ILE A C 1
ATOM 1542 O O . ILE A 1 193 ? 16.531 -6.238 0.204 1 93.19 193 ILE A O 1
ATOM 1546 N N . GLN A 1 194 ? 15.109 -4.852 -0.716 1 87.31 194 GLN A N 1
ATOM 1547 C CA . GLN A 1 194 ? 15.758 -3.705 -0.087 1 87.31 194 GLN A CA 1
ATOM 1548 C C . GLN A 1 194 ? 15.625 -3.766 1.433 1 87.31 194 GLN A C 1
ATOM 1550 O O . GLN A 1 194 ? 16.578 -3.447 2.154 1 87.31 194 GLN A O 1
ATOM 1555 N N . THR A 1 195 ? 14.516 -4.129 1.856 1 87 195 THR A N 1
ATOM 1556 C CA . THR A 1 195 ? 14.297 -4.277 3.291 1 87 195 THR A CA 1
ATOM 1557 C C . THR A 1 195 ? 15.227 -5.332 3.875 1 87 195 THR A C 1
ATOM 1559 O O . THR A 1 195 ? 15.891 -5.094 4.887 1 87 195 THR A O 1
ATOM 1562 N N . VAL A 1 196 ? 15.273 -6.445 3.225 1 91.5 196 VAL A N 1
ATOM 1563 C CA . VAL A 1 196 ? 16.125 -7.535 3.701 1 91.5 196 VAL A CA 1
ATOM 1564 C C . VAL A 1 196 ? 17.578 -7.105 3.678 1 91.5 196 VAL A C 1
ATOM 1566 O O . VAL A 1 196 ? 18.328 -7.375 4.621 1 91.5 196 VAL A O 1
ATOM 1569 N N . ALA A 1 197 ? 17.953 -6.379 2.656 1 89.12 197 ALA A N 1
ATOM 1570 C CA . ALA A 1 197 ? 19.344 -5.918 2.537 1 89.12 197 ALA A CA 1
ATOM 1571 C C . ALA A 1 197 ? 19.672 -4.891 3.617 1 89.12 197 ALA A C 1
ATOM 1573 O O . ALA A 1 197 ? 20.812 -4.82 4.086 1 89.12 197 ALA A O 1
ATOM 1574 N N . SER A 1 198 ? 18.688 -4.102 3.998 1 82.44 198 SER A N 1
ATOM 1575 C CA . SER A 1 198 ? 18.906 -3.07 5.008 1 82.44 198 SER A CA 1
ATOM 1576 C C . SER A 1 198 ? 18.938 -3.666 6.41 1 82.44 198 SER A C 1
ATOM 1578 O O . SER A 1 198 ? 19.531 -3.08 7.324 1 82.44 198 SER A O 1
ATOM 1580 N N . HIS A 1 199 ? 18.375 -4.812 6.562 1 83.75 199 HIS A N 1
ATOM 1581 C CA . HIS A 1 199 ? 18.25 -5.43 7.879 1 83.75 199 HIS A CA 1
ATOM 1582 C C . HIS A 1 199 ? 19.406 -6.391 8.133 1 83.75 199 HIS A C 1
ATOM 1584 O O . HIS A 1 199 ? 19.672 -6.762 9.281 1 83.75 199 HIS A O 1
ATOM 1590 N N . HIS A 1 200 ? 20.047 -6.793 7.023 1 84.12 200 HIS A N 1
ATOM 1591 C CA . HIS A 1 200 ? 21.094 -7.801 7.125 1 84.12 200 HIS A CA 1
ATOM 1592 C C . HIS A 1 200 ? 22.406 -7.301 6.516 1 84.12 200 HIS A C 1
ATOM 1594 O O . HIS A 1 200 ? 22.484 -7.098 5.305 1 84.12 200 HIS A O 1
ATOM 1600 N N . SER A 1 201 ? 23.453 -7.25 7.242 1 79.75 201 SER A N 1
ATOM 1601 C CA . SER A 1 201 ? 24.703 -6.664 6.805 1 79.75 201 SER A CA 1
ATOM 1602 C C . SER A 1 201 ? 25.531 -7.664 5.996 1 79.75 201 SER A C 1
ATOM 1604 O O . SER A 1 201 ? 26.516 -7.289 5.359 1 79.75 201 SER A O 1
ATOM 1606 N N . ASP A 1 202 ? 25.094 -8.891 5.996 1 88.25 202 ASP A N 1
ATOM 1607 C CA . ASP A 1 202 ? 25.875 -9.922 5.312 1 88.25 202 ASP A CA 1
ATOM 1608 C C . ASP A 1 202 ? 25.688 -9.828 3.799 1 88.25 202 ASP A C 1
ATOM 1610 O O . ASP A 1 202 ? 26.469 -10.414 3.043 1 88.25 202 ASP A O 1
ATOM 1614 N N . ILE A 1 203 ? 24.688 -9.078 3.361 1 91.06 203 ILE A N 1
ATOM 1615 C CA . ILE A 1 203 ? 24.5 -8.867 1.929 1 91.06 203 ILE A CA 1
ATOM 1616 C C . ILE A 1 203 ? 24.375 -7.375 1.636 1 91.06 203 ILE A C 1
ATOM 1618 O O . ILE A 1 203 ? 23.938 -6.602 2.492 1 91.06 203 ILE A O 1
ATOM 1622 N N . THR A 1 204 ? 24.781 -7.102 0.444 1 87.81 204 THR A N 1
ATOM 1623 C CA . THR A 1 204 ? 24.719 -5.715 0.005 1 87.81 204 THR A CA 1
ATOM 1624 C C . THR A 1 204 ? 24.062 -5.613 -1.37 1 87.81 204 THR A C 1
ATOM 1626 O O . THR A 1 204 ? 24.484 -6.277 -2.316 1 87.81 204 THR A O 1
ATOM 1629 N N . LEU A 1 205 ? 22.984 -4.883 -1.419 1 91.44 205 LEU A N 1
ATOM 1630 C CA . LEU A 1 205 ? 22.391 -4.512 -2.705 1 91.44 205 LEU A CA 1
ATOM 1631 C C . LEU A 1 205 ? 23.141 -3.32 -3.309 1 91.44 205 LEU A C 1
ATOM 1633 O O . LEU A 1 205 ? 22.922 -2.18 -2.889 1 91.44 205 LEU A O 1
ATOM 1637 N N . ALA A 1 206 ? 23.938 -3.631 -4.312 1 87.75 206 ALA A N 1
ATOM 1638 C CA . ALA A 1 206 ? 24.875 -2.635 -4.828 1 87.75 206 ALA A CA 1
ATOM 1639 C C . ALA A 1 206 ? 24.188 -1.665 -5.777 1 87.75 206 ALA A C 1
ATOM 1641 O O . ALA A 1 206 ? 24.578 -0.501 -5.887 1 87.75 206 ALA A O 1
ATOM 1642 N N . TYR A 1 207 ? 23.281 -2.229 -6.477 1 87.12 207 TYR A N 1
ATOM 1643 C CA . TYR A 1 207 ? 22.641 -1.408 -7.508 1 87.12 207 TYR A CA 1
ATOM 1644 C C . TYR A 1 207 ? 21.266 -1.964 -7.879 1 87.12 207 TYR A C 1
ATOM 1646 O O . TYR A 1 207 ? 21.078 -3.18 -7.902 1 87.12 207 TYR A O 1
ATOM 1654 N N . THR A 1 208 ? 20.297 -1.084 -8.055 1 89.19 208 THR A N 1
ATOM 1655 C CA . THR A 1 208 ? 18.953 -1.438 -8.531 1 89.19 208 THR A CA 1
ATOM 1656 C C . THR A 1 208 ? 18.594 -0.619 -9.766 1 89.19 208 THR A C 1
ATOM 1658 O O . THR A 1 208 ? 18.797 0.598 -9.797 1 89.19 208 THR A O 1
ATOM 1661 N N . THR A 1 209 ? 18.125 -1.325 -10.797 1 88.81 209 THR A N 1
ATOM 1662 C CA . THR A 1 209 ? 17.672 -0.596 -11.984 1 88.81 209 THR A CA 1
ATOM 1663 C C . THR A 1 209 ? 16.344 -1.138 -12.484 1 88.81 209 THR A C 1
ATOM 1665 O O . THR A 1 209 ? 16.078 -2.34 -12.398 1 88.81 209 THR A O 1
ATOM 1668 N N . ARG A 1 210 ? 15.555 -0.189 -12.922 1 89.5 210 ARG A N 1
ATOM 1669 C CA . ARG A 1 210 ? 14.273 -0.55 -13.516 1 89.5 210 ARG A CA 1
ATOM 1670 C C . ARG A 1 210 ? 14.367 -0.605 -15.039 1 89.5 210 ARG A C 1
ATOM 1672 O O . ARG A 1 210 ? 14.875 0.328 -15.664 1 89.5 210 ARG A O 1
ATOM 1679 N N . ILE A 1 211 ? 13.898 -1.74 -15.586 1 92.19 211 ILE A N 1
ATOM 1680 C CA . ILE A 1 211 ? 13.758 -1.84 -17.031 1 92.19 211 ILE A CA 1
ATOM 1681 C C . ILE A 1 211 ? 12.508 -1.078 -17.484 1 92.19 211 ILE A C 1
ATOM 1683 O O . ILE A 1 211 ? 11.43 -1.257 -16.922 1 92.19 211 ILE A O 1
ATOM 1687 N N . THR A 1 212 ? 12.641 -0.351 -18.5 1 87.94 212 THR A N 1
ATOM 1688 C CA . THR A 1 212 ? 11.57 0.546 -18.938 1 87.94 212 THR A CA 1
ATOM 1689 C C . THR A 1 212 ? 10.383 -0.245 -19.469 1 87.94 212 THR A C 1
ATOM 1691 O O . THR A 1 212 ? 9.227 0.112 -19.219 1 87.94 212 THR A O 1
ATOM 1694 N N . SER A 1 213 ? 10.719 -1.236 -20.25 1 90.19 213 SER A N 1
ATOM 1695 C CA . SER A 1 213 ? 9.648 -2.059 -20.812 1 90.19 213 SER A CA 1
ATOM 1696 C C . SER A 1 213 ? 10.125 -3.48 -21.078 1 90.19 213 SER A C 1
ATOM 1698 O O . SER A 1 213 ? 11.312 -3.775 -20.953 1 90.19 213 SER A O 1
ATOM 1700 N N . LYS A 1 214 ? 9.219 -4.293 -21.469 1 89.5 214 LYS A N 1
ATOM 1701 C CA . LYS A 1 214 ? 9.523 -5.695 -21.734 1 89.5 214 LYS A CA 1
ATOM 1702 C C . LYS A 1 214 ? 10.164 -5.859 -23.109 1 89.5 214 LYS A C 1
ATOM 1704 O O . LYS A 1 214 ? 10.5 -6.973 -23.516 1 89.5 214 LYS A O 1
ATOM 1709 N N . ASN A 1 215 ? 10.383 -4.797 -23.797 1 89.81 215 ASN A N 1
ATOM 1710 C CA . ASN A 1 215 ? 10.992 -4.863 -25.109 1 89.81 215 ASN A CA 1
ATOM 1711 C C . ASN A 1 215 ? 12.477 -5.199 -25.031 1 89.81 215 ASN A C 1
ATOM 1713 O O . ASN A 1 215 ? 13.164 -4.77 -24.109 1 89.81 215 ASN A O 1
ATOM 1717 N N . LEU A 1 216 ? 12.938 -5.887 -26.094 1 91.62 216 LEU A N 1
ATOM 1718 C CA . LEU A 1 216 ? 14.32 -6.355 -26.156 1 91.62 216 LEU A CA 1
ATOM 1719 C C . LEU A 1 216 ? 15.297 -5.188 -26.047 1 91.62 216 LEU A C 1
ATOM 1721 O O . LEU A 1 216 ? 16.297 -5.273 -25.328 1 91.62 216 LEU A O 1
ATOM 1725 N N . SER A 1 217 ? 14.992 -4.133 -26.703 1 93.75 217 SER A N 1
ATOM 1726 C CA . SER A 1 217 ? 15.898 -2.988 -26.719 1 93.75 217 SER A CA 1
ATOM 1727 C C . SER A 1 217 ? 16.062 -2.406 -25.328 1 93.75 217 SER A C 1
ATOM 1729 O O . SER A 1 217 ? 17.188 -2.074 -24.906 1 93.75 217 SER A O 1
ATOM 1731 N N . ASP A 1 218 ? 15.023 -2.316 -24.609 1 93.75 218 ASP A N 1
ATOM 1732 C CA . ASP A 1 218 ? 15.078 -1.765 -23.266 1 93.75 218 ASP A CA 1
ATOM 1733 C C . ASP A 1 218 ? 15.773 -2.725 -22.297 1 93.75 218 ASP A C 1
ATOM 1735 O O . ASP A 1 218 ? 16.5 -2.295 -21.406 1 93.75 218 ASP A O 1
ATOM 1739 N N . MET A 1 219 ? 15.555 -3.969 -22.516 1 94.06 219 MET A N 1
ATOM 1740 C CA . MET A 1 219 ? 16.234 -4.965 -21.688 1 94.06 219 MET A CA 1
ATOM 1741 C C . MET A 1 219 ? 17.734 -4.969 -21.953 1 94.06 219 MET A C 1
ATOM 1743 O O . MET A 1 219 ? 18.531 -5.086 -21.016 1 94.06 219 MET A O 1
ATOM 1747 N N . ARG A 1 220 ? 18.109 -4.824 -23.188 1 95.44 220 ARG A N 1
ATOM 1748 C CA . ARG A 1 220 ? 19.531 -4.746 -23.516 1 95.44 220 ARG A CA 1
ATOM 1749 C C . ARG A 1 220 ? 20.172 -3.531 -22.859 1 95.44 220 ARG A C 1
ATOM 1751 O O . ARG A 1 220 ? 21.281 -3.625 -22.312 1 95.44 220 ARG A O 1
ATOM 1758 N N . THR A 1 221 ? 19.469 -2.457 -22.906 1 94.88 221 THR A N 1
ATOM 1759 C CA . THR A 1 221 ? 19.984 -1.232 -22.312 1 94.88 221 THR A CA 1
ATOM 1760 C C . THR A 1 221 ? 20.203 -1.42 -20.812 1 94.88 221 THR A C 1
ATOM 1762 O O . THR A 1 221 ? 21.25 -1.021 -20.281 1 94.88 221 THR A O 1
ATOM 1765 N N . ALA A 1 222 ? 19.266 -2.018 -20.156 1 94.06 222 ALA A N 1
ATOM 1766 C CA . ALA A 1 222 ? 19.375 -2.262 -18.719 1 94.06 222 ALA A CA 1
ATOM 1767 C C . ALA A 1 222 ? 20.531 -3.205 -18.422 1 94.06 222 ALA A C 1
ATOM 1769 O O . ALA A 1 222 ? 21.266 -3.006 -17.438 1 94.06 222 ALA A O 1
ATOM 1770 N N . ILE A 1 223 ? 20.703 -4.176 -19.266 1 96.19 223 ILE A N 1
ATOM 1771 C CA . ILE A 1 223 ? 21.781 -5.152 -19.078 1 96.19 223 ILE A CA 1
ATOM 1772 C C . ILE A 1 223 ? 23.125 -4.477 -19.25 1 96.19 223 ILE A C 1
ATOM 1774 O O . ILE A 1 223 ? 24.062 -4.738 -18.5 1 96.19 223 ILE A O 1
ATOM 1778 N N . LYS A 1 224 ? 23.219 -3.662 -20.25 1 95 224 LYS A N 1
ATOM 1779 C CA . LYS A 1 224 ? 24.469 -2.93 -20.484 1 95 224 LYS A CA 1
ATOM 1780 C C . LYS A 1 224 ? 24.859 -2.113 -19.25 1 95 224 LYS A C 1
ATOM 1782 O O . LYS A 1 224 ? 26.047 -1.998 -18.938 1 95 224 LYS A O 1
ATOM 1787 N N . ASP A 1 225 ? 23.906 -1.673 -18.656 1 89.38 225 ASP A N 1
ATOM 1788 C CA . ASP A 1 225 ? 24.156 -0.824 -17.484 1 89.38 225 ASP A CA 1
ATOM 1789 C C . ASP A 1 225 ? 24.5 -1.661 -16.266 1 89.38 225 ASP A C 1
ATOM 1791 O O . ASP A 1 225 ? 25.5 -1.388 -15.578 1 89.38 225 ASP A O 1
ATOM 1795 N N . ILE A 1 226 ? 23.75 -2.715 -16.016 1 92 226 ILE A N 1
ATOM 1796 C CA . ILE A 1 226 ? 23.828 -3.424 -14.734 1 92 226 ILE A CA 1
ATOM 1797 C C . ILE A 1 226 ? 25.047 -4.344 -14.727 1 92 226 ILE A C 1
ATOM 1799 O O . ILE A 1 226 ? 25.641 -4.594 -13.68 1 92 226 ILE A O 1
ATOM 1803 N N . LYS A 1 227 ? 25.453 -4.805 -15.898 1 93.62 227 LYS A N 1
ATOM 1804 C CA . LYS A 1 227 ? 26.578 -5.75 -15.961 1 93.62 227 LYS A CA 1
ATOM 1805 C C . LYS A 1 227 ? 27.875 -5.102 -15.484 1 93.62 227 LYS A C 1
ATOM 1807 O O . LYS A 1 227 ? 28.812 -5.797 -15.102 1 93.62 227 LYS A O 1
ATOM 1812 N N . LYS A 1 228 ? 27.891 -3.793 -15.5 1 91.44 228 LYS A N 1
ATOM 1813 C CA . LYS A 1 228 ? 29.062 -3.057 -15.047 1 91.44 228 LYS A CA 1
ATOM 1814 C C . LYS A 1 228 ? 29.078 -2.922 -13.531 1 91.44 228 LYS A C 1
ATOM 1816 O O . LYS A 1 228 ? 30.125 -2.6 -12.938 1 91.44 228 LYS A O 1
ATOM 1821 N N . ARG A 1 229 ? 28.016 -3.246 -12.945 1 88.94 229 ARG A N 1
ATOM 1822 C CA . ARG A 1 229 ? 27.859 -2.934 -11.531 1 88.94 229 ARG A CA 1
ATOM 1823 C C . ARG A 1 229 ? 27.875 -4.203 -10.68 1 88.94 229 ARG A C 1
ATOM 1825 O O . ARG A 1 229 ? 28.141 -4.148 -9.477 1 88.94 229 ARG A O 1
ATOM 1832 N N . GLY A 1 230 ? 27.562 -5.258 -11.297 1 93.69 230 GLY A N 1
ATOM 1833 C CA . GLY A 1 230 ? 27.562 -6.508 -10.555 1 93.69 230 GLY A CA 1
ATOM 1834 C C . GLY A 1 230 ? 27.484 -7.73 -11.453 1 93.69 230 GLY A C 1
ATOM 1835 O O . GLY A 1 230 ? 27.047 -7.637 -12.602 1 93.69 230 GLY A O 1
ATOM 1836 N N . ARG A 1 231 ? 27.906 -8.836 -10.836 1 96.25 231 ARG A N 1
ATOM 1837 C CA . ARG A 1 231 ? 27.938 -10.086 -11.586 1 96.25 231 ARG A CA 1
ATOM 1838 C C . ARG A 1 231 ? 26.844 -11.039 -11.133 1 96.25 231 ARG A C 1
ATOM 1840 O O . ARG A 1 231 ? 26.484 -11.969 -11.859 1 96.25 231 ARG A O 1
ATOM 1847 N N . ILE A 1 232 ? 26.453 -10.875 -9.898 1 97.69 232 ILE A N 1
ATOM 1848 C CA . ILE A 1 232 ? 25.297 -11.602 -9.391 1 97.69 232 ILE A CA 1
ATOM 1849 C C . ILE A 1 232 ? 24.047 -10.758 -9.57 1 97.69 232 ILE A C 1
ATOM 1851 O O . ILE A 1 232 ? 23.844 -9.773 -8.859 1 97.69 232 ILE A O 1
ATOM 1855 N N . ILE A 1 233 ? 23.188 -11.188 -10.5 1 97.69 233 ILE A N 1
ATOM 1856 C CA . ILE A 1 233 ? 22.062 -10.367 -10.914 1 97.69 233 ILE A CA 1
ATOM 1857 C C . ILE A 1 233 ? 20.75 -11.055 -10.523 1 97.69 233 ILE A C 1
ATOM 1859 O O . ILE A 1 233 ? 20.438 -12.125 -11.039 1 97.69 233 ILE A O 1
ATOM 1863 N N . VAL A 1 234 ? 20.031 -10.461 -9.594 1 97.31 234 VAL A N 1
ATOM 1864 C CA . VAL A 1 234 ? 18.672 -10.883 -9.297 1 97.31 234 VAL A CA 1
ATOM 1865 C C . VAL A 1 234 ? 17.688 -10.133 -10.203 1 97.31 234 VAL A C 1
ATOM 1867 O O . VAL A 1 234 ? 17.766 -8.906 -10.328 1 97.31 234 VAL A O 1
ATOM 1870 N N . ALA A 1 235 ? 16.812 -10.898 -10.836 1 95.81 235 ALA A N 1
ATOM 1871 C CA . ALA A 1 235 ? 15.93 -10.266 -11.805 1 95.81 235 ALA A CA 1
ATOM 1872 C C . ALA A 1 235 ? 14.469 -10.609 -11.516 1 95.81 235 ALA A C 1
ATOM 1874 O O . ALA A 1 235 ? 14.164 -11.711 -11.055 1 95.81 235 ALA A O 1
ATOM 1875 N N . CYS A 1 236 ? 13.617 -9.633 -11.727 1 94 236 CYS A N 1
ATOM 1876 C CA . CYS A 1 236 ? 12.172 -9.82 -11.625 1 94 236 CYS A CA 1
ATOM 1877 C C . CYS A 1 236 ? 11.469 -9.242 -12.852 1 94 236 CYS A C 1
ATOM 1879 O O . CYS A 1 236 ? 11.594 -8.047 -13.141 1 94 236 CYS A O 1
ATOM 1881 N N . VAL A 1 237 ? 10.805 -10.07 -13.609 1 90.75 237 VAL A N 1
ATOM 1882 C CA . VAL A 1 237 ? 10.023 -9.656 -14.766 1 90.75 237 VAL A CA 1
ATOM 1883 C C . VAL A 1 237 ? 8.656 -10.336 -14.734 1 90.75 237 VAL A C 1
ATOM 1885 O O . VAL A 1 237 ? 8.445 -11.289 -13.984 1 90.75 237 VAL A O 1
ATOM 1888 N N . ALA A 1 238 ? 7.762 -9.789 -15.508 1 82.5 238 ALA A N 1
ATOM 1889 C CA . ALA A 1 238 ? 6.41 -10.344 -15.555 1 82.5 238 ALA A CA 1
ATOM 1890 C C . ALA A 1 238 ? 6.438 -11.805 -16.016 1 82.5 238 ALA A C 1
ATOM 1892 O O . ALA A 1 238 ? 7.285 -12.195 -16.828 1 82.5 238 ALA A O 1
ATOM 1893 N N . SER A 1 239 ? 5.473 -12.516 -15.414 1 73.44 239 SER A N 1
ATOM 1894 C CA . SER A 1 239 ? 5.355 -13.914 -15.82 1 73.44 239 SER A CA 1
ATOM 1895 C C . SER A 1 239 ? 4.438 -14.062 -17.031 1 73.44 239 SER A C 1
ATOM 1897 O O . SER A 1 239 ? 3.49 -13.297 -17.188 1 73.44 239 SER A O 1
ATOM 1899 N N . GLY A 1 240 ? 4.668 -15.008 -17.875 1 67.06 240 GLY A N 1
ATOM 1900 C CA . GLY A 1 240 ? 3.717 -15.453 -18.891 1 67.06 240 GLY A CA 1
ATOM 1901 C C . GLY A 1 240 ? 3.777 -14.641 -20.172 1 67.06 240 GLY A C 1
ATOM 1902 O O . GLY A 1 240 ? 2.951 -14.828 -21.062 1 67.06 240 GLY A O 1
ATOM 1903 N N . ASN A 1 241 ? 4.645 -13.719 -20.297 1 71.12 241 ASN A N 1
ATOM 1904 C CA . ASN A 1 241 ? 4.633 -12.906 -21.5 1 71.12 241 ASN A CA 1
ATOM 1905 C C . ASN A 1 241 ? 5.961 -12.984 -22.25 1 71.12 241 ASN A C 1
ATOM 1907 O O . ASN A 1 241 ? 6.27 -12.117 -23.078 1 71.12 241 ASN A O 1
ATOM 1911 N N . GLY A 1 242 ? 6.727 -13.953 -21.859 1 80.31 242 GLY A N 1
ATOM 1912 C CA . GLY A 1 242 ? 7.992 -14.156 -22.531 1 80.31 242 GLY A CA 1
ATOM 1913 C C . GLY A 1 242 ? 9.094 -13.25 -22.016 1 80.31 242 GLY A C 1
ATOM 1914 O O . GLY A 1 242 ? 10.219 -13.273 -22.531 1 80.31 242 GLY A O 1
ATOM 1915 N N . SER A 1 243 ? 8.789 -12.516 -21.062 1 87.62 243 SER A N 1
ATOM 1916 C CA . SER A 1 243 ? 9.734 -11.523 -20.562 1 87.62 243 SER A CA 1
ATOM 1917 C C . SER A 1 243 ? 11.008 -12.18 -20.047 1 87.62 243 SER A C 1
ATOM 1919 O O . SER A 1 243 ? 12.102 -11.633 -20.188 1 87.62 243 SER A O 1
ATOM 1921 N N . LYS A 1 244 ? 10.883 -13.375 -19.516 1 90.44 244 LYS A N 1
ATOM 1922 C CA . LYS A 1 244 ? 12.062 -14.078 -19 1 90.44 244 LYS A CA 1
ATOM 1923 C C . LYS A 1 244 ? 13 -14.469 -20.141 1 90.44 244 LYS A C 1
ATOM 1925 O O . LYS A 1 244 ? 14.219 -14.273 -20.031 1 90.44 244 LYS A O 1
ATOM 1930 N N . ARG A 1 245 ? 12.375 -14.977 -21.109 1 90.19 245 ARG A N 1
ATOM 1931 C CA . ARG A 1 245 ? 13.141 -15.367 -22.281 1 90.19 245 ARG A CA 1
ATOM 1932 C C . ARG A 1 245 ? 13.82 -14.156 -22.922 1 90.19 245 ARG A C 1
ATOM 1934 O O . ARG A 1 245 ? 15.008 -14.203 -23.25 1 90.19 245 ARG A O 1
ATOM 1941 N N . THR A 1 246 ? 13.086 -13.109 -23.078 1 90.69 246 THR A N 1
ATOM 1942 C CA . THR A 1 246 ? 13.602 -11.891 -23.688 1 90.69 246 THR A CA 1
ATOM 1943 C C . THR A 1 246 ? 14.75 -11.32 -22.875 1 90.69 246 THR A C 1
ATOM 1945 O O . THR A 1 246 ? 15.734 -10.828 -23.438 1 90.69 246 THR A O 1
ATOM 1948 N N . LEU A 1 247 ? 14.633 -11.398 -21.594 1 93.06 247 LEU A N 1
ATOM 1949 C CA . LEU A 1 247 ? 15.688 -10.875 -20.734 1 93.06 247 LEU A CA 1
ATOM 1950 C C . LEU A 1 247 ? 16.969 -11.672 -20.906 1 93.06 247 LEU A C 1
ATOM 1952 O O . LEU A 1 247 ? 18.062 -11.086 -21 1 93.06 247 LEU A O 1
ATOM 1956 N N . MET A 1 248 ? 16.859 -12.977 -21.016 1 94.19 248 MET A N 1
ATOM 1957 C CA . MET A 1 248 ? 18.047 -13.812 -21.141 1 94.19 248 MET A CA 1
ATOM 1958 C C . MET A 1 248 ? 18.656 -13.695 -22.531 1 94.19 248 MET A C 1
ATOM 1960 O O . MET A 1 248 ? 19.875 -13.766 -22.688 1 94.19 248 MET A O 1
ATOM 1964 N N . GLN A 1 249 ? 17.797 -13.453 -23.469 1 92.44 249 GLN A N 1
ATOM 1965 C CA . GLN A 1 249 ? 18.312 -13.164 -24.797 1 92.44 249 GLN A CA 1
ATOM 1966 C C . GLN A 1 249 ? 19.078 -11.844 -24.812 1 92.44 249 GLN A C 1
ATOM 1968 O O . GLN A 1 249 ? 20.125 -11.742 -25.453 1 92.44 249 GLN A O 1
ATOM 1973 N N . ALA A 1 250 ? 18.531 -10.891 -24.172 1 94.5 250 ALA A N 1
ATOM 1974 C CA . ALA A 1 250 ? 19.234 -9.617 -24.062 1 94.5 250 ALA A CA 1
ATOM 1975 C C . ALA A 1 250 ? 20.594 -9.797 -23.391 1 94.5 250 ALA A C 1
ATOM 1977 O O . ALA A 1 250 ? 21.594 -9.211 -23.828 1 94.5 250 ALA A O 1
ATOM 1978 N N . ALA A 1 251 ? 20.625 -10.617 -22.359 1 96.31 251 ALA A N 1
ATOM 1979 C CA . ALA A 1 251 ? 21.875 -10.898 -21.672 1 96.31 251 ALA A CA 1
ATOM 1980 C C . ALA A 1 251 ? 22.891 -11.531 -22.609 1 96.31 251 ALA A C 1
ATOM 1982 O O . ALA A 1 251 ? 24.078 -11.172 -22.594 1 96.31 251 ALA A O 1
ATOM 1983 N N . ALA A 1 252 ? 22.438 -12.398 -23.453 1 94.56 252 ALA A N 1
ATOM 1984 C CA . ALA A 1 252 ? 23.312 -13.07 -24.406 1 94.56 252 ALA A CA 1
ATOM 1985 C C . ALA A 1 252 ? 23.844 -12.086 -25.438 1 94.56 252 ALA A C 1
ATOM 1987 O O . ALA A 1 252 ? 25.031 -12.109 -25.781 1 94.56 252 ALA A O 1
ATOM 1988 N N . LEU A 1 253 ? 22.969 -11.258 -25.891 1 94.06 253 LEU A N 1
ATOM 1989 C CA . LEU A 1 253 ? 23.344 -10.289 -26.922 1 94.06 253 LEU A CA 1
ATOM 1990 C C . LEU A 1 253 ? 24.375 -9.297 -26.391 1 94.06 253 LEU A C 1
ATOM 1992 O O . LEU A 1 253 ? 25.219 -8.805 -27.141 1 94.06 253 LEU A O 1
ATOM 1996 N N . GLU A 1 254 ? 24.344 -9.055 -25.109 1 96.31 254 GLU A N 1
ATOM 1997 C CA . GLU A 1 254 ? 25.281 -8.102 -24.5 1 96.31 254 GLU A CA 1
ATOM 1998 C C . GLU A 1 254 ? 26.469 -8.82 -23.859 1 96.31 254 GLU A C 1
ATOM 2000 O O . GLU A 1 254 ? 27.234 -8.219 -23.109 1 96.31 254 GLU A O 1
ATOM 2005 N N . ASN A 1 255 ? 26.594 -10.07 -24.109 1 95.38 255 ASN A N 1
ATOM 2006 C CA . ASN A 1 255 ? 27.672 -10.898 -23.594 1 95.38 255 ASN A CA 1
ATOM 2007 C C . ASN A 1 255 ? 27.734 -10.875 -22.062 1 95.38 255 ASN A C 1
ATOM 2009 O O . ASN A 1 255 ? 28.812 -10.742 -21.484 1 95.38 255 ASN A O 1
ATOM 2013 N N . ALA A 1 256 ? 26.547 -10.859 -21.5 1 96.31 256 ALA A N 1
ATOM 2014 C CA . ALA A 1 256 ? 26.438 -10.812 -20.031 1 96.31 256 ALA A CA 1
ATOM 2015 C C . ALA A 1 256 ? 25.859 -12.109 -19.484 1 96.31 256 ALA A C 1
ATOM 2017 O O . ALA A 1 256 ? 25.188 -12.109 -18.453 1 96.31 256 ALA A O 1
ATOM 2018 N N . ASN A 1 257 ? 25.922 -13.18 -20.234 1 93.69 257 ASN A N 1
ATOM 2019 C CA . ASN A 1 257 ? 25.469 -14.492 -19.781 1 93.69 257 ASN A CA 1
ATOM 2020 C C . ASN A 1 257 ? 26.609 -15.5 -19.75 1 93.69 257 ASN A C 1
ATOM 2022 O O . ASN A 1 257 ? 26.375 -16.703 -19.875 1 93.69 257 ASN A O 1
ATOM 2026 N N . THR A 1 258 ? 27.812 -14.992 -19.703 1 94 258 THR A N 1
ATOM 2027 C CA . THR A 1 258 ? 28.984 -15.852 -19.578 1 94 258 THR A CA 1
ATOM 2028 C C . THR A 1 258 ? 29.109 -16.406 -18.172 1 94 258 THR A C 1
ATOM 2030 O O . THR A 1 258 ? 28.266 -16.109 -17.312 1 94 258 THR A O 1
ATOM 2033 N N . SER A 1 259 ? 30.156 -17.203 -17.922 1 93.19 259 SER A N 1
ATOM 2034 C CA . SER A 1 259 ? 30.375 -17.844 -16.625 1 93.19 259 SER A CA 1
ATOM 2035 C C . SER A 1 259 ? 30.688 -16.812 -15.555 1 93.19 259 SER A C 1
ATOM 2037 O O . SER A 1 259 ? 30.672 -17.125 -14.359 1 93.19 259 SER A O 1
ATOM 2039 N N . GLU A 1 260 ? 30.844 -15.57 -15.992 1 94.88 260 GLU A N 1
ATOM 2040 C CA . GLU A 1 260 ? 31.156 -14.5 -15.047 1 94.88 260 GLU A CA 1
ATOM 2041 C C . GLU A 1 260 ? 29.891 -13.992 -14.367 1 94.88 260 GLU A C 1
ATOM 2043 O O . GLU A 1 260 ? 29.953 -13.312 -13.336 1 94.88 260 GLU A O 1
ATOM 2048 N N . TYR A 1 261 ? 28.812 -14.312 -15 1 96.88 261 TYR A N 1
ATOM 2049 C CA . TYR A 1 261 ? 27.547 -13.766 -14.508 1 96.88 261 TYR A CA 1
ATOM 2050 C C . TYR A 1 261 ? 26.609 -14.875 -14.055 1 96.88 261 TYR A C 1
ATOM 2052 O O . TYR A 1 261 ? 26.641 -15.977 -14.594 1 96.88 261 TYR A O 1
ATOM 2060 N N . VAL A 1 262 ? 25.844 -14.594 -13.078 1 97.31 262 VAL A N 1
ATOM 2061 C CA . VAL A 1 262 ? 24.75 -15.469 -12.648 1 97.31 262 VAL A CA 1
ATOM 2062 C C . VAL A 1 262 ? 23.453 -14.664 -12.539 1 97.31 262 VAL A C 1
ATOM 2064 O O . VAL A 1 262 ? 23.453 -13.531 -12.055 1 97.31 262 VAL A O 1
ATOM 2067 N N . TYR A 1 263 ? 22.406 -15.266 -13.102 1 97.56 263 TYR A N 1
ATOM 2068 C CA . TYR A 1 263 ? 21.078 -14.68 -13 1 97.56 263 TYR A CA 1
ATOM 2069 C C . TYR A 1 263 ? 20.203 -15.5 -12.062 1 97.56 263 TYR A C 1
ATOM 2071 O O . TYR A 1 263 ? 20.156 -16.734 -12.141 1 97.56 263 TYR A O 1
ATOM 2079 N N . ILE A 1 264 ? 19.547 -14.797 -11.164 1 96.81 264 ILE A N 1
ATOM 2080 C CA . ILE A 1 264 ? 18.609 -15.43 -10.242 1 96.81 264 ILE A CA 1
ATOM 2081 C C . ILE A 1 264 ? 17.203 -14.852 -10.445 1 96.81 264 ILE A C 1
ATOM 2083 O O . ILE A 1 264 ? 17 -13.641 -10.297 1 96.81 264 ILE A O 1
ATOM 2087 N N . MET A 1 265 ? 16.312 -15.664 -10.812 1 93.25 265 MET A N 1
ATOM 2088 C CA . MET A 1 265 ? 14.906 -15.266 -10.906 1 93.25 265 MET A CA 1
ATOM 2089 C C . MET A 1 265 ? 14.078 -15.93 -9.812 1 93.25 265 MET A C 1
ATOM 2091 O O . MET A 1 265 ? 13.969 -17.156 -9.773 1 93.25 265 MET A O 1
ATOM 2095 N N . ALA A 1 266 ? 13.578 -15.047 -8.984 1 84.94 266 ALA A N 1
ATOM 2096 C CA . ALA A 1 266 ? 12.766 -15.523 -7.867 1 84.94 266 ALA A CA 1
ATOM 2097 C C . ALA A 1 266 ? 11.289 -15.266 -8.117 1 84.94 266 ALA A C 1
ATOM 2099 O O . ALA A 1 266 ? 10.883 -14.133 -8.398 1 84.94 266 ALA A O 1
ATOM 2100 N N . GLU A 1 267 ? 10.531 -16.297 -8.078 1 82.06 267 GLU A N 1
ATOM 2101 C CA . GLU A 1 267 ? 9.117 -16.188 -8.43 1 82.06 267 GLU A CA 1
ATOM 2102 C C . GLU A 1 267 ? 8.25 -17.016 -7.492 1 82.06 267 GLU A C 1
ATOM 2104 O O . GLU A 1 267 ? 8.633 -18.125 -7.094 1 82.06 267 GLU A O 1
ATOM 2109 N N . THR A 1 268 ? 7.109 -16.391 -7.277 1 73.81 268 THR A N 1
ATOM 2110 C CA . THR A 1 268 ? 6.16 -17.125 -6.457 1 73.81 268 THR A CA 1
ATOM 2111 C C . THR A 1 268 ? 5.219 -17.953 -7.328 1 73.81 268 THR A C 1
ATOM 2113 O O . THR A 1 268 ? 4.574 -18.891 -6.844 1 73.81 268 THR A O 1
ATOM 2116 N N . ASN A 1 269 ? 5.145 -17.578 -8.555 1 74.5 269 ASN A N 1
ATOM 2117 C CA . ASN A 1 269 ? 4.211 -18.234 -9.461 1 74.5 269 ASN A CA 1
ATOM 2118 C C . ASN A 1 269 ? 4.93 -18.828 -10.672 1 74.5 269 ASN A C 1
ATOM 2120 O O . ASN A 1 269 ? 4.645 -18.453 -11.812 1 74.5 269 ASN A O 1
ATOM 2124 N N . SER A 1 270 ? 5.969 -19.641 -10.352 1 74.19 270 SER A N 1
ATOM 2125 C CA . SER A 1 270 ? 6.711 -20.219 -11.469 1 74.19 270 SER A CA 1
ATOM 2126 C C . SER A 1 270 ? 7.125 -21.656 -11.172 1 74.19 270 SER A C 1
ATOM 2128 O O . SER A 1 270 ? 7.219 -22.047 -10.008 1 74.19 270 SER A O 1
ATOM 2130 N N . ARG A 1 271 ? 7.207 -22.406 -12.266 1 80.19 271 ARG A N 1
ATOM 2131 C CA . ARG A 1 271 ? 7.801 -23.734 -12.203 1 80.19 271 ARG A CA 1
ATOM 2132 C C . ARG A 1 271 ? 9.195 -23.734 -12.82 1 80.19 271 ARG A C 1
ATOM 2134 O O . ARG A 1 271 ? 9.555 -24.672 -13.555 1 80.19 271 ARG A O 1
ATOM 2141 N N . GLY A 1 272 ? 9.773 -22.594 -12.617 1 83.94 272 GLY A N 1
ATOM 2142 C CA . GLY A 1 272 ? 11.117 -22.484 -13.156 1 83.94 272 GLY A CA 1
ATOM 2143 C C . GLY A 1 272 ? 11.148 -22.344 -14.664 1 83.94 272 GLY A C 1
ATOM 2144 O O . GLY A 1 272 ? 10.602 -21.375 -15.203 1 83.94 272 GLY A O 1
ATOM 2145 N N . PHE A 1 273 ? 11.641 -23.484 -15.281 1 87.69 273 PHE A N 1
ATOM 2146 C CA . PHE A 1 273 ? 11.852 -23.422 -16.719 1 87.69 273 PHE A CA 1
ATOM 2147 C C . PHE A 1 273 ? 10.586 -23.828 -17.469 1 87.69 273 PHE A C 1
ATOM 2149 O O . PHE A 1 273 ? 10.516 -23.703 -18.703 1 87.69 273 PHE A O 1
ATOM 2156 N N . ILE A 1 274 ? 9.609 -24.203 -16.703 1 84.75 274 ILE A N 1
ATOM 2157 C CA . ILE A 1 274 ? 8.383 -24.688 -17.312 1 84.75 274 ILE A CA 1
ATOM 2158 C C . ILE A 1 274 ? 7.324 -23.578 -17.281 1 84.75 274 ILE A C 1
ATOM 2160 O O . ILE A 1 274 ? 7.121 -22.922 -16.266 1 84.75 274 ILE A O 1
ATOM 2164 N N . VAL A 1 275 ? 6.707 -23.391 -18.438 1 84.81 275 VAL A N 1
ATOM 2165 C CA . VAL A 1 275 ? 5.602 -22.438 -18.578 1 84.81 275 VAL A CA 1
ATOM 2166 C C . VAL A 1 275 ? 4.289 -23.203 -18.719 1 84.81 275 VAL A C 1
ATOM 2168 O O . VAL A 1 275 ? 4.125 -24 -19.656 1 84.81 275 VAL A O 1
ATOM 2171 N N . ASP A 1 276 ? 3.406 -22.938 -17.812 1 84.19 276 ASP A N 1
ATOM 2172 C CA . ASP A 1 276 ? 2.105 -23.594 -17.859 1 84.19 276 ASP A CA 1
ATOM 2173 C C . ASP A 1 276 ? 1.173 -22.891 -18.844 1 84.19 276 ASP A C 1
ATOM 2175 O O . ASP A 1 276 ? 1.187 -21.672 -18.953 1 84.19 276 ASP A O 1
ATOM 2179 N N . GLU A 1 277 ? 0.44 -23.719 -19.484 1 86.62 277 GLU A N 1
ATOM 2180 C CA . GLU A 1 277 ? -0.581 -23.25 -20.422 1 86.62 277 GLU A CA 1
ATOM 2181 C C . GLU A 1 277 ? -1.969 -23.734 -20.016 1 86.62 277 GLU A C 1
ATOM 2183 O O . GLU A 1 277 ? -2.098 -24.672 -19.219 1 86.62 277 GLU A O 1
ATOM 2188 N N . PRO A 1 278 ? -2.949 -23.062 -20.547 1 88.69 278 PRO A N 1
ATOM 2189 C CA . PRO A 1 278 ? -4.305 -23.531 -20.234 1 88.69 278 PRO A CA 1
ATOM 2190 C C . PRO A 1 278 ? -4.531 -24.984 -20.625 1 88.69 278 PRO A C 1
ATOM 2192 O O . PRO A 1 278 ? -3.959 -25.469 -21.594 1 88.69 278 PRO A O 1
ATOM 2195 N N . GLY A 1 279 ? -5.336 -25.656 -19.906 1 90 279 GLY A N 1
ATOM 2196 C CA . GLY A 1 279 ? -5.711 -27.031 -20.234 1 90 279 GLY A CA 1
ATOM 2197 C C . GLY A 1 279 ? -4.676 -28.047 -19.781 1 90 279 GLY A C 1
ATOM 2198 O O . GLY A 1 279 ? -4.645 -29.172 -20.297 1 90 279 GLY A O 1
ATOM 2199 N N . GLY A 1 280 ? -3.742 -27.641 -18.953 1 86.62 280 GLY A N 1
ATOM 2200 C CA . GLY A 1 280 ? -2.762 -28.547 -18.406 1 86.62 280 GLY A CA 1
ATOM 2201 C C . GLY A 1 280 ? -1.548 -28.734 -19.297 1 86.62 280 GLY A C 1
ATOM 2202 O O . GLY A 1 280 ? -0.714 -29.609 -19.031 1 86.62 280 GLY A O 1
ATOM 2203 N N . LYS A 1 281 ? -1.464 -28 -20.297 1 87.94 281 LYS A N 1
ATOM 2204 C CA . LYS A 1 281 ? -0.312 -28.062 -21.188 1 87.94 281 LYS A CA 1
ATOM 2205 C C . LYS A 1 281 ? 0.846 -27.219 -20.656 1 87.94 281 LYS A C 1
ATOM 2207 O O . LYS A 1 281 ? 0.678 -26.469 -19.688 1 87.94 281 LYS A O 1
ATOM 2212 N N . SER A 1 282 ? 2.021 -27.562 -21.109 1 87.56 282 SER A N 1
ATOM 2213 C CA . SER A 1 282 ? 3.189 -26.781 -20.703 1 87.56 282 SER A CA 1
ATOM 2214 C C . SER A 1 282 ? 4.262 -26.797 -21.781 1 87.56 282 SER A C 1
ATOM 2216 O O . SER A 1 282 ? 4.223 -27.625 -22.688 1 87.56 282 SER A O 1
ATOM 2218 N N . HIS A 1 283 ? 5.129 -25.828 -21.812 1 87.81 283 HIS A N 1
ATOM 2219 C CA . HIS A 1 283 ? 6.316 -25.766 -22.656 1 87.81 283 HIS A CA 1
ATOM 2220 C C . HIS A 1 283 ? 7.508 -25.188 -21.906 1 87.81 283 HIS A C 1
ATOM 2222 O O . HIS A 1 283 ? 7.34 -24.625 -20.828 1 87.81 283 HIS A O 1
ATOM 2228 N N . TYR A 1 284 ? 8.633 -25.469 -22.438 1 88.5 284 TYR A N 1
ATOM 2229 C CA . TYR A 1 284 ? 9.82 -24.906 -21.812 1 88.5 284 TYR A CA 1
ATOM 2230 C C . TYR A 1 284 ? 9.984 -23.438 -22.141 1 88.5 284 TYR A C 1
ATOM 2232 O O . TYR A 1 284 ? 9.562 -22.984 -23.219 1 88.5 284 TYR A O 1
ATOM 2240 N N . LEU A 1 285 ? 10.609 -22.75 -21.25 1 88.44 285 LEU A N 1
ATOM 2241 C CA . LEU A 1 285 ? 10.789 -21.312 -21.344 1 88.44 285 LEU A CA 1
ATOM 2242 C C . LEU A 1 285 ? 11.461 -20.922 -22.656 1 88.44 285 LEU A C 1
ATOM 2244 O O . LEU A 1 285 ? 11.203 -19.859 -23.203 1 88.44 285 LEU A O 1
ATOM 2248 N N . TRP A 1 286 ? 12.25 -21.828 -23.156 1 89.56 286 TRP A N 1
ATOM 2249 C CA . TRP A 1 286 ? 13.016 -21.5 -24.359 1 89.56 286 TRP A CA 1
ATOM 2250 C C . TRP A 1 286 ? 12.258 -21.891 -25.625 1 89.56 286 TRP A C 1
ATOM 2252 O O . TRP A 1 286 ? 12.727 -21.641 -26.734 1 89.56 286 TRP A O 1
ATOM 2262 N N . GLU A 1 287 ? 11.086 -22.531 -25.281 1 80.81 287 GLU A N 1
ATOM 2263 C CA . GLU A 1 287 ? 10.266 -23 -26.391 1 80.81 287 GLU A CA 1
ATOM 2264 C C . GLU A 1 287 ? 9.125 -22.031 -26.688 1 80.81 287 GLU A C 1
ATOM 2266 O O . GLU A 1 287 ? 8.617 -21.375 -25.781 1 80.81 287 GLU A O 1
ATOM 2271 N N . GLY A 1 288 ? 8.992 -21.031 -27.266 1 66.62 288 GLY A N 1
ATOM 2272 C CA . GLY A 1 288 ? 7.84 -20.203 -27.578 1 66.62 288 GLY A CA 1
ATOM 2273 C C . GLY A 1 288 ? 8.117 -19.188 -28.656 1 66.62 288 GLY A C 1
ATOM 2274 O O . GLY A 1 288 ? 9.266 -19 -29.062 1 66.62 288 GLY A O 1
ATOM 2275 N N . VAL A 1 289 ? 6.879 -18.922 -29.391 1 55.91 289 VAL A N 1
ATOM 2276 C CA . VAL A 1 289 ? 6.973 -18.047 -30.547 1 55.91 289 VAL A CA 1
ATOM 2277 C C . VAL A 1 289 ? 7.012 -16.594 -30.078 1 55.91 289 VAL A C 1
ATOM 2279 O O . VAL A 1 289 ? 6.117 -16.141 -29.359 1 55.91 289 VAL A O 1
ATOM 2282 N N . LEU A 1 290 ? 7.879 -16.219 -29.453 1 54.47 290 LEU A N 1
ATOM 2283 C CA . LEU A 1 290 ? 7.742 -14.797 -29.141 1 54.47 290 LEU A CA 1
ATOM 2284 C C . LEU A 1 290 ? 7.992 -13.938 -30.375 1 54.47 290 LEU A C 1
ATOM 2286 O O . LEU A 1 290 ? 8.781 -14.305 -31.25 1 54.47 290 LEU A O 1
ATOM 2290 N N . ASN A 1 291 ? 6.941 -13.172 -30.688 1 47.34 291 ASN A N 1
ATOM 2291 C CA . ASN A 1 291 ? 6.988 -12.211 -31.781 1 47.34 291 ASN A CA 1
ATOM 2292 C C . ASN A 1 291 ? 8.32 -11.453 -31.812 1 47.34 291 ASN A C 1
ATOM 2294 O O . ASN A 1 291 ? 8.484 -10.508 -32.562 1 47.34 291 ASN A O 1
ATOM 2298 N N . ASP A 1 292 ? 8.906 -11.367 -30.641 1 49.81 292 ASP A N 1
ATOM 2299 C CA . ASP A 1 292 ? 9.938 -10.352 -30.797 1 49.81 292 ASP A CA 1
ATOM 2300 C C . ASP A 1 292 ? 11.117 -10.883 -31.609 1 49.81 292 ASP A C 1
ATOM 2302 O O . ASP A 1 292 ? 11.297 -12.094 -31.734 1 49.81 292 ASP A O 1
ATOM 2306 N N . ALA A 1 293 ? 11.898 -9.906 -32.125 1 48.09 293 ALA A N 1
ATOM 2307 C CA . ALA A 1 293 ? 12.906 -9.781 -33.188 1 48.09 293 ALA A CA 1
ATOM 2308 C C . ALA A 1 293 ? 14.055 -10.758 -32.969 1 48.09 293 ALA A C 1
ATOM 2310 O O . ALA A 1 293 ? 14.922 -10.906 -33.812 1 48.09 293 ALA A O 1
ATOM 2311 N N . ALA A 1 294 ? 14.531 -10.969 -31.719 1 56.62 294 ALA A N 1
ATOM 2312 C CA . ALA A 1 294 ? 15.844 -11.578 -31.938 1 56.62 294 ALA A CA 1
ATOM 2313 C C . ALA A 1 294 ? 15.695 -13.016 -32.438 1 56.62 294 ALA A C 1
ATOM 2315 O O . ALA A 1 294 ? 14.727 -13.695 -32.125 1 56.62 294 ALA A O 1
ATOM 2316 N N . SER A 1 295 ? 15.977 -13.32 -33.5 1 67.62 295 SER A N 1
ATOM 2317 C CA . SER A 1 295 ? 16.109 -14.492 -34.344 1 67.62 295 SER A CA 1
ATOM 2318 C C . SER A 1 295 ? 16.797 -15.641 -33.625 1 67.62 295 SER A C 1
ATOM 2320 O O . SER A 1 295 ? 17.75 -16.234 -34.156 1 67.62 295 SER A O 1
ATOM 2322 N N . PHE A 1 296 ? 16.391 -15.828 -32.219 1 83.56 296 PHE A N 1
ATOM 2323 C CA . PHE A 1 296 ? 17.047 -16.969 -31.578 1 83.56 296 PHE A CA 1
ATOM 2324 C C . PHE A 1 296 ? 16.359 -18.266 -31.953 1 83.56 296 PHE A C 1
ATOM 2326 O O . PHE A 1 296 ? 15.125 -18.344 -31.984 1 83.56 296 PHE A O 1
ATOM 2333 N N . THR A 1 297 ? 17.188 -19.141 -32.312 1 86.75 297 THR A N 1
ATOM 2334 C CA . THR A 1 297 ? 16.656 -20.5 -32.406 1 86.75 297 THR A CA 1
ATOM 2335 C C . THR A 1 297 ? 16.328 -21.031 -31.016 1 86.75 297 THR A C 1
ATOM 2337 O O . THR A 1 297 ? 16.703 -20.422 -30 1 86.75 297 THR A O 1
ATOM 2340 N N . VAL A 1 298 ? 15.594 -22.078 -30.922 1 88.94 298 VAL A N 1
ATOM 2341 C CA . VAL A 1 298 ? 15.25 -22.719 -29.672 1 88.94 298 VAL A CA 1
ATOM 2342 C C . VAL A 1 298 ? 16.531 -23.062 -28.906 1 88.94 298 VAL A C 1
ATOM 2344 O O . VAL A 1 298 ? 16.625 -22.844 -27.688 1 88.94 298 VAL A O 1
ATOM 2347 N N . GLU A 1 299 ? 17.531 -23.578 -29.594 1 90 299 GLU A N 1
ATOM 2348 C CA . GLU A 1 299 ? 18.797 -23.969 -28.969 1 90 299 GLU A CA 1
ATOM 2349 C C . GLU A 1 299 ? 19.562 -22.766 -28.453 1 90 299 GLU A C 1
ATOM 2351 O O . GLU A 1 299 ? 20.141 -22.797 -27.375 1 90 299 GLU A O 1
ATOM 2356 N N . GLU A 1 300 ? 19.547 -21.75 -29.188 1 90 300 GLU A N 1
ATOM 2357 C CA . GLU A 1 300 ? 20.203 -20.531 -28.75 1 90 300 GLU A CA 1
ATOM 2358 C C . GLU A 1 300 ? 19.531 -19.938 -27.516 1 90 300 GLU A C 1
ATOM 2360 O O . GLU A 1 300 ? 20.203 -19.422 -26.625 1 90 300 GLU A O 1
ATOM 2365 N N . SER A 1 301 ? 18.234 -20.031 -27.562 1 90.88 301 SER A N 1
ATOM 2366 C CA . SER A 1 301 ? 17.469 -19.547 -26.406 1 90.88 301 SER A CA 1
ATOM 2367 C C . SER A 1 301 ? 17.781 -20.375 -25.156 1 90.88 301 SER A C 1
ATOM 2369 O O . SER A 1 301 ? 17.953 -19.812 -24.078 1 90.88 301 SER A O 1
ATOM 2371 N N . ARG A 1 302 ? 17.812 -21.594 -25.344 1 92.62 302 ARG A N 1
ATOM 2372 C CA . ARG A 1 302 ? 18.141 -22.469 -24.234 1 92.62 302 ARG A CA 1
ATOM 2373 C C . ARG A 1 302 ? 19.547 -22.172 -23.703 1 92.62 302 ARG A C 1
ATOM 2375 O O . ARG A 1 302 ? 19.75 -22.109 -22.5 1 92.62 302 ARG A O 1
ATOM 2382 N N . GLN A 1 303 ? 20.484 -21.938 -24.609 1 91.94 303 GLN A N 1
ATOM 2383 C CA . GLN A 1 303 ? 21.859 -21.641 -24.234 1 91.94 303 GLN A CA 1
ATOM 2384 C C . GLN A 1 303 ? 21.969 -20.297 -23.5 1 91.94 303 GLN A C 1
ATOM 2386 O O . GLN A 1 303 ? 22.797 -20.141 -22.609 1 91.94 303 GLN A O 1
ATOM 2391 N N . SER A 1 304 ? 21.109 -19.406 -23.891 1 92.5 304 SER A N 1
ATOM 2392 C CA . SER A 1 304 ? 21.141 -18.094 -23.266 1 92.5 304 SER A CA 1
ATOM 2393 C C . SER A 1 304 ? 20.766 -18.188 -21.797 1 92.5 304 SER A C 1
ATOM 2395 O O . SER A 1 304 ? 21.031 -17.25 -21.016 1 92.5 304 SER A O 1
ATOM 2397 N N . MET A 1 305 ? 20.219 -19.328 -21.344 1 93.44 305 MET A N 1
ATOM 2398 C CA . MET A 1 305 ? 19.719 -19.484 -19.969 1 93.44 305 MET A CA 1
ATOM 2399 C C . MET A 1 305 ? 20.656 -20.375 -19.156 1 93.44 305 MET A C 1
ATOM 2401 O O . MET A 1 305 ? 20.281 -20.828 -18.062 1 93.44 305 MET A O 1
ATOM 2405 N N . SER A 1 306 ? 21.875 -20.609 -19.609 1 91.44 306 SER A N 1
ATOM 2406 C CA . SER A 1 306 ? 22.797 -21.547 -18.984 1 91.44 306 SER A CA 1
ATOM 2407 C C . SER A 1 306 ? 23.172 -21.109 -17.578 1 91.44 306 SER A C 1
ATOM 2409 O O . SER A 1 306 ? 23.469 -21.938 -16.719 1 91.44 306 SER A O 1
ATOM 2411 N N . ASN A 1 307 ? 23.156 -19.812 -17.297 1 93.38 307 ASN A N 1
ATOM 2412 C CA . ASN A 1 307 ? 23.547 -19.297 -15.992 1 93.38 307 ASN A CA 1
ATOM 2413 C C . ASN A 1 307 ? 22.359 -18.719 -15.234 1 93.38 307 ASN A C 1
ATOM 2415 O O . ASN A 1 307 ? 22.516 -17.766 -14.461 1 93.38 307 ASN A O 1
ATOM 2419 N N . LEU A 1 308 ? 21.219 -19.328 -15.508 1 95.25 308 LEU A N 1
ATOM 2420 C CA . LEU A 1 308 ? 19.984 -18.875 -14.867 1 95.25 308 LEU A CA 1
ATOM 2421 C C . LEU A 1 308 ? 19.562 -19.828 -13.766 1 95.25 308 LEU A C 1
ATOM 2423 O O . LEU A 1 308 ? 19.5 -21.047 -13.984 1 95.25 308 LEU A O 1
ATOM 2427 N N . LEU A 1 309 ? 19.375 -19.281 -12.578 1 94.19 309 LEU A N 1
ATOM 2428 C CA . LEU A 1 309 ? 18.844 -20.016 -11.43 1 94.19 309 LEU A CA 1
ATOM 2429 C C . LEU A 1 309 ? 17.422 -19.547 -11.102 1 94.19 309 LEU A C 1
ATOM 2431 O O . LEU A 1 309 ? 17.141 -18.344 -11.109 1 94.19 309 LEU A O 1
ATOM 2435 N N . PHE A 1 310 ? 16.562 -20.5 -10.844 1 91.94 310 PHE A N 1
ATOM 2436 C CA . PHE A 1 310 ? 15.211 -20.172 -10.391 1 91.94 310 PHE A CA 1
ATOM 2437 C C . PHE A 1 310 ? 15.055 -20.484 -8.906 1 91.94 310 PHE A C 1
ATOM 2439 O O . PHE A 1 310 ? 15.484 -21.531 -8.438 1 91.94 310 PHE A O 1
ATOM 2446 N N . LEU A 1 311 ? 14.523 -19.484 -8.25 1 90.19 311 LEU A N 1
ATOM 2447 C CA . LEU A 1 311 ? 14.016 -19.703 -6.902 1 90.19 311 LEU A CA 1
ATOM 2448 C C . LEU A 1 311 ? 12.484 -19.703 -6.891 1 90.19 311 LEU A C 1
ATOM 2450 O O . LEU A 1 311 ? 11.859 -18.656 -7.082 1 90.19 311 LEU A O 1
ATOM 2454 N N . VAL A 1 312 ? 11.898 -20.812 -6.75 1 85 312 VAL A N 1
ATOM 2455 C CA . VAL A 1 312 ? 10.453 -20.906 -6.934 1 85 312 VAL A CA 1
ATOM 2456 C C . VAL A 1 312 ? 9.836 -21.672 -5.766 1 85 312 VAL A C 1
ATOM 2458 O O . VAL A 1 312 ? 10.516 -22.453 -5.098 1 85 312 VAL A O 1
ATOM 2461 N N . ASP A 1 313 ? 8.578 -21.172 -5.461 1 72.62 313 ASP A N 1
ATOM 2462 C CA . ASP A 1 313 ? 7.766 -21.938 -4.523 1 72.62 313 ASP A CA 1
ATOM 2463 C C . ASP A 1 313 ? 7.27 -23.234 -5.16 1 72.62 313 ASP A C 1
ATOM 2465 O O . ASP A 1 313 ? 6.742 -23.234 -6.273 1 72.62 313 ASP A O 1
ATOM 2469 N N . ASN A 1 314 ? 7.875 -24.234 -4.926 1 58.91 314 ASN A N 1
ATOM 2470 C CA . ASN A 1 314 ? 7.613 -25.516 -5.586 1 58.91 314 ASN A CA 1
ATOM 2471 C C . ASN A 1 314 ? 6.184 -25.984 -5.336 1 58.91 314 ASN A C 1
ATOM 2473 O O . ASN A 1 314 ? 5.898 -26.594 -4.309 1 58.91 314 ASN A O 1
ATOM 2477 N N . MET A 1 315 ? 5.156 -25.25 -5.902 1 54.78 315 MET A N 1
ATOM 2478 C CA . MET A 1 315 ? 3.795 -25.734 -5.703 1 54.78 315 MET A CA 1
ATOM 2479 C C . MET A 1 315 ? 3.525 -26.969 -6.551 1 54.78 315 MET A C 1
ATOM 2481 O O . MET A 1 315 ? 2.477 -27.062 -7.191 1 54.78 315 MET A O 1
ATOM 2485 N N . GLY A 1 316 ? 4.336 -27.875 -6.711 1 52.06 316 GLY A N 1
ATOM 2486 C CA . GLY A 1 316 ? 3.986 -29.125 -7.371 1 52.06 316 GLY A CA 1
ATOM 2487 C C . GLY A 1 316 ? 4.875 -29.438 -8.555 1 52.06 316 GLY A C 1
ATOM 2488 O O . GLY A 1 316 ? 4.453 -30.125 -9.492 1 52.06 316 GLY A O 1
ATOM 2489 N N . MET A 1 317 ? 5.973 -28.797 -8.617 1 49.75 317 MET A N 1
ATOM 2490 C CA . MET A 1 317 ? 6.832 -28.906 -9.797 1 49.75 317 MET A CA 1
ATOM 2491 C C . MET A 1 317 ? 6.766 -30.297 -10.391 1 49.75 317 MET A C 1
ATOM 2493 O O . MET A 1 317 ? 6.762 -30.453 -11.617 1 49.75 317 MET A O 1
ATOM 2497 N N . ASN A 1 318 ? 7.332 -31.312 -9.719 1 47.34 318 ASN A N 1
ATOM 2498 C CA . ASN A 1 318 ? 7.887 -32.438 -10.438 1 47.34 318 ASN A CA 1
ATOM 2499 C C . ASN A 1 318 ? 6.809 -33.469 -10.781 1 47.34 318 ASN A C 1
ATOM 2501 O O . ASN A 1 318 ? 5.91 -33.719 -9.977 1 47.34 318 ASN A O 1
ATOM 2505 N N . ASP A 1 319 ? 6.355 -33.375 -12.102 1 53.69 319 ASP A N 1
ATOM 2506 C CA . ASP A 1 319 ? 5.547 -34.438 -12.68 1 53.69 319 ASP A CA 1
ATOM 2507 C C . ASP A 1 319 ? 5.137 -35.438 -11.617 1 53.69 319 ASP A C 1
ATOM 2509 O O . ASP A 1 319 ? 4.48 -36.438 -11.93 1 53.69 319 ASP A O 1
ATOM 2513 N N . GLU A 1 320 ? 5.582 -35.125 -10.445 1 60.44 320 GLU A N 1
ATOM 2514 C CA . GLU A 1 320 ? 5.176 -36.156 -9.492 1 60.44 320 GLU A CA 1
ATOM 2515 C C . GLU A 1 320 ? 3.965 -35.688 -8.68 1 60.44 320 GLU A C 1
ATOM 2517 O O . GLU A 1 320 ? 4.113 -35.062 -7.633 1 60.44 320 GLU A O 1
ATOM 2522 N N . VAL A 1 321 ? 2.924 -35.719 -9.383 1 71.88 321 VAL A N 1
ATOM 2523 C CA . VAL A 1 321 ? 1.664 -35.406 -8.711 1 71.88 321 VAL A CA 1
ATOM 2524 C C . VAL A 1 321 ? 1.121 -36.688 -8.031 1 71.88 321 VAL A C 1
ATOM 2526 O O . VAL A 1 321 ? 1.188 -37.781 -8.594 1 71.88 321 VAL A O 1
ATOM 2529 N N . THR A 1 322 ? 0.727 -36.469 -6.73 1 80 322 THR A N 1
ATOM 2530 C CA . THR A 1 322 ? 0.176 -37.594 -5.969 1 80 322 THR A CA 1
ATOM 2531 C C . THR A 1 322 ? -1.203 -37.969 -6.496 1 80 322 THR A C 1
ATOM 2533 O O . THR A 1 322 ? -1.893 -37.156 -7.105 1 80 322 THR A O 1
ATOM 2536 N N . PRO A 1 323 ? -1.497 -39.25 -6.273 1 85.12 323 PRO A N 1
ATOM 2537 C CA . PRO A 1 323 ? -2.846 -39.656 -6.66 1 85.12 323 PRO A CA 1
ATOM 2538 C C . PRO A 1 323 ? -3.938 -38.844 -5.973 1 85.12 323 PRO A C 1
ATOM 2540 O O . PRO A 1 323 ? -4.992 -38.594 -6.559 1 85.12 323 PRO A O 1
ATOM 2543 N N . GLN A 1 324 ? -3.695 -38.438 -4.797 1 86.75 324 GLN A N 1
ATOM 2544 C CA . GLN A 1 324 ? -4.664 -37.625 -4.051 1 86.75 324 GLN A CA 1
ATOM 2545 C C . GLN A 1 324 ? -4.914 -36.281 -4.738 1 86.75 324 GLN A C 1
ATOM 2547 O O . GLN A 1 324 ? -6.059 -35.844 -4.852 1 86.75 324 GLN A O 1
ATOM 2552 N N . TYR A 1 325 ? -3.914 -35.781 -5.199 1 87.94 325 TYR A N 1
ATOM 2553 C CA . TYR A 1 325 ? -4.051 -34.5 -5.867 1 87.94 325 TYR A CA 1
ATOM 2554 C C . TYR A 1 325 ? -4.742 -34.656 -7.215 1 87.94 325 TYR A C 1
ATOM 2556 O O . TYR A 1 325 ? -5.527 -33.781 -7.617 1 87.94 325 TYR A O 1
ATOM 2564 N N . LEU A 1 326 ? -4.387 -35.688 -7.926 1 88.94 326 LEU A N 1
ATOM 2565 C CA . LEU A 1 326 ? -5.02 -35.938 -9.219 1 88.94 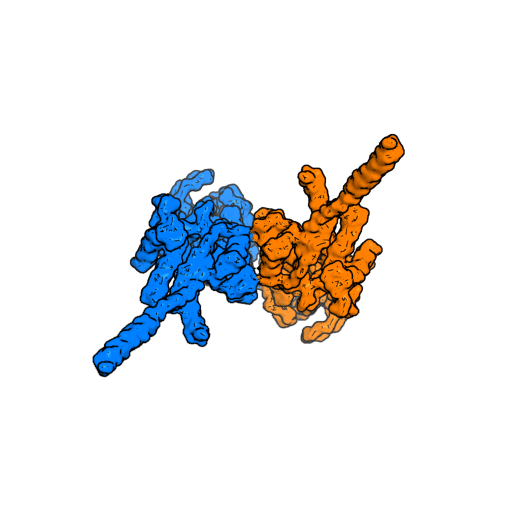326 LEU A CA 1
ATOM 2566 C C . LEU A 1 326 ? -6.527 -36.125 -9.055 1 88.94 326 LEU A C 1
ATOM 2568 O O . LEU A 1 326 ? -7.301 -35.625 -9.875 1 88.94 326 LEU A O 1
ATOM 2572 N N . ASN A 1 327 ? -6.871 -36.844 -8.047 1 93.19 327 ASN A N 1
ATOM 2573 C CA . ASN A 1 327 ? -8.289 -37.031 -7.773 1 93.19 327 ASN A CA 1
ATOM 2574 C C . ASN A 1 327 ? -8.969 -35.688 -7.43 1 93.19 327 ASN A C 1
ATOM 2576 O O . ASN A 1 327 ? -10.086 -35.438 -7.883 1 93.19 327 ASN A O 1
ATOM 2580 N N . PHE A 1 328 ? -8.305 -34.938 -6.641 1 94.94 328 PHE A N 1
ATOM 2581 C CA . PHE A 1 328 ? -8.797 -33.625 -6.309 1 94.94 328 PHE A CA 1
ATOM 2582 C C . PHE A 1 328 ? -9.008 -32.781 -7.574 1 94.94 328 PHE A C 1
ATOM 2584 O O . PHE A 1 328 ? -10.062 -32.188 -7.754 1 94.94 328 PHE A O 1
ATOM 2591 N N . SER A 1 329 ? -8.031 -32.781 -8.406 1 93.69 329 SER A N 1
ATOM 2592 C CA . SER A 1 329 ? -8.062 -31.984 -9.633 1 93.69 329 SER A CA 1
ATOM 2593 C C . SER A 1 329 ? -9.242 -32.375 -10.516 1 93.69 329 SER A C 1
ATOM 2595 O O . SER A 1 329 ? -9.93 -31.516 -11.062 1 93.69 329 SER A O 1
ATOM 2597 N N . LYS A 1 330 ? -9.453 -33.656 -10.602 1 95.38 330 LYS A N 1
ATOM 2598 C CA . LYS A 1 330 ? -10.562 -34.156 -11.414 1 95.38 330 LYS A CA 1
ATOM 2599 C C . LYS A 1 330 ? -11.906 -33.719 -10.82 1 95.38 330 LYS A C 1
ATOM 2601 O O . LYS A 1 330 ? -12.812 -33.312 -11.555 1 95.38 330 LYS A O 1
ATOM 2606 N N . LYS A 1 331 ? -11.992 -33.844 -9.562 1 97.88 331 LYS A N 1
ATOM 2607 C CA . LYS A 1 331 ? -13.242 -33.5 -8.883 1 97.88 331 LYS A CA 1
ATOM 2608 C C . LYS A 1 331 ? -13.578 -32.031 -9.039 1 97.88 331 LYS A C 1
ATOM 2610 O O . LYS A 1 331 ? -14.742 -31.656 -9.203 1 97.88 331 LYS A O 1
ATOM 2615 N N . VAL A 1 332 ? -12.57 -31.203 -8.938 1 98.06 332 VAL A N 1
ATOM 2616 C CA . VAL A 1 332 ? -12.797 -29.766 -9.062 1 98.06 332 VAL A CA 1
ATOM 2617 C C . VAL A 1 332 ? -13.391 -29.453 -10.43 1 98.06 332 VAL A C 1
ATOM 2619 O O . VAL A 1 332 ? -14.375 -28.719 -10.531 1 98.06 332 VAL A O 1
ATOM 2622 N N . ILE A 1 333 ? -12.797 -30.031 -11.438 1 97.75 333 ILE A N 1
ATOM 2623 C CA . ILE A 1 333 ? -13.25 -29.766 -12.797 1 97.75 333 ILE A CA 1
ATOM 2624 C C . ILE A 1 333 ? -14.68 -30.297 -12.969 1 97.75 333 ILE A C 1
ATOM 2626 O O . ILE A 1 333 ? -15.531 -29.609 -13.547 1 97.75 333 ILE A O 1
ATOM 2630 N N . GLU A 1 334 ? -14.984 -31.406 -12.43 1 97.75 334 GLU A N 1
ATOM 2631 C CA . GLU A 1 334 ? -16.297 -32.031 -12.562 1 97.75 334 GLU A CA 1
ATOM 2632 C C . GLU A 1 334 ? -17.359 -31.25 -11.805 1 97.75 334 GLU A C 1
ATOM 2634 O O . GLU A 1 334 ? -18.469 -31.031 -12.312 1 97.75 334 GLU A O 1
ATOM 2639 N N . MET A 1 335 ? -17.016 -30.75 -10.672 1 98.44 335 MET A N 1
ATOM 2640 C CA . MET A 1 335 ? -17.984 -30.141 -9.766 1 98.44 335 MET A CA 1
ATOM 2641 C C . MET A 1 335 ? -18.281 -28.703 -10.156 1 98.44 335 MET A C 1
ATOM 2643 O O . MET A 1 335 ? -19.172 -28.078 -9.594 1 98.44 335 MET A O 1
ATOM 2647 N N . MET A 1 336 ? -17.578 -28.188 -11.125 1 98.31 336 MET A N 1
ATOM 2648 C CA . MET A 1 336 ? -17.891 -26.859 -11.633 1 98.31 336 MET A CA 1
ATOM 2649 C C . MET A 1 336 ? -19.312 -26.812 -12.219 1 98.31 336 MET A C 1
ATOM 2651 O O . MET A 1 336 ? -19.953 -25.766 -12.242 1 98.31 336 MET A O 1
ATOM 2655 N N . LYS A 1 337 ? -19.766 -27.953 -12.617 1 97.56 337 LYS A N 1
ATOM 2656 C CA . LYS A 1 337 ? -21.094 -28.047 -13.227 1 97.56 337 LYS A CA 1
ATOM 2657 C C . LYS A 1 337 ? -22.188 -28 -12.164 1 97.56 337 LYS A C 1
ATOM 2659 O O . LYS A 1 337 ? -23.359 -27.766 -12.484 1 97.56 337 LYS A O 1
ATOM 2664 N N . ASP A 1 338 ? -21.875 -28.172 -10.938 1 97.81 338 ASP A N 1
ATOM 2665 C CA . ASP A 1 338 ? -22.844 -28.25 -9.852 1 97.81 338 ASP A CA 1
ATOM 2666 C C . ASP A 1 338 ? -23.188 -26.859 -9.328 1 97.81 338 ASP A C 1
ATOM 2668 O O . ASP A 1 338 ? -22.391 -25.922 -9.477 1 97.81 338 ASP A O 1
ATOM 2672 N N . PRO A 1 339 ? -24.344 -26.766 -8.672 1 97 339 PRO A N 1
ATOM 2673 C CA . PRO A 1 339 ? -24.641 -25.5 -7.973 1 97 339 PRO A CA 1
ATOM 2674 C C . PRO A 1 339 ? -23.641 -25.219 -6.855 1 97 339 PRO A C 1
ATOM 2676 O O . PRO A 1 339 ? -23.141 -26.141 -6.203 1 97 339 PRO A O 1
ATOM 2679 N N . PRO A 1 340 ? -23.359 -23.984 -6.66 1 97.62 340 PRO A N 1
ATOM 2680 C CA . PRO A 1 340 ? -23.984 -22.781 -7.223 1 97.62 340 PRO A CA 1
ATOM 2681 C C . PRO A 1 340 ? -23.281 -22.297 -8.484 1 97.62 340 PRO A C 1
ATOM 2683 O O . PRO A 1 340 ? -23.656 -21.266 -9.039 1 97.62 340 PRO A O 1
ATOM 2686 N N . PHE A 1 341 ? -22.25 -23.016 -8.922 1 97.81 341 PHE A N 1
ATOM 2687 C CA . PHE A 1 341 ? -21.438 -22.484 -9.992 1 97.81 341 PHE A CA 1
ATOM 2688 C C . PHE A 1 341 ? -22.062 -22.75 -11.352 1 97.81 341 PHE A C 1
ATOM 2690 O O . PHE A 1 341 ? -21.969 -21.922 -12.258 1 97.81 341 PHE A O 1
ATOM 2697 N N . ASN A 1 342 ? -22.75 -23.891 -11.539 1 97.69 342 ASN A N 1
ATOM 2698 C CA . ASN A 1 342 ? -23.469 -24.266 -12.75 1 97.69 342 ASN A CA 1
ATOM 2699 C C . ASN A 1 342 ? -22.688 -23.906 -14.008 1 97.69 342 ASN A C 1
ATOM 2701 O O . ASN A 1 342 ? -23.25 -23.359 -14.961 1 97.69 342 ASN A O 1
ATOM 2705 N N . CYS A 1 343 ? -21.422 -24.172 -13.977 1 96.31 343 CYS A N 1
ATOM 2706 C CA . CYS A 1 343 ? -20.578 -23.859 -15.125 1 96.31 343 CYS A CA 1
ATOM 2707 C C . CYS A 1 343 ? -20.469 -25.062 -16.062 1 96.31 343 CYS A C 1
ATOM 2709 O O . CYS A 1 343 ? -19.594 -25.906 -15.883 1 96.31 343 CYS A O 1
ATOM 2711 N N . VAL A 1 344 ? -21.234 -25.125 -17.094 1 95.56 344 VAL A N 1
ATOM 2712 C CA . VAL A 1 344 ? -21.266 -26.266 -18.016 1 95.56 344 VAL A CA 1
ATOM 2713 C C . VAL A 1 344 ? -20.734 -25.812 -19.375 1 95.56 344 VAL A C 1
ATOM 2715 O O . VAL A 1 344 ? -19.562 -26 -19.688 1 95.56 344 VAL A O 1
ATOM 2718 N N . GLU A 1 345 ? -21.5 -24.938 -20.094 1 93.88 345 GLU A N 1
ATOM 2719 C CA . GLU A 1 345 ? -21.109 -24.484 -21.422 1 93.88 345 GLU A CA 1
ATOM 2720 C C . GLU A 1 345 ? -19.891 -23.562 -21.344 1 93.88 345 GLU A C 1
ATOM 2722 O O . GLU A 1 345 ? -18.969 -23.688 -22.156 1 93.88 345 GLU A O 1
ATOM 2727 N N . ASP A 1 346 ? -19.906 -22.734 -20.328 1 92.25 346 ASP A N 1
ATOM 2728 C CA . ASP A 1 346 ? -18.844 -21.75 -20.172 1 92.25 346 ASP A CA 1
ATOM 2729 C C . ASP A 1 346 ? -17.531 -22.406 -19.766 1 92.25 346 ASP A C 1
ATOM 2731 O O . ASP A 1 346 ? -16.469 -21.797 -19.875 1 92.25 346 ASP A O 1
ATOM 2735 N N . CYS A 1 347 ? -17.609 -23.688 -19.297 1 94.44 347 CYS A N 1
ATOM 2736 C CA . CYS A 1 347 ? -16.422 -24.375 -18.812 1 94.44 347 CYS A CA 1
ATOM 2737 C C . CYS A 1 347 ? -16.094 -25.594 -19.672 1 94.44 347 CYS A C 1
ATOM 2739 O O . CYS A 1 347 ? -15.352 -26.484 -19.25 1 94.44 347 CYS A O 1
ATOM 2741 N N . ALA A 1 348 ? -16.625 -25.672 -20.875 1 93.25 348 ALA A N 1
ATOM 2742 C CA . ALA A 1 348 ? -16.5 -26.859 -21.719 1 93.25 348 ALA A CA 1
ATOM 2743 C C . ALA A 1 348 ? -15.195 -26.844 -22.5 1 93.25 348 ALA A C 1
ATOM 2745 O O . ALA A 1 348 ? -14.75 -27.875 -23.016 1 93.25 348 ALA A O 1
ATOM 2746 N N . GLY A 1 349 ? -14.578 -25.688 -22.625 1 93.38 349 GLY A N 1
ATOM 2747 C CA . GLY A 1 349 ? -13.375 -25.562 -23.438 1 93.38 349 GLY A CA 1
ATOM 2748 C C . GLY A 1 349 ? -12.195 -26.328 -22.859 1 93.38 349 GLY A C 1
ATOM 2749 O O . GLY A 1 349 ? -12.102 -26.516 -21.656 1 93.38 349 GLY A O 1
ATOM 2750 N N . ASP A 1 350 ? -11.375 -26.734 -23.75 1 93.75 350 ASP A N 1
ATOM 2751 C CA . ASP A 1 350 ? -10.188 -27.5 -23.359 1 93.75 350 ASP A CA 1
ATOM 2752 C C . ASP A 1 350 ? -9.328 -26.703 -22.375 1 93.75 350 ASP A C 1
ATOM 2754 O O . ASP A 1 350 ? -8.633 -27.281 -21.547 1 93.75 350 ASP A O 1
ATOM 2758 N N . GLU A 1 351 ? -9.445 -25.406 -22.516 1 93.69 351 GLU A N 1
ATOM 2759 C CA . GLU A 1 351 ? -8.648 -24.531 -21.656 1 93.69 351 GLU A CA 1
ATOM 2760 C C . GLU A 1 351 ? -9.094 -24.656 -20.203 1 93.69 351 GLU A C 1
ATOM 2762 O O . GLU A 1 351 ? -8.359 -24.266 -19.281 1 93.69 351 GLU A O 1
ATOM 2767 N N . TYR A 1 352 ? -10.281 -25.281 -20 1 94.69 352 TYR A N 1
ATOM 2768 C CA . TYR A 1 352 ? -10.805 -25.406 -18.641 1 94.69 352 TYR A CA 1
ATOM 2769 C C . TYR A 1 352 ? -10.797 -26.859 -18.188 1 94.69 352 TYR A C 1
ATOM 2771 O O . TYR A 1 352 ? -11.508 -27.234 -17.25 1 94.69 352 TYR A O 1
ATOM 2779 N N . SER A 1 353 ? -9.984 -27.688 -18.812 1 94.06 353 SER A N 1
ATOM 2780 C CA . SER A 1 353 ? -10 -29.125 -18.547 1 94.06 353 SER A CA 1
ATOM 2781 C C . SER A 1 353 ? -9.031 -29.484 -17.422 1 94.06 353 SER A C 1
ATOM 2783 O O . SER A 1 353 ? -8.992 -30.641 -16.984 1 94.06 353 SER A O 1
ATOM 2785 N N . SER A 1 354 ? -8.242 -28.531 -17.031 1 92.88 354 SER A N 1
ATOM 2786 C CA . SER A 1 354 ? -7.312 -28.766 -15.93 1 92.88 354 SER A CA 1
ATOM 2787 C C . SER A 1 354 ? -7.488 -27.719 -14.828 1 92.88 354 SER A C 1
ATOM 2789 O O . SER A 1 354 ? -7.758 -26.547 -15.109 1 92.88 354 SER A O 1
ATOM 2791 N N . VAL A 1 355 ? -7.203 -28.219 -13.625 1 94.69 355 VAL A N 1
ATOM 2792 C CA . VAL A 1 355 ? -7.41 -27.391 -12.445 1 94.69 355 VAL A CA 1
ATOM 2793 C C . VAL A 1 355 ? -6.387 -26.25 -12.422 1 94.69 355 VAL A C 1
ATOM 2795 O O . VAL A 1 355 ? -5.266 -26.406 -12.906 1 94.69 355 VAL A O 1
ATOM 2798 N N . ALA A 1 356 ? -6.859 -25.125 -11.898 1 93.5 356 ALA A N 1
ATOM 2799 C CA . ALA A 1 356 ? -5.934 -24 -11.727 1 93.5 356 ALA A CA 1
ATOM 2800 C C . ALA A 1 356 ? -4.828 -24.359 -10.734 1 93.5 356 ALA A C 1
ATOM 2802 O O . ALA A 1 356 ? -5.062 -25.078 -9.766 1 93.5 356 ALA A O 1
ATOM 2803 N N . LYS A 1 357 ? -3.748 -23.766 -10.914 1 88.44 357 LYS A N 1
ATOM 2804 C CA . LYS A 1 357 ? -2.533 -24.094 -10.172 1 88.44 357 LYS A CA 1
ATOM 2805 C C . LYS A 1 357 ? -2.74 -23.906 -8.672 1 88.44 357 LYS A C 1
ATOM 2807 O O . LYS A 1 357 ? -2.191 -24.656 -7.867 1 88.44 357 LYS A O 1
ATOM 2812 N N . TYR A 1 358 ? -3.494 -22.922 -8.32 1 91.88 358 TYR A N 1
ATOM 2813 C CA . TYR A 1 358 ? -3.574 -22.578 -6.906 1 91.88 358 TYR A CA 1
ATOM 2814 C C . TYR A 1 358 ? -4.922 -22.984 -6.32 1 91.88 358 TYR A C 1
ATOM 2816 O O . TYR A 1 358 ? -5.262 -22.609 -5.203 1 91.88 358 TYR A O 1
ATOM 2824 N N . ALA A 1 359 ? -5.629 -23.781 -7.004 1 94.81 359 ALA A N 1
ATOM 2825 C CA . ALA A 1 359 ? -6.938 -24.203 -6.523 1 94.81 359 ALA A CA 1
ATOM 2826 C C . ALA A 1 359 ? -6.816 -24.984 -5.215 1 94.81 359 ALA A C 1
ATOM 2828 O O . ALA A 1 359 ? -7.703 -24.906 -4.359 1 94.81 359 ALA A O 1
ATOM 2829 N N . GLY A 1 360 ? -5.707 -25.656 -5.125 1 93.25 360 GLY A N 1
ATOM 2830 C CA . GLY A 1 360 ? -5.477 -26.391 -3.893 1 93.25 360 GLY A CA 1
ATOM 2831 C C . GLY A 1 360 ? -5.402 -25.5 -2.668 1 93.25 360 GLY A C 1
ATOM 2832 O O . GLY A 1 360 ? -5.82 -25.891 -1.578 1 93.25 360 GLY A O 1
ATOM 2833 N N . GLN A 1 361 ? -4.914 -24.328 -2.805 1 93.75 361 GLN A N 1
ATOM 2834 C CA . GLN A 1 361 ? -4.832 -23.391 -1.694 1 93.75 361 GLN A CA 1
ATOM 2835 C C . GLN A 1 361 ? -6.223 -22.953 -1.232 1 93.75 361 GLN A C 1
ATOM 2837 O O . GLN A 1 361 ? -6.449 -22.75 -0.038 1 93.75 361 GLN A O 1
ATOM 2842 N N . LEU A 1 362 ? -7.066 -22.797 -2.178 1 97.56 362 LEU A N 1
ATOM 2843 C CA . LEU A 1 362 ? -8.445 -22.469 -1.828 1 97.56 362 LEU A CA 1
ATOM 2844 C C . LEU A 1 362 ? -9.07 -23.578 -0.996 1 97.56 362 LEU A C 1
ATOM 2846 O O . LEU A 1 362 ? -9.711 -23.312 0.023 1 97.56 362 LEU A O 1
ATOM 2850 N N . ALA A 1 363 ? -8.883 -24.766 -1.474 1 97.62 363 ALA A N 1
ATOM 2851 C CA . ALA A 1 363 ? -9.406 -25.938 -0.751 1 97.62 363 ALA A CA 1
ATOM 2852 C C . ALA A 1 363 ? -8.836 -26 0.663 1 97.62 363 ALA A C 1
ATOM 2854 O O . ALA A 1 363 ? -9.578 -26.203 1.628 1 97.62 363 ALA A O 1
ATOM 2855 N N . ASP A 1 364 ? -7.586 -25.812 0.764 1 96.38 364 ASP A N 1
ATOM 2856 C CA . ASP A 1 364 ? -6.918 -25.875 2.062 1 96.38 364 ASP A CA 1
ATOM 2857 C C . ASP A 1 364 ? -7.406 -24.75 2.977 1 96.38 364 ASP A C 1
ATOM 2859 O O . ASP A 1 364 ? -7.582 -24.953 4.18 1 96.38 364 ASP A O 1
ATOM 2863 N N . ALA A 1 365 ? -7.535 -23.594 2.42 1 97.88 365 ALA A N 1
ATOM 2864 C CA . ALA A 1 365 ? -8.008 -22.469 3.203 1 97.88 365 ALA A CA 1
ATOM 2865 C C . ALA A 1 365 ? -9.383 -22.734 3.799 1 97.88 365 ALA A C 1
ATOM 2867 O O . ALA A 1 365 ? -9.609 -22.5 4.988 1 97.88 365 ALA A O 1
ATOM 2868 N N . PHE A 1 366 ? -10.234 -23.234 2.982 1 98.5 366 PHE A N 1
ATOM 2869 C CA . PHE A 1 366 ? -11.586 -23.531 3.453 1 98.5 366 PHE A CA 1
ATOM 2870 C C . PHE A 1 366 ? -11.562 -24.625 4.512 1 98.5 366 PHE A C 1
ATOM 2872 O O . PHE A 1 366 ? -12.258 -24.531 5.523 1 98.5 366 PHE A O 1
ATOM 2879 N N . TYR A 1 367 ? -10.781 -25.594 4.266 1 98.31 367 TYR A N 1
ATOM 2880 C CA . TYR A 1 367 ? -10.648 -26.672 5.242 1 98.31 367 TYR A CA 1
ATOM 2881 C C . TYR A 1 367 ? -10.109 -26.141 6.566 1 98.31 367 TYR A C 1
ATOM 2883 O O . TYR A 1 367 ? -10.602 -26.516 7.637 1 98.31 367 TYR A O 1
ATOM 2891 N N . ALA A 1 368 ? -9.125 -25.344 6.484 1 97.81 368 ALA A N 1
ATOM 2892 C CA . ALA A 1 368 ? -8.539 -24.75 7.691 1 97.81 368 ALA A CA 1
ATOM 2893 C C . ALA A 1 368 ? -9.578 -23.953 8.461 1 97.81 368 ALA A C 1
ATOM 2895 O O . ALA A 1 368 ? -9.617 -23.984 9.695 1 97.81 368 ALA A O 1
ATOM 2896 N N . TYR A 1 369 ? -10.328 -23.219 7.762 1 97.69 369 TYR A N 1
ATOM 2897 C CA . TYR A 1 369 ? -11.398 -22.453 8.398 1 97.69 369 TYR A CA 1
ATOM 2898 C C . TYR A 1 369 ? -12.359 -23.391 9.133 1 97.69 369 TYR A C 1
ATOM 2900 O O . TYR A 1 369 ? -12.75 -23.109 10.266 1 97.69 369 TYR A O 1
ATOM 2908 N N . ALA A 1 370 ? -12.758 -24.422 8.484 1 97.44 370 ALA A N 1
ATOM 2909 C CA . ALA A 1 370 ? -13.703 -25.375 9.078 1 97.44 370 ALA A CA 1
ATOM 2910 C C . ALA A 1 370 ? -13.133 -25.984 10.359 1 97.44 370 ALA A C 1
ATOM 2912 O O . ALA A 1 370 ? -13.844 -26.094 11.359 1 97.44 370 ALA A O 1
ATOM 2913 N N . VAL A 1 371 ? -11.914 -26.328 10.258 1 96.56 371 VAL A N 1
ATOM 2914 C CA . VAL A 1 371 ? -11.258 -26.906 11.43 1 96.56 371 VAL A CA 1
ATOM 2915 C C . VAL A 1 371 ? -11.219 -25.891 12.562 1 96.56 371 VAL A C 1
ATOM 2917 O O . VAL A 1 371 ? -11.531 -26.219 13.711 1 96.56 371 VAL A O 1
ATOM 2920 N N . ALA A 1 372 ? -10.875 -24.672 12.281 1 95.06 372 ALA A N 1
ATOM 2921 C CA . ALA A 1 372 ? -10.773 -23.625 13.281 1 95.06 372 ALA A CA 1
ATOM 2922 C C . ALA A 1 372 ? -12.141 -23.328 13.898 1 95.06 372 ALA A C 1
ATOM 2924 O O . ALA A 1 372 ? -12.25 -23.141 15.109 1 95.06 372 ALA A O 1
ATOM 2925 N N . LEU A 1 373 ? -13.117 -23.203 13.031 1 94.12 373 LEU A N 1
ATOM 2926 C CA . LEU A 1 373 ? -14.469 -22.922 13.5 1 94.12 373 LEU A CA 1
ATOM 2927 C C . LEU A 1 373 ? -14.969 -24.031 14.414 1 94.12 373 LEU A C 1
ATOM 2929 O O . LEU A 1 373 ? -15.586 -23.766 15.445 1 94.12 373 LEU A O 1
ATOM 2933 N N . ASN A 1 374 ? -14.727 -25.219 14.031 1 92.25 374 ASN A N 1
ATOM 2934 C CA . ASN A 1 374 ? -15.125 -26.359 14.836 1 92.25 374 ASN A CA 1
ATOM 2935 C C . ASN A 1 374 ? -14.492 -26.312 16.234 1 92.25 374 ASN A C 1
ATOM 2937 O O . ASN A 1 374 ? -15.172 -26.547 17.234 1 92.25 374 ASN A O 1
ATOM 2941 N N . ARG A 1 375 ? -13.258 -26 16.25 1 88.69 375 ARG A N 1
ATOM 2942 C CA . ARG A 1 375 ? -12.547 -25.922 17.516 1 88.69 375 ARG A CA 1
ATOM 2943 C C . ARG A 1 375 ? -13.094 -24.781 18.375 1 88.69 375 ARG A C 1
ATOM 2945 O O . ARG A 1 375 ? -13.203 -24.922 19.594 1 88.69 375 ARG A O 1
ATOM 2952 N N . SER A 1 376 ? -13.414 -23.703 17.75 1 84.38 376 SER A N 1
ATOM 2953 C CA . SER A 1 376 ? -13.938 -22.547 18.469 1 84.38 376 SER A CA 1
ATOM 2954 C C . SER A 1 376 ? -15.305 -22.828 19.062 1 84.38 376 SER A C 1
ATOM 2956 O O . SER A 1 376 ? -15.609 -22.406 20.172 1 84.38 376 SER A O 1
ATOM 2958 N N . ILE A 1 377 ? -16.125 -23.562 18.328 1 79.88 377 ILE A N 1
ATOM 2959 C CA . ILE A 1 377 ? -17.469 -23.906 18.781 1 79.88 377 ILE A CA 1
ATOM 2960 C C . ILE A 1 377 ? -17.375 -24.891 19.953 1 79.88 377 ILE A C 1
ATOM 2962 O O . ILE A 1 377 ? -18.141 -24.781 20.922 1 79.88 377 ILE A O 1
ATOM 2966 N N . ILE A 1 378 ? -16.438 -25.734 19.891 1 78 378 ILE A N 1
ATOM 2967 C CA . ILE A 1 378 ? -16.25 -26.703 20.969 1 78 378 ILE A CA 1
ATOM 2968 C C . ILE A 1 378 ? -15.758 -26 22.234 1 78 378 ILE A C 1
ATOM 2970 O O . ILE A 1 378 ? -16.219 -26.281 23.328 1 78 378 ILE A O 1
ATOM 2974 N N . ALA A 1 379 ? -15.016 -25.031 22 1 79.75 379 ALA A N 1
ATOM 2975 C CA . ALA A 1 379 ? -14.461 -24.297 23.141 1 79.75 379 ALA A CA 1
ATOM 2976 C C . ALA A 1 379 ? -15.492 -23.344 23.734 1 79.75 379 ALA A C 1
ATOM 2978 O O . ALA A 1 379 ? -15.477 -23.078 24.938 1 79.75 379 ALA A O 1
ATOM 2979 N N . ASN A 1 380 ? -16.281 -22.828 22.797 1 76.44 380 ASN A N 1
ATOM 2980 C CA . ASN A 1 380 ? -17.328 -21.891 23.219 1 76.44 380 ASN A CA 1
ATOM 2981 C C . ASN A 1 380 ? -18.672 -22.219 22.578 1 76.44 380 ASN A C 1
ATOM 2983 O O . ASN A 1 380 ? -19.078 -21.578 21.609 1 76.44 380 ASN A O 1
ATOM 2987 N N . PRO A 1 381 ? -19.484 -23.141 23.359 1 65.12 381 PRO A N 1
ATOM 2988 C CA . PRO A 1 381 ? -20.719 -23.609 22.734 1 65.12 381 PRO A CA 1
ATOM 2989 C C . PRO A 1 381 ? -21.812 -22.547 22.766 1 65.12 381 PRO A C 1
ATOM 2991 O O . PRO A 1 381 ? -21.891 -21.734 23.688 1 65.12 381 PRO A O 1
ATOM 2994 N N . MET B 1 1 ? -69.688 44.719 -14.336 1 51.56 1 MET B N 1
ATOM 2995 C CA . MET B 1 1 ? -69 43.562 -14.859 1 51.56 1 MET B CA 1
ATOM 2996 C C . MET B 1 1 ? -67.562 43.875 -15.188 1 51.56 1 MET B C 1
ATOM 2998 O O . MET B 1 1 ? -66.688 43.062 -14.953 1 51.56 1 MET B O 1
ATOM 3002 N N . ALA B 1 2 ? -67.25 45.156 -15.469 1 66.69 2 ALA B N 1
ATOM 3003 C CA . ALA B 1 2 ? -65.938 45.562 -15.906 1 66.69 2 ALA B CA 1
ATOM 3004 C C . ALA B 1 2 ? -65 45.812 -14.719 1 66.69 2 ALA B C 1
ATOM 3006 O O . ALA B 1 2 ? -63.812 45.469 -14.75 1 66.69 2 ALA B O 1
ATOM 3007 N N . LYS B 1 3 ? -65.438 46.375 -13.617 1 66.75 3 LYS B N 1
ATOM 3008 C CA . LYS B 1 3 ? -64.562 46.625 -12.469 1 66.75 3 LYS B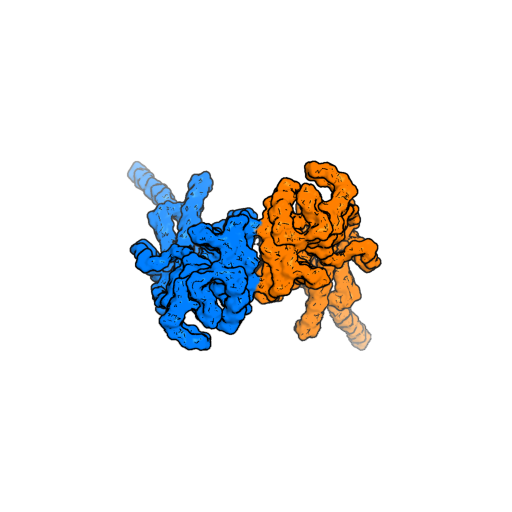 CA 1
ATOM 3009 C C . LYS B 1 3 ? -64.188 45.312 -11.758 1 66.75 3 LYS B C 1
ATOM 3011 O O . LYS B 1 3 ? -63.062 45.125 -11.305 1 66.75 3 LYS B O 1
ATOM 3016 N N . ALA B 1 4 ? -65.062 44.438 -11.719 1 68.19 4 ALA B N 1
ATOM 3017 C CA . ALA B 1 4 ? -64.812 43.156 -11.125 1 68.19 4 ALA B CA 1
ATOM 3018 C C . ALA B 1 4 ? -63.875 42.312 -11.992 1 68.19 4 ALA B C 1
ATOM 3020 O O . ALA B 1 4 ? -63 41.594 -11.469 1 68.19 4 ALA B O 1
ATOM 3021 N N . GLN B 1 5 ? -63.969 42.594 -13.258 1 66.56 5 GLN B N 1
ATOM 3022 C CA . GLN B 1 5 ? -63.062 41.906 -14.18 1 66.56 5 GLN B CA 1
ATOM 3023 C C . GLN B 1 5 ? -61.656 42.438 -14.07 1 66.56 5 GLN B C 1
ATOM 3025 O O . GLN B 1 5 ? -60.688 41.688 -14.125 1 66.56 5 GLN B O 1
ATOM 3030 N N . LYS B 1 6 ? -61.594 43.75 -13.844 1 70.81 6 LYS B N 1
ATOM 3031 C CA . LYS B 1 6 ? -60.281 44.375 -13.68 1 70.81 6 LYS B CA 1
ATOM 3032 C C . LYS B 1 6 ? -59.656 44 -12.336 1 70.81 6 LYS B C 1
ATOM 3034 O O . LYS B 1 6 ? -58.438 43.719 -12.258 1 70.81 6 LYS B O 1
ATOM 3039 N N . LEU B 1 7 ? -60.469 43.875 -11.383 1 71 7 LEU B N 1
ATOM 3040 C CA . LEU B 1 7 ? -60 43.438 -10.078 1 71 7 LEU B CA 1
ATOM 3041 C C . LEU B 1 7 ? -59.594 41.969 -10.094 1 71 7 LEU B C 1
ATOM 3043 O O . LEU B 1 7 ? -58.562 41.594 -9.508 1 71 7 LEU B O 1
ATOM 3047 N N . LEU B 1 8 ? -60.344 41.219 -10.836 1 74.44 8 LEU B N 1
ATOM 3048 C CA . LEU B 1 8 ? -60 39.812 -11.016 1 74.44 8 LEU B CA 1
ATOM 3049 C C . LEU B 1 8 ? -58.719 39.656 -11.828 1 74.44 8 LEU B C 1
ATOM 3051 O O . LEU B 1 8 ? -57.875 38.812 -11.516 1 74.44 8 LEU B O 1
ATOM 3055 N N . LEU B 1 9 ? -58.562 40.531 -12.742 1 72.56 9 LEU B N 1
ATOM 3056 C CA . LEU B 1 9 ? -57.344 40.5 -13.547 1 72.56 9 LEU B CA 1
ATOM 3057 C C . LEU B 1 9 ? -56.125 40.938 -12.727 1 72.56 9 LEU B C 1
ATOM 3059 O O . LEU B 1 9 ? -55.062 40.375 -12.852 1 72.56 9 LEU B O 1
ATOM 3063 N N . ILE B 1 10 ? -56.344 41.906 -11.844 1 70.88 10 ILE B N 1
ATOM 3064 C CA . ILE B 1 10 ? -55.281 42.375 -10.969 1 70.88 10 ILE B CA 1
ATOM 3065 C C . ILE B 1 10 ? -54.969 41.312 -9.93 1 70.88 10 ILE B C 1
ATOM 3067 O O . ILE B 1 10 ? -53.781 41.062 -9.641 1 70.88 10 ILE B O 1
ATOM 3071 N N . ILE B 1 11 ? -55.938 40.562 -9.469 1 72.06 11 ILE B N 1
ATOM 3072 C CA . ILE B 1 11 ? -55.719 39.5 -8.508 1 72.06 11 ILE B CA 1
ATOM 3073 C C . ILE B 1 11 ? -55.062 38.312 -9.195 1 72.06 11 ILE B C 1
ATOM 3075 O O . ILE B 1 11 ? -54.125 37.688 -8.641 1 72.06 11 ILE B O 1
ATOM 3079 N N . ILE B 1 12 ? -55.406 38.062 -10.43 1 71.19 12 ILE B N 1
ATOM 3080 C CA . ILE B 1 12 ? -54.781 37 -11.188 1 71.19 12 ILE B CA 1
ATOM 3081 C C . ILE B 1 12 ? -53.344 37.406 -11.531 1 71.19 12 ILE B C 1
ATOM 3083 O O . ILE B 1 12 ? -52.438 36.562 -11.43 1 71.19 12 ILE B O 1
ATOM 3087 N N . ILE B 1 13 ? -53.125 38.656 -11.859 1 67.94 13 ILE B N 1
ATOM 3088 C CA . ILE B 1 13 ? -51.781 39.125 -12.148 1 67.94 13 ILE B CA 1
ATOM 3089 C C . ILE B 1 13 ? -50.938 39.156 -10.867 1 67.94 13 ILE B C 1
ATOM 3091 O O . ILE B 1 13 ? -49.781 38.75 -10.867 1 67.94 13 ILE B O 1
ATOM 3095 N N . LEU B 1 14 ? -51.562 39.562 -9.758 1 66.44 14 LEU B N 1
ATOM 3096 C CA . LEU B 1 14 ? -50.844 39.531 -8.484 1 66.44 14 LEU B CA 1
ATOM 3097 C C . LEU B 1 14 ? -50.594 38.094 -8.023 1 66.44 14 LEU B C 1
ATOM 3099 O O . LEU B 1 14 ? -49.531 37.781 -7.496 1 66.44 14 LEU B O 1
ATOM 3103 N N . PHE B 1 15 ? -51.562 37.25 -8.297 1 66.12 15 PHE B N 1
ATOM 3104 C CA . PHE B 1 15 ? -51.406 35.844 -7.934 1 66.12 15 PHE B CA 1
ATOM 3105 C C . PHE B 1 15 ? -50.406 35.125 -8.844 1 66.12 15 PHE B C 1
ATOM 3107 O O . PHE B 1 15 ? -49.594 34.344 -8.383 1 66.12 15 PHE B O 1
ATOM 3114 N N . THR B 1 16 ? -50.469 35.438 -10.117 1 63 16 THR B N 1
ATOM 3115 C CA . THR B 1 16 ? -49.469 34.875 -11.023 1 63 16 THR B CA 1
ATOM 3116 C C . THR B 1 16 ? -48.094 35.5 -10.789 1 63 16 THR B C 1
ATOM 3118 O O . THR B 1 16 ? -47.094 34.812 -10.891 1 63 16 THR B O 1
ATOM 3121 N N . THR B 1 17 ? -48 36.75 -10.508 1 60.38 17 THR B N 1
ATOM 3122 C CA . THR B 1 17 ? -46.719 37.344 -10.164 1 60.38 17 THR B CA 1
ATOM 3123 C C . THR B 1 17 ? -46.219 36.812 -8.82 1 60.38 17 THR B C 1
ATOM 3125 O O . THR B 1 17 ? -45.031 36.594 -8.633 1 60.38 17 THR B O 1
ATOM 3128 N N . CYS B 1 18 ? -47.031 36.625 -7.863 1 58.91 18 CYS B N 1
ATOM 3129 C CA . CYS B 1 18 ? -46.625 36 -6.613 1 58.91 18 CYS B CA 1
ATOM 313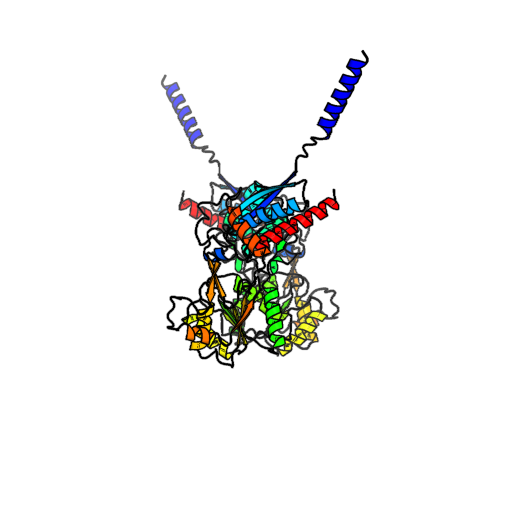0 C C . CYS B 1 18 ? -46.25 34.531 -6.832 1 58.91 18 CYS B C 1
ATOM 3132 O O . CYS B 1 18 ? -45.344 34.031 -6.191 1 58.91 18 CYS B O 1
ATOM 3134 N N . LEU B 1 19 ? -46.969 33.844 -7.668 1 53.59 19 LEU B N 1
ATOM 3135 C CA . LEU B 1 19 ? -46.562 32.5 -8.008 1 53.59 19 LEU B CA 1
ATOM 3136 C C . LEU B 1 19 ? -45.25 32.5 -8.773 1 53.59 19 LEU B C 1
ATOM 3138 O O . LEU B 1 19 ? -44.438 31.578 -8.609 1 53.59 19 LEU B O 1
ATOM 3142 N N . ILE B 1 20 ? -45.031 33.406 -9.719 1 49.31 20 ILE B N 1
ATOM 3143 C CA . ILE B 1 20 ? -43.781 33.5 -10.43 1 49.31 20 ILE B CA 1
ATOM 3144 C C . ILE B 1 20 ? -42.656 33.875 -9.453 1 49.31 20 ILE B C 1
ATOM 3146 O O . ILE B 1 20 ? -41.531 33.375 -9.547 1 49.31 20 ILE B O 1
ATOM 3150 N N . LEU B 1 21 ? -42.812 34.938 -8.633 1 47.44 21 LEU B N 1
ATOM 3151 C CA . LEU B 1 21 ? -41.656 35.375 -7.824 1 47.44 21 LEU B CA 1
ATOM 3152 C C . LEU B 1 21 ? -41.281 34.312 -6.805 1 47.44 21 LEU B C 1
ATOM 3154 O O . LEU B 1 21 ? -40.125 34.25 -6.387 1 47.44 21 LEU B O 1
ATOM 3158 N N . ALA B 1 22 ? -42.219 33.812 -6.043 1 40.53 22 ALA B N 1
ATOM 3159 C CA . ALA B 1 22 ? -41.719 32.875 -5.047 1 40.53 22 ALA B CA 1
ATOM 3160 C C . ALA B 1 22 ? -41.25 31.578 -5.707 1 40.53 22 ALA B C 1
ATOM 3162 O O . ALA B 1 22 ? -42 30.594 -5.801 1 40.53 22 ALA B O 1
ATOM 3163 N N . ARG B 1 23 ? -40.844 31.562 -6.906 1 43.41 23 ARG B N 1
ATOM 3164 C CA . ARG B 1 23 ? -40.094 30.359 -7.219 1 43.41 23 ARG B CA 1
ATOM 3165 C C . ARG B 1 23 ? -39.188 29.953 -6.051 1 43.41 23 ARG B C 1
ATOM 3167 O O . ARG B 1 23 ? -38.188 30.594 -5.793 1 43.41 23 ARG B O 1
ATOM 3174 N N . CYS B 1 24 ? -39.656 29.641 -4.973 1 45.12 24 CYS B N 1
ATOM 3175 C CA . CYS B 1 24 ? -38.969 28.891 -3.943 1 45.12 24 CYS B CA 1
ATOM 3176 C C . CYS B 1 24 ? -37.938 27.938 -4.562 1 45.12 24 CYS B C 1
ATOM 3178 O O . CYS B 1 24 ? -38.312 26.875 -5.055 1 45.12 24 CYS B O 1
ATOM 3180 N N . GLN B 1 25 ? -37.062 28.438 -5.246 1 53.97 25 GLN B N 1
ATOM 3181 C CA . GLN B 1 25 ? -36.062 27.578 -5.867 1 53.97 25 GLN B CA 1
ATOM 3182 C C . GLN B 1 25 ? -35.5 26.578 -4.859 1 53.97 25 GLN B C 1
ATOM 3184 O O . GLN B 1 25 ? -34.844 26.984 -3.891 1 53.97 25 GLN B O 1
ATOM 3189 N N . VAL B 1 26 ? -36.156 25.516 -4.645 1 69.06 26 VAL B N 1
ATOM 3190 C CA . VAL B 1 26 ? -35.688 24.422 -3.791 1 69.06 26 VAL B CA 1
ATOM 3191 C C . VAL B 1 26 ? -34.281 24.031 -4.164 1 69.06 26 VAL B C 1
ATOM 3193 O O . VAL B 1 26 ? -34 23.641 -5.309 1 69.06 26 VAL B O 1
ATOM 3196 N N . ARG B 1 27 ? -33.25 24.547 -3.398 1 80.31 27 ARG B N 1
ATOM 3197 C CA . ARG B 1 27 ? -31.844 24.203 -3.621 1 80.31 27 ARG B CA 1
ATOM 3198 C C . ARG B 1 27 ? -31.625 22.688 -3.494 1 80.31 27 ARG B C 1
ATOM 3200 O O . ARG B 1 27 ? -32.219 22.047 -2.639 1 80.31 27 ARG B O 1
ATOM 3207 N N . GLN B 1 28 ? -30.953 22.25 -4.434 1 91.44 28 GLN B N 1
ATOM 3208 C CA . GLN B 1 28 ? -30.484 20.875 -4.324 1 91.44 28 GLN B CA 1
ATOM 3209 C C . GLN B 1 28 ? -29.453 20.719 -3.219 1 91.44 28 GLN B C 1
ATOM 3211 O O . GLN B 1 28 ? -28.703 21.656 -2.936 1 91.44 28 GLN B O 1
ATOM 3216 N N . THR B 1 29 ? -29.484 19.641 -2.533 1 95.81 29 THR B N 1
ATOM 3217 C CA . THR B 1 29 ? -28.578 19.453 -1.412 1 95.81 29 THR B CA 1
ATOM 3218 C C . THR B 1 29 ? -27.359 18.625 -1.839 1 95.81 29 THR B C 1
ATOM 3220 O O . THR B 1 29 ? -27.516 17.531 -2.4 1 95.81 29 THR B O 1
ATOM 3223 N N . LEU B 1 30 ? -26.234 19.203 -1.705 1 97.06 30 LEU B N 1
ATOM 3224 C CA . LEU B 1 30 ? -24.984 18.484 -1.855 1 97.06 30 LEU B CA 1
ATOM 3225 C C . LEU B 1 30 ? -24.516 17.906 -0.52 1 97.06 30 LEU B C 1
ATOM 3227 O O . LEU B 1 30 ? -24.297 18.656 0.439 1 97.06 30 LEU B O 1
ATOM 3231 N N . ARG B 1 31 ? -24.391 16.609 -0.446 1 98.56 31 ARG B N 1
ATOM 3232 C CA . ARG B 1 31 ? -23.922 15.953 0.775 1 98.56 31 ARG B CA 1
ATOM 3233 C C . ARG B 1 31 ? -22.406 15.805 0.785 1 98.56 31 ARG B C 1
ATOM 3235 O O . ARG B 1 31 ? -21.844 15.125 -0.075 1 98.56 31 ARG B O 1
ATOM 3242 N N . VAL B 1 32 ? -21.828 16.422 1.756 1 98.75 32 VAL B N 1
ATOM 3243 C CA . VAL B 1 32 ? -20.375 16.484 1.849 1 98.75 32 VAL B CA 1
ATOM 3244 C C . VAL B 1 32 ? -19.891 15.594 2.988 1 98.75 32 VAL B C 1
ATOM 3246 O O . VAL B 1 32 ? -20.25 15.812 4.148 1 98.75 32 VAL B O 1
ATOM 3249 N N . GLY B 1 33 ? -19.094 14.555 2.631 1 98.88 33 GLY B N 1
ATOM 3250 C CA . GLY B 1 33 ? -18.5 13.711 3.645 1 98.88 33 GLY B CA 1
ATOM 3251 C C . GLY B 1 33 ? -17.125 14.188 4.086 1 98.88 33 GLY B C 1
ATOM 3252 O O . GLY B 1 33 ? -16.328 14.633 3.264 1 98.88 33 GLY B O 1
ATOM 3253 N N . LEU B 1 34 ? -16.922 14.141 5.395 1 98.88 34 LEU B N 1
ATOM 3254 C CA . LEU B 1 34 ? -15.656 14.578 5.973 1 98.88 34 LEU B CA 1
ATOM 3255 C C . LEU B 1 34 ? -15.062 13.492 6.859 1 98.88 34 LEU B C 1
ATOM 3257 O O . LEU B 1 34 ? -15.773 12.867 7.652 1 98.88 34 LEU B O 1
ATOM 3261 N N . LEU B 1 35 ? -13.758 13.188 6.695 1 98.81 35 LEU B N 1
ATOM 3262 C CA . LEU B 1 35 ? -13.031 12.25 7.543 1 98.81 35 LEU B CA 1
ATOM 3263 C C . LEU B 1 35 ? -11.93 12.961 8.328 1 98.81 35 LEU B C 1
ATOM 3265 O O . LEU B 1 35 ? -11.055 13.594 7.734 1 98.81 35 LEU B O 1
ATOM 3269 N N . PHE B 1 36 ? -11.992 12.828 9.75 1 98.56 36 PHE B N 1
ATOM 3270 C CA . PHE B 1 36 ? -11.094 13.602 10.602 1 98.56 36 PHE B CA 1
ATOM 3271 C C . PHE B 1 36 ? -10.406 12.703 11.617 1 98.56 36 PHE B C 1
ATOM 3273 O O . PHE B 1 36 ? -10.711 11.508 11.703 1 98.56 36 PHE B O 1
ATOM 3280 N N . VAL B 1 37 ? -9.469 13.32 12.305 1 97.62 37 VAL B N 1
ATOM 3281 C CA . VAL B 1 37 ? -8.82 12.758 13.484 1 97.62 37 VAL B CA 1
ATOM 3282 C C . VAL B 1 37 ? -9.203 13.578 14.719 1 97.62 37 VAL B C 1
ATOM 3284 O O . VAL B 1 37 ? -9.07 14.805 14.719 1 97.62 37 VAL B O 1
ATOM 3287 N N . GLN B 1 38 ? -9.602 12.875 15.742 1 96.5 38 GLN B N 1
ATOM 3288 C CA . GLN B 1 38 ? -10.062 13.609 16.906 1 96.5 38 GLN B CA 1
ATOM 3289 C C . GLN B 1 38 ? -9.227 13.266 18.141 1 96.5 38 GLN B C 1
ATOM 3291 O O . GLN B 1 38 ? -8.883 14.148 18.938 1 96.5 38 GLN B O 1
ATOM 3296 N N . ASN B 1 39 ? -8.805 12.023 18.25 1 93.88 39 ASN B N 1
ATOM 3297 C CA . ASN B 1 39 ? -8.312 11.578 19.547 1 93.88 39 ASN B CA 1
ATOM 3298 C C . ASN B 1 39 ? -6.848 11.164 19.484 1 93.88 39 ASN B C 1
ATOM 3300 O O . ASN B 1 39 ? -6.344 10.492 20.391 1 93.88 39 ASN B O 1
ATOM 3304 N N . VAL B 1 40 ? -6.223 11.477 18.469 1 91.62 40 VAL B N 1
ATOM 3305 C CA . VAL B 1 40 ? -4.797 11.195 18.359 1 91.62 40 VAL B CA 1
ATOM 3306 C C . VAL B 1 40 ? -3.998 12.461 18.656 1 91.62 40 VAL B C 1
ATOM 3308 O O . VAL B 1 40 ? -3.807 13.305 17.781 1 91.62 40 VAL B O 1
ATOM 3311 N N . THR B 1 41 ? -3.383 12.5 19.766 1 87.12 41 THR B N 1
ATOM 3312 C CA . THR B 1 41 ? -2.775 13.711 20.297 1 87.12 41 THR B CA 1
ATOM 3313 C C . THR B 1 41 ? -1.634 14.188 19.406 1 87.12 41 THR B C 1
ATOM 3315 O O . THR B 1 41 ? -1.478 15.383 19.188 1 87.12 41 THR B O 1
ATOM 3318 N N . SER B 1 42 ? -0.864 13.273 18.906 1 83.19 42 SER B N 1
ATOM 3319 C CA . SER B 1 42 ? 0.321 13.625 18.125 1 83.19 42 SER B CA 1
ATOM 3320 C C . SER B 1 42 ? -0.06 14.242 16.797 1 83.19 42 SER B C 1
ATOM 3322 O O . SER B 1 42 ? 0.771 14.875 16.141 1 83.19 42 SER B O 1
ATOM 3324 N N . LEU B 1 43 ? -1.399 14.164 16.453 1 89.75 43 LEU B N 1
ATOM 3325 C CA . LEU B 1 43 ? -1.81 14.633 15.141 1 89.75 43 LEU B CA 1
ATOM 3326 C C . LEU B 1 43 ? -2.631 15.914 15.242 1 89.75 43 LEU B C 1
ATOM 3328 O O . LEU B 1 43 ? -2.932 16.547 14.227 1 89.75 43 LEU B O 1
ATOM 3332 N N . GLN B 1 44 ? -2.855 16.375 16.406 1 91.12 44 GLN B N 1
ATOM 3333 C CA . GLN B 1 44 ? -3.779 17.469 16.656 1 91.12 44 GLN B CA 1
ATOM 3334 C C . GLN B 1 44 ? -3.248 18.781 16.062 1 91.12 44 GLN B C 1
ATOM 3336 O O . GLN B 1 44 ? -4.004 19.562 15.484 1 91.12 44 GLN B O 1
ATOM 3341 N N . VAL B 1 45 ? -2.014 18.922 16.125 1 89.38 45 VAL B N 1
ATOM 3342 C CA . VAL B 1 45 ? -1.419 20.172 15.68 1 89.38 45 VAL B CA 1
ATOM 3343 C C . VAL B 1 45 ? -1.536 20.297 14.156 1 89.38 45 VAL B C 1
ATOM 3345 O O . VAL B 1 45 ? -1.735 21.391 13.633 1 89.38 45 VAL B O 1
ATOM 3348 N N . GLY B 1 46 ? -1.496 19.203 13.539 1 89.88 46 GLY B N 1
ATOM 3349 C CA . GLY B 1 46 ? -1.484 19.219 12.086 1 89.88 46 GLY B CA 1
ATOM 3350 C C . GLY B 1 46 ? -2.867 19.094 11.477 1 89.88 46 GLY B C 1
ATOM 3351 O O . GLY B 1 46 ? -3.232 19.844 10.578 1 89.88 46 GLY B O 1
ATOM 3352 N N . ILE B 1 47 ? -3.635 18.172 12.039 1 94.19 47 ILE B N 1
ATOM 3353 C CA . ILE B 1 47 ? -4.852 17.812 11.32 1 94.19 47 ILE B CA 1
ATOM 3354 C C . ILE B 1 47 ? -5.988 17.578 12.32 1 94.19 47 ILE B C 1
ATOM 3356 O O . ILE B 1 47 ? -6.965 16.906 12.008 1 94.19 47 ILE B O 1
ATOM 3360 N N . GLY B 1 48 ? -6.004 18.156 13.406 1 96 48 GLY B N 1
ATOM 3361 C CA . GLY B 1 48 ? -7.012 17.922 14.43 1 96 48 GLY B CA 1
ATOM 3362 C C . GLY B 1 48 ? -8.391 18.406 14.023 1 96 48 GLY B C 1
ATOM 3363 O O . GLY B 1 48 ? -8.531 19.484 13.438 1 96 48 GLY B O 1
ATOM 3364 N N . TYR B 1 49 ? -9.383 17.594 14.391 1 98.19 49 TYR B N 1
ATOM 3365 C CA . TYR B 1 49 ? -10.773 17.891 14.094 1 98.19 49 TYR B CA 1
ATOM 3366 C C . TYR B 1 49 ? -11.18 19.234 14.711 1 98.19 49 TYR B C 1
ATOM 3368 O O . TYR B 1 49 ? -11.711 20.109 14.016 1 98.19 49 TYR B O 1
ATOM 3376 N N . ARG B 1 50 ? -10.836 19.484 15.906 1 98.06 50 ARG B N 1
ATOM 3377 C CA . ARG B 1 50 ? -11.32 20.594 16.703 1 98.06 50 ARG B CA 1
ATOM 3378 C C . ARG B 1 50 ? -10.75 21.922 16.188 1 98.06 50 ARG B C 1
ATOM 3380 O O . ARG B 1 50 ? -11.266 23 16.516 1 98.06 50 ARG B O 1
ATOM 3387 N N . THR B 1 51 ? -9.734 21.797 15.352 1 97.44 51 THR B N 1
ATOM 3388 C CA . THR B 1 51 ? -9.094 23.031 14.898 1 97.44 51 THR B CA 1
ATOM 3389 C C . THR B 1 51 ? -9.039 23.062 13.367 1 97.44 51 THR B C 1
ATOM 3391 O O . THR B 1 51 ? -8.289 23.859 12.797 1 97.44 51 THR B O 1
ATOM 3394 N N . SER B 1 52 ? -9.797 22.219 12.703 1 97.75 52 SER B N 1
ATOM 3395 C CA . SER B 1 52 ? -9.703 22.234 11.242 1 97.75 52 SER B CA 1
ATOM 3396 C C . SER B 1 52 ? -11.078 22.078 10.602 1 97.75 52 SER B C 1
ATOM 3398 O O . SER B 1 52 ? -11.297 22.5 9.469 1 97.75 52 SER B O 1
ATOM 3400 N N . ALA B 1 53 ? -12.039 21.484 11.234 1 98.75 53 ALA B N 1
ATOM 3401 C CA . ALA B 1 53 ? -13.266 21.016 10.594 1 98.75 53 ALA B CA 1
ATOM 3402 C C . ALA B 1 53 ? -14.07 22.172 10.031 1 98.75 53 ALA B C 1
ATOM 3404 O O . ALA B 1 53 ? -14.602 22.094 8.922 1 98.75 53 ALA B O 1
ATOM 3405 N N . SER B 1 54 ? -14.125 23.266 10.766 1 98.69 54 SER B N 1
ATOM 3406 C CA . SER B 1 54 ? -14.977 24.391 10.375 1 98.69 54 SER B CA 1
ATOM 3407 C C . SER B 1 54 ? -14.375 25.156 9.203 1 98.69 54 SER B C 1
ATOM 3409 O O . SER B 1 54 ? -14.984 26.109 8.703 1 98.69 54 SER B O 1
ATOM 3411 N N . ALA B 1 55 ? -13.195 24.703 8.75 1 98.69 55 ALA B N 1
ATOM 3412 C CA . ALA B 1 55 ? -12.656 25.281 7.52 1 98.69 55 ALA B CA 1
ATOM 3413 C C . ALA B 1 55 ? -13.656 25.172 6.371 1 98.69 55 ALA B C 1
ATOM 3415 O O . ALA B 1 55 ? -13.703 26.031 5.5 1 98.69 55 ALA B O 1
ATOM 3416 N N . VAL B 1 56 ? -14.484 24.141 6.398 1 98.81 56 VAL B N 1
ATOM 3417 C CA . VAL B 1 56 ? -15.469 23.953 5.336 1 98.81 56 VAL B CA 1
ATOM 3418 C C . VAL B 1 56 ? -16.578 25 5.457 1 98.81 56 VAL B C 1
ATOM 3420 O O . VAL B 1 56 ? -17.172 25.406 4.457 1 98.81 56 VAL B O 1
ATOM 3423 N N . LEU B 1 57 ? -16.875 25.438 6.699 1 98.69 57 LEU B N 1
ATOM 3424 C CA . LEU B 1 57 ? -17.859 26.484 6.883 1 98.69 57 LEU B CA 1
ATOM 3425 C C . LEU B 1 57 ? -17.344 27.828 6.359 1 98.69 57 LEU B C 1
ATOM 3427 O O . LEU B 1 57 ? -18.094 28.578 5.727 1 98.69 57 LEU B O 1
ATOM 3431 N N . VAL B 1 58 ? -16.047 28.078 6.668 1 98.56 58 VAL B N 1
ATOM 3432 C CA . VAL B 1 58 ? -15.438 29.281 6.148 1 98.56 58 VAL B CA 1
ATOM 3433 C C . VAL B 1 58 ? -15.5 29.281 4.625 1 98.56 58 VAL B C 1
ATOM 3435 O O . VAL B 1 58 ? -15.852 30.297 4.012 1 98.56 58 VAL B O 1
ATOM 3438 N N . THR B 1 59 ? -15.219 28.188 4.051 1 98.56 59 THR B N 1
ATOM 3439 C CA . THR B 1 59 ? -15.211 28.062 2.596 1 98.56 59 THR B CA 1
ATOM 3440 C C . THR B 1 59 ? -16.625 28.141 2.037 1 98.56 59 THR B C 1
ATOM 3442 O O . THR B 1 59 ? -16.844 28.703 0.961 1 98.56 59 THR B O 1
ATOM 3445 N N . ARG B 1 60 ? -17.594 27.516 2.707 1 98.38 60 ARG B N 1
ATOM 3446 C CA . ARG B 1 60 ? -18.984 27.594 2.305 1 98.38 60 ARG B CA 1
ATOM 3447 C C . ARG B 1 60 ? -19.422 29.062 2.162 1 98.38 60 ARG B C 1
ATOM 3449 O O . ARG B 1 60 ? -20.062 29.422 1.178 1 98.38 60 ARG B O 1
ATOM 3456 N N . ASP B 1 61 ? -19.078 29.891 3.139 1 97.69 61 ASP B N 1
ATOM 3457 C CA . ASP B 1 61 ? -19.438 31.297 3.094 1 97.69 61 ASP B CA 1
ATOM 3458 C C . ASP B 1 61 ? -18.766 32 1.904 1 97.69 61 ASP B C 1
ATOM 3460 O O . ASP B 1 61 ? -19.391 32.844 1.25 1 97.69 61 ASP B O 1
ATOM 3464 N N . LYS B 1 62 ? -17.547 31.625 1.701 1 97.19 62 LYS B N 1
ATOM 3465 C CA . LYS B 1 62 ? -16.859 32.188 0.542 1 97.19 62 LYS B CA 1
ATOM 3466 C C . LYS B 1 62 ? -17.562 31.812 -0.756 1 97.19 62 LYS B C 1
ATOM 3468 O O . LYS B 1 62 ? -17.75 32.656 -1.644 1 97.19 62 LYS B O 1
ATOM 3473 N N . ILE B 1 63 ? -17.953 30.562 -0.887 1 97.62 63 ILE B N 1
ATOM 3474 C CA . ILE B 1 63 ? -18.641 30.047 -2.061 1 97.62 63 ILE B CA 1
ATOM 3475 C C . ILE B 1 63 ? -19.953 30.812 -2.281 1 97.62 63 ILE B C 1
ATOM 3477 O O . ILE B 1 63 ? -20.281 31.172 -3.412 1 97.62 63 ILE B O 1
ATOM 3481 N N . ARG B 1 64 ? -20.625 31.109 -1.228 1 96.38 64 ARG B N 1
ATOM 3482 C CA . ARG B 1 64 ? -21.875 31.859 -1.292 1 96.38 64 ARG B CA 1
ATOM 3483 C C . ARG B 1 64 ? -21.625 33.312 -1.703 1 96.38 64 ARG B C 1
ATOM 3485 O O . ARG B 1 64 ? -22.344 33.844 -2.551 1 96.38 64 ARG B O 1
ATOM 3492 N N . ASP B 1 65 ? -20.672 33.875 -1.109 1 96.69 65 ASP B N 1
ATOM 3493 C CA . ASP B 1 65 ? -20.328 35.25 -1.403 1 96.69 65 ASP B CA 1
ATOM 3494 C C . ASP B 1 65 ? -19.953 35.438 -2.875 1 96.69 65 ASP B C 1
ATOM 3496 O O . ASP B 1 65 ? -20.234 36.469 -3.475 1 96.69 65 ASP B O 1
ATOM 3500 N N . GLU B 1 66 ? -19.328 34.438 -3.369 1 96.5 66 GLU B N 1
ATOM 3501 C CA . GLU B 1 66 ? -18.859 34.531 -4.75 1 96.5 66 GLU B CA 1
ATOM 3502 C C . GLU B 1 66 ? -19.906 33.969 -5.723 1 96.5 66 GLU B C 1
ATOM 3504 O O . GLU B 1 66 ? -19.656 33.906 -6.93 1 96.5 66 GLU B O 1
ATOM 3509 N N . HIS B 1 67 ? -20.969 33.594 -5.199 1 93.75 67 HIS B N 1
ATOM 3510 C CA . HIS B 1 67 ? -22.109 33.125 -5.98 1 93.75 67 HIS B CA 1
ATOM 3511 C C . HIS B 1 67 ? -21.719 31.922 -6.84 1 93.75 67 HIS B C 1
ATOM 3513 O O . HIS B 1 67 ? -22.078 31.859 -8.016 1 93.75 67 HIS B O 1
ATOM 3519 N N . LEU B 1 68 ? -20.875 31.156 -6.082 1 88.5 68 LEU B N 1
ATOM 3520 C CA . LEU B 1 68 ? -20.594 29.828 -6.641 1 88.5 68 LEU B CA 1
ATOM 3521 C C . LEU B 1 68 ? -21.625 28.812 -6.191 1 88.5 68 LEU B C 1
ATOM 3523 O O . LEU B 1 68 ? -21.875 28.672 -4.996 1 88.5 68 LEU B O 1
ATOM 3527 N N . LEU B 1 69 ? -22.391 28.141 -7.027 1 94.06 69 LEU B N 1
ATOM 3528 C CA . LEU B 1 69 ? -23.328 27.062 -6.77 1 94.06 69 LEU B CA 1
ATOM 3529 C C . LEU B 1 69 ? -24.562 27.578 -6.027 1 94.06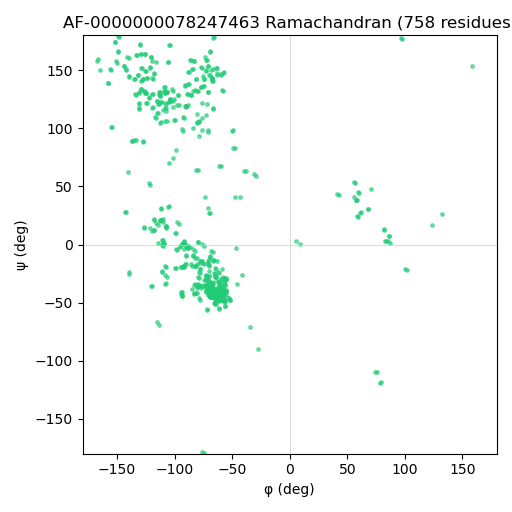 69 LEU B C 1
ATOM 3531 O O . LEU B 1 69 ? -24.953 27 -5.004 1 94.06 69 LEU B O 1
ATOM 3535 N N . ASP B 1 70 ? -25.156 28.609 -6.414 1 91.75 70 ASP B N 1
ATOM 3536 C CA . ASP B 1 70 ? -26.297 29.25 -5.777 1 91.75 70 ASP B CA 1
ATOM 3537 C C . ASP B 1 70 ? -27.484 28.297 -5.676 1 91.75 70 ASP B C 1
ATOM 3539 O O . ASP B 1 70 ? -28.312 28.422 -4.773 1 91.75 70 ASP B O 1
ATOM 3543 N N . GLU B 1 71 ? -27.469 27.312 -6.496 1 90 71 GLU B N 1
ATOM 3544 C CA . GLU B 1 71 ? -28.594 26.375 -6.543 1 90 71 GLU B CA 1
ATOM 3545 C C . GLU B 1 71 ? -28.406 25.234 -5.547 1 90 71 GLU B C 1
ATOM 3547 O O . GLU B 1 71 ? -29.312 24.406 -5.375 1 90 71 GLU B O 1
ATOM 3552 N N . PHE B 1 72 ? -27.266 25.266 -4.832 1 94.12 72 PHE B N 1
ATOM 3553 C CA . PHE B 1 72 ? -26.984 24.141 -3.955 1 94.12 72 PHE B CA 1
ATOM 3554 C C . PHE B 1 72 ? -26.875 24.594 -2.504 1 94.12 72 PHE B C 1
ATOM 3556 O O . PHE B 1 72 ? -26.359 25.688 -2.225 1 94.12 72 PHE B O 1
ATOM 3563 N N . ASP B 1 73 ? -27.375 23.734 -1.637 1 94.88 73 ASP B N 1
ATOM 3564 C CA . ASP B 1 73 ? -27.047 23.781 -0.216 1 94.88 73 ASP B CA 1
ATOM 3565 C C . ASP B 1 73 ? -26.094 22.656 0.17 1 94.88 73 ASP B C 1
ATOM 3567 O O . ASP B 1 73 ? -25.984 21.656 -0.536 1 94.88 73 ASP B O 1
ATOM 3571 N N . PHE B 1 74 ? -25.391 22.891 1.249 1 97.44 74 PHE B N 1
ATOM 3572 C CA . PHE B 1 74 ? -24.406 21.906 1.657 1 97.44 74 PHE B CA 1
ATOM 3573 C C . PHE B 1 74 ? -24.812 21.234 2.967 1 97.44 74 PHE B C 1
ATOM 3575 O O . PHE B 1 74 ? -25.172 21.922 3.928 1 97.44 74 PHE B O 1
ATOM 3582 N N . GLU B 1 75 ? -24.828 19.953 2.986 1 97.94 75 GLU B N 1
ATOM 3583 C CA . GLU B 1 75 ? -24.984 19.156 4.199 1 97.94 75 GLU B CA 1
ATOM 3584 C C . GLU B 1 75 ? -23.703 18.391 4.523 1 97.94 75 GLU B C 1
ATOM 3586 O O . GLU B 1 75 ? -23.219 17.594 3.713 1 97.94 75 GLU B O 1
ATOM 3591 N N . PHE B 1 76 ? -23.203 18.656 5.723 1 98.56 76 PHE B N 1
ATOM 3592 C CA . PHE B 1 76 ? -21.922 18.078 6.09 1 98.56 76 PHE B CA 1
ATOM 3593 C C . PHE B 1 76 ? -22.109 16.859 6.984 1 98.56 76 PHE B C 1
ATOM 3595 O O . PHE B 1 76 ? -22.797 16.922 8 1 98.56 76 PHE B O 1
ATOM 3602 N N . HIS B 1 77 ? -21.531 15.711 6.578 1 98.44 77 HIS B N 1
ATOM 3603 C CA . HIS B 1 77 ? -21.438 14.477 7.352 1 98.44 77 HIS B CA 1
ATOM 3604 C C . HIS B 1 77 ? -20 14.141 7.703 1 98.44 77 HIS B C 1
ATOM 3606 O O . HIS B 1 77 ? -19.141 14.055 6.82 1 98.44 77 HIS B O 1
ATOM 3612 N N . TYR B 1 78 ? -19.766 14.055 9.016 1 98.25 78 TYR B N 1
ATOM 3613 C CA . TYR B 1 78 ? -18.359 13.82 9.352 1 98.25 78 TYR B CA 1
ATOM 3614 C C . TYR B 1 78 ? -18.203 12.57 10.203 1 98.25 78 TYR B C 1
ATOM 3616 O O . TYR B 1 78 ? -19.109 12.219 10.969 1 98.25 78 TYR B O 1
ATOM 3624 N N . GLU B 1 79 ? -17.109 11.812 9.984 1 98.38 79 GLU B N 1
ATOM 3625 C CA . GLU B 1 79 ? -16.672 10.625 10.711 1 98.38 79 GLU B CA 1
ATOM 3626 C C . GLU B 1 79 ? -15.211 10.742 11.141 1 98.38 79 GLU B C 1
ATOM 3628 O O . GLU B 1 79 ? -14.492 11.641 10.688 1 98.38 79 GLU B O 1
ATOM 3633 N N . PHE B 1 80 ? -14.852 9.867 12.07 1 98.56 80 PHE B N 1
ATOM 3634 C CA . PHE B 1 80 ? -13.484 9.898 12.594 1 98.56 80 PHE B CA 1
ATOM 3635 C C . PHE B 1 80 ? -12.758 8.602 12.273 1 98.56 80 PHE B C 1
ATOM 3637 O O . PHE B 1 80 ? -13.031 7.562 12.883 1 98.56 80 PHE B O 1
ATOM 3644 N N . ASP B 1 81 ? -11.766 8.703 11.352 1 98.06 81 ASP B N 1
ATOM 3645 C CA . ASP B 1 81 ? -10.992 7.508 11.016 1 98.06 81 ASP B CA 1
ATOM 3646 C C . ASP B 1 81 ? -9.758 7.391 11.906 1 98.06 81 ASP B C 1
ATOM 3648 O O . ASP B 1 81 ? -9.125 6.332 11.961 1 98.06 81 ASP B O 1
ATOM 3652 N N . GLU B 1 82 ? -9.375 8.508 12.578 1 97.38 82 GLU B N 1
ATOM 3653 C CA . GLU B 1 82 ? -8.289 8.539 13.555 1 97.38 82 GLU B CA 1
ATOM 3654 C C . GLU B 1 82 ? -6.969 8.102 12.922 1 97.38 82 GLU B C 1
ATOM 3656 O O . GLU B 1 82 ? -6.133 7.484 13.586 1 97.38 82 GLU B O 1
ATOM 3661 N N . CYS B 1 83 ? -6.906 8.258 11.609 1 94.5 83 CYS B N 1
ATOM 3662 C CA . CYS B 1 83 ? -5.727 7.859 10.852 1 94.5 83 CYS B CA 1
ATOM 3663 C C . CYS B 1 83 ? -5.488 6.359 10.969 1 94.5 83 CYS B C 1
ATOM 3665 O O . CYS B 1 83 ? -4.344 5.91 11.016 1 94.5 83 CYS B O 1
ATOM 3667 N N . ASN B 1 84 ? -6.504 5.676 11.172 1 95.69 84 ASN B N 1
ATOM 3668 C CA . ASN B 1 84 ? -6.508 4.219 11.188 1 95.69 84 ASN B CA 1
ATOM 3669 C C . ASN B 1 84 ? -7.109 3.646 9.906 1 95.69 84 ASN B C 1
ATOM 3671 O O . ASN B 1 84 ? -8.258 3.938 9.57 1 95.69 84 ASN B O 1
ATOM 3675 N N . GLU B 1 85 ? -6.344 2.838 9.258 1 96.25 85 GLU B N 1
ATOM 3676 C CA . GLU B 1 85 ? -6.715 2.307 7.945 1 96.25 85 GLU B CA 1
ATOM 3677 C C . GLU B 1 85 ? -8.031 1.533 8.016 1 96.25 85 GLU B C 1
ATOM 3679 O O . GLU B 1 85 ? -8.891 1.679 7.148 1 96.25 85 GLU B O 1
ATOM 3684 N N . ILE B 1 86 ? -8.188 0.737 9.047 1 97.88 86 ILE B N 1
ATOM 3685 C CA . ILE B 1 86 ? -9.375 -0.091 9.211 1 97.88 86 ILE B CA 1
ATOM 3686 C C . ILE B 1 86 ? -10.594 0.796 9.469 1 97.88 86 ILE B C 1
ATOM 3688 O O . ILE B 1 86 ? -11.633 0.643 8.82 1 97.88 86 ILE B O 1
ATOM 3692 N N . GLN B 1 87 ? -10.453 1.739 10.312 1 98.12 87 GLN B N 1
ATOM 3693 C CA . GLN B 1 87 ? -11.539 2.664 10.602 1 98.12 87 GLN B CA 1
ATOM 3694 C C . GLN B 1 87 ? -11.906 3.486 9.367 1 98.12 87 GLN B C 1
ATOM 3696 O O . GLN B 1 87 ? -13.086 3.723 9.094 1 98.12 87 GLN B O 1
ATOM 3701 N N . ALA B 1 88 ? -10.906 3.906 8.688 1 98.62 88 ALA B N 1
ATOM 3702 C CA . ALA B 1 88 ? -11.156 4.684 7.473 1 98.62 88 ALA B CA 1
ATOM 3703 C C . ALA B 1 88 ? -11.992 3.893 6.473 1 98.62 88 ALA B C 1
ATOM 3705 O O . ALA B 1 88 ? -12.891 4.441 5.836 1 98.62 88 ALA B O 1
ATOM 3706 N N . GLY B 1 89 ? -11.641 2.621 6.309 1 98.19 89 GLY B N 1
ATOM 3707 C CA . GLY B 1 89 ? -12.43 1.777 5.422 1 98.19 89 GLY B CA 1
ATOM 3708 C C . GLY B 1 89 ? -13.898 1.735 5.789 1 98.19 89 GLY B C 1
ATOM 3709 O O . GLY B 1 89 ? -14.758 2.031 4.961 1 98.19 89 GLY B O 1
ATOM 3710 N N . GLY B 1 90 ? -14.156 1.417 7.012 1 98.19 90 GLY B N 1
ATOM 3711 C CA . GLY B 1 90 ? -15.531 1.316 7.477 1 98.19 90 GLY B CA 1
ATOM 3712 C C . GLY B 1 90 ? -16.281 2.633 7.414 1 98.19 90 GLY B C 1
ATOM 3713 O O . GLY B 1 90 ? -17.422 2.68 6.961 1 98.19 90 GLY B O 1
ATOM 3714 N N . LYS B 1 91 ? -15.641 3.686 7.836 1 98.75 91 LYS B N 1
ATOM 3715 C CA . LYS B 1 91 ? -16.281 4.996 7.859 1 98.75 91 LYS B CA 1
ATOM 3716 C C . LYS B 1 91 ? -16.547 5.504 6.441 1 98.75 91 LYS B C 1
ATOM 3718 O O . LYS B 1 91 ? -17.531 6.199 6.203 1 98.75 91 LYS B O 1
ATOM 3723 N N . THR B 1 92 ? -15.664 5.172 5.566 1 98.75 92 THR B N 1
ATOM 3724 C CA . THR B 1 92 ? -15.891 5.535 4.172 1 98.75 92 THR B CA 1
ATOM 3725 C C . THR B 1 92 ? -17.094 4.797 3.609 1 98.75 92 THR B C 1
ATOM 3727 O O . THR B 1 92 ? -17.906 5.383 2.885 1 98.75 92 THR B O 1
ATOM 3730 N N . VAL B 1 93 ? -17.234 3.504 3.92 1 98.38 93 VAL B N 1
ATOM 3731 C CA . VAL B 1 93 ? -18.391 2.74 3.484 1 98.38 93 VAL B CA 1
ATOM 3732 C C . VAL B 1 93 ? -19.672 3.387 4.023 1 98.38 93 VAL B C 1
ATOM 3734 O O . VAL B 1 93 ? -20.656 3.527 3.295 1 98.38 93 VAL B O 1
ATOM 3737 N N . ASP B 1 94 ? -19.656 3.805 5.266 1 98.06 94 ASP B N 1
ATOM 3738 C CA . ASP B 1 94 ? -20.812 4.457 5.871 1 98.06 94 ASP B CA 1
ATOM 3739 C C . ASP B 1 94 ? -21.172 5.734 5.121 1 98.06 94 ASP B C 1
ATOM 3741 O O . ASP B 1 94 ? -22.344 5.984 4.848 1 98.06 94 ASP B O 1
ATOM 3745 N N . LEU B 1 95 ? -20.172 6.527 4.789 1 98.62 95 LEU B N 1
ATOM 3746 C CA . LEU B 1 95 ? -20.406 7.777 4.07 1 98.62 95 LEU B CA 1
ATOM 3747 C C . LEU B 1 95 ? -20.984 7.508 2.688 1 98.62 95 LEU B C 1
ATOM 3749 O O . LEU B 1 95 ? -21.891 8.219 2.24 1 98.62 95 LEU B O 1
ATOM 3753 N N . LEU B 1 96 ? -20.5 6.469 2.033 1 97.94 96 LEU B N 1
ATOM 3754 C CA . LEU B 1 96 ? -20.875 6.215 0.645 1 97.94 96 LEU B CA 1
ATOM 3755 C C . LEU B 1 96 ? -22.203 5.473 0.565 1 97.94 96 LEU B C 1
ATOM 3757 O O . LEU B 1 96 ? -23.062 5.812 -0.257 1 97.94 96 LEU B O 1
ATOM 3761 N N . GLU B 1 97 ? -22.422 4.488 1.43 1 95.06 97 GLU B N 1
ATOM 3762 C CA . GLU B 1 97 ? -23.562 3.6 1.304 1 95.06 97 GLU B CA 1
ATOM 3763 C C . GLU B 1 97 ? -24.734 4.086 2.158 1 95.06 97 GLU B C 1
ATOM 3765 O O . GLU B 1 97 ? -25.891 3.971 1.756 1 95.06 97 GLU B O 1
ATOM 3770 N N . ASN B 1 98 ? -24.438 4.531 3.311 1 95.25 98 ASN B N 1
ATOM 3771 C CA . ASN B 1 98 ? -25.516 4.883 4.234 1 95.25 98 ASN B CA 1
ATOM 3772 C C . ASN B 1 98 ? -25.875 6.363 4.133 1 95.25 98 ASN B C 1
ATOM 3774 O O . ASN B 1 98 ? -27.062 6.715 4.086 1 95.25 98 ASN B O 1
ATOM 3778 N N . ARG B 1 99 ? -24.875 7.234 4.062 1 97.44 99 ARG B N 1
ATOM 3779 C CA . ARG B 1 99 ? -25.125 8.672 4.016 1 97.44 99 ARG B CA 1
ATOM 3780 C C . ARG B 1 99 ? -25.234 9.164 2.572 1 97.44 99 ARG B C 1
ATOM 3782 O O . ARG B 1 99 ? -25.75 10.25 2.316 1 97.44 99 ARG B O 1
ATOM 3789 N N . LYS B 1 100 ? -24.719 8.391 1.637 1 97.62 100 LYS B N 1
ATOM 3790 C CA . LYS B 1 100 ? -24.797 8.664 0.205 1 97.62 100 LYS B CA 1
ATOM 3791 C C . LYS B 1 100 ? -24.219 10.047 -0.125 1 97.62 100 LYS B C 1
ATOM 3793 O O . LYS B 1 100 ? -24.875 10.844 -0.799 1 97.62 100 LYS B O 1
ATOM 3798 N N . VAL B 1 101 ? -23.047 10.289 0.284 1 98.56 101 VAL B N 1
ATOM 3799 C CA . VAL B 1 101 ? -22.406 11.586 0.072 1 98.56 101 VAL B CA 1
ATOM 3800 C C . VAL B 1 101 ? -22.016 11.734 -1.397 1 98.56 101 VAL B C 1
ATOM 3802 O O . VAL B 1 101 ? -21.844 10.734 -2.105 1 98.56 101 VAL B O 1
ATOM 3805 N N . ASP B 1 102 ? -21.844 13 -1.79 1 98.06 102 ASP B N 1
ATOM 3806 C CA . ASP B 1 102 ? -21.516 13.32 -3.178 1 98.06 102 ASP B CA 1
ATOM 3807 C C . ASP B 1 102 ? -20.016 13.562 -3.348 1 98.06 102 ASP B C 1
ATOM 3809 O O . ASP B 1 102 ? -19.5 13.539 -4.469 1 98.06 102 ASP B O 1
ATOM 3813 N N . VAL B 1 103 ? -19.359 13.852 -2.293 1 98.62 103 VAL B N 1
ATOM 3814 C CA . VAL B 1 103 ? -17.938 14.133 -2.271 1 98.62 103 VAL B CA 1
ATOM 3815 C C . VAL B 1 103 ? -17.359 13.844 -0.882 1 98.62 103 VAL B C 1
ATOM 3817 O O . VAL B 1 103 ? -18.094 13.906 0.113 1 98.62 103 VAL B O 1
ATOM 3820 N N . ILE B 1 104 ? -16.078 13.461 -0.826 1 98.88 104 ILE B N 1
ATOM 3821 C CA . ILE B 1 104 ? -15.445 13.203 0.462 1 98.88 104 ILE B CA 1
ATOM 3822 C C . ILE B 1 104 ? -14.172 14.039 0.587 1 98.88 104 ILE B C 1
ATOM 3824 O O . ILE B 1 104 ? -13.391 14.133 -0.36 1 98.88 104 ILE B O 1
ATOM 3828 N N . PHE B 1 105 ? -14 14.719 1.686 1 98.88 105 PHE B N 1
ATOM 3829 C CA . PHE B 1 105 ? -12.75 15.375 2.055 1 98.88 105 PHE B CA 1
ATOM 3830 C C . PHE B 1 105 ? -12.078 14.641 3.207 1 98.88 105 PHE B C 1
ATOM 3832 O O . PHE B 1 105 ? -12.688 14.43 4.258 1 98.88 105 PHE B O 1
ATOM 3839 N N . GLY B 1 106 ? -10.859 14.359 3.053 1 97.94 106 GLY B N 1
ATOM 3840 C CA . GLY B 1 106 ? -10.172 13.367 3.861 1 97.94 106 GLY B CA 1
ATOM 3841 C C . GLY B 1 106 ? -10.086 12.008 3.195 1 97.94 106 GLY B C 1
ATOM 3842 O O . GLY B 1 106 ? -10.594 11.82 2.088 1 97.94 106 GLY B O 1
ATOM 3843 N N . PRO B 1 107 ? -9.445 10.992 3.762 1 97.44 107 PRO B N 1
ATOM 3844 C CA . PRO B 1 107 ? -8.75 11.023 5.051 1 97.44 107 PRO B CA 1
ATOM 3845 C C . PRO B 1 107 ? -7.52 11.93 5.035 1 97.44 107 PRO B C 1
ATOM 3847 O O . PRO B 1 107 ? -7.23 12.562 4.02 1 97.44 107 PRO B O 1
ATOM 3850 N N . THR B 1 108 ? -6.898 12.016 6.199 1 96.12 108 THR B N 1
ATOM 3851 C CA . THR B 1 108 ? -5.793 12.961 6.336 1 96.12 108 THR B CA 1
ATOM 3852 C C . THR B 1 108 ? -4.461 12.219 6.445 1 96.12 108 THR B C 1
ATOM 3854 O O . THR B 1 108 ? -3.41 12.852 6.586 1 96.12 108 THR B O 1
ATOM 3857 N N . CYS B 1 109 ? -4.496 10.898 6.379 1 93.62 109 CYS B N 1
ATOM 3858 C CA . CYS B 1 109 ? -3.291 10.078 6.418 1 93.62 109 CYS B CA 1
ATOM 3859 C C . CYS B 1 109 ? -3.232 9.141 5.219 1 93.62 109 CYS B C 1
ATOM 3861 O O . CYS B 1 109 ? -4.258 8.852 4.598 1 93.62 109 CYS B O 1
ATOM 3863 N N . SER B 1 110 ? -2.104 8.586 4.941 1 93.38 110 SER B N 1
ATOM 3864 C CA . SER B 1 110 ? -1.84 7.922 3.67 1 93.38 110 SER B CA 1
ATOM 3865 C C . SER B 1 110 ? -2.592 6.602 3.57 1 93.38 110 SER B C 1
ATOM 3867 O O . SER B 1 110 ? -3.354 6.383 2.627 1 93.38 110 SER B O 1
ATOM 3869 N N . ARG B 1 111 ? -2.404 5.723 4.492 1 93.5 111 ARG B N 1
ATOM 3870 C CA . ARG B 1 111 ? -3.057 4.418 4.398 1 93.5 111 ARG B CA 1
ATOM 3871 C C . ARG B 1 111 ? -4.574 4.562 4.418 1 93.5 111 ARG B C 1
ATOM 3873 O O . ARG B 1 111 ? -5.266 4.008 3.561 1 93.5 111 ARG B O 1
ATOM 3880 N N . PRO B 1 112 ? -5.066 5.391 5.355 1 96.81 112 PRO B N 1
ATOM 3881 C CA . PRO B 1 112 ? -6.5 5.684 5.293 1 96.81 112 PRO B CA 1
ATOM 3882 C C . PRO B 1 112 ? -6.918 6.293 3.957 1 96.81 112 PRO B C 1
ATOM 3884 O O . PRO B 1 112 ? -7.984 5.965 3.432 1 96.81 112 PRO B O 1
ATOM 3887 N N . GLY B 1 113 ? -6.082 7.152 3.436 1 97.38 113 GLY B N 1
ATOM 3888 C CA . GLY B 1 113 ? -6.375 7.766 2.15 1 97.38 113 GLY B CA 1
ATOM 3889 C C . GLY B 1 113 ? -6.473 6.758 1.02 1 97.38 113 GLY B C 1
ATOM 3890 O O . GLY B 1 113 ? -7.34 6.875 0.152 1 97.38 113 GLY B O 1
ATOM 3891 N N . MET B 1 114 ? -5.672 5.781 1.028 1 96.5 114 MET B N 1
ATOM 3892 C CA . MET B 1 114 ? -5.637 4.797 -0.05 1 96.5 114 MET B CA 1
ATOM 3893 C C . MET B 1 114 ? -6.891 3.926 -0.032 1 96.5 114 MET B C 1
ATOM 3895 O O . MET B 1 114 ? -7.496 3.684 -1.075 1 96.5 114 MET B O 1
ATOM 3899 N N . ILE B 1 115 ? -7.289 3.492 1.129 1 97.94 115 ILE B N 1
ATOM 3900 C CA . ILE B 1 115 ? -8.469 2.639 1.206 1 97.94 115 ILE B CA 1
ATOM 3901 C C . ILE B 1 115 ? -9.711 3.443 0.834 1 97.94 115 ILE B C 1
ATOM 3903 O O . ILE B 1 115 ? -10.578 2.955 0.107 1 97.94 115 ILE B O 1
ATOM 3907 N N . SER B 1 116 ? -9.773 4.633 1.29 1 98.69 116 SER B N 1
ATOM 3908 C CA . SER B 1 116 ? -10.938 5.469 0.992 1 98.69 116 SER B CA 1
ATOM 3909 C C . SER B 1 116 ? -10.992 5.82 -0.49 1 98.69 116 SER B C 1
ATOM 3911 O O . SER B 1 116 ? -12.078 5.883 -1.075 1 98.69 116 SER B O 1
ATOM 3913 N N . SER B 1 117 ? -9.852 6.07 -1.067 1 98.56 117 SER B N 1
ATOM 3914 C CA . SER B 1 117 ? -9.797 6.402 -2.486 1 98.56 117 SER B CA 1
ATOM 3915 C C . SER B 1 117 ? -10.227 5.223 -3.35 1 98.56 117 SER B C 1
ATOM 3917 O O . SER B 1 117 ? -10.867 5.406 -4.387 1 98.56 117 SER B O 1
ATOM 3919 N N . THR B 1 118 ? -9.828 4.039 -2.938 1 98.44 118 THR B N 1
ATOM 3920 C CA . THR B 1 118 ? -10.25 2.844 -3.652 1 98.44 118 THR B CA 1
ATOM 3921 C C . THR B 1 118 ? -11.773 2.717 -3.639 1 98.44 118 THR B C 1
ATOM 3923 O O . THR B 1 118 ? -12.391 2.502 -4.68 1 98.44 118 THR B O 1
ATOM 3926 N N . LEU B 1 119 ? -12.352 2.881 -2.502 1 98.62 119 LEU B N 1
ATOM 3927 C CA . LEU B 1 119 ? -13.797 2.764 -2.35 1 98.62 119 LEU B CA 1
ATOM 3928 C C . LEU B 1 119 ? -14.516 3.881 -3.1 1 98.62 119 LEU B C 1
ATOM 3930 O O . LEU B 1 119 ? -15.523 3.637 -3.771 1 98.62 119 LEU B O 1
ATOM 3934 N N . ALA B 1 120 ? -13.953 5.055 -2.969 1 98.75 120 ALA B N 1
ATOM 3935 C CA . ALA B 1 120 ? -14.555 6.184 -3.674 1 98.75 120 ALA B CA 1
ATOM 3936 C C . ALA B 1 120 ? -14.547 5.957 -5.184 1 98.75 120 ALA B C 1
ATOM 3938 O O . ALA B 1 120 ? -15.5 6.312 -5.875 1 98.75 120 ALA B O 1
ATOM 3939 N N . SER B 1 121 ? -13.5 5.41 -5.684 1 98.44 121 SER B N 1
ATOM 3940 C CA . SER B 1 121 ? -13.383 5.121 -7.109 1 98.44 121 SER B CA 1
ATOM 3941 C C . SER B 1 121 ? -14.469 4.145 -7.562 1 98.44 121 SER B C 1
ATOM 3943 O O . SER B 1 121 ? -15.047 4.309 -8.641 1 98.44 121 SER B O 1
ATOM 3945 N N . TYR B 1 122 ? -14.727 3.131 -6.758 1 98.25 122 TYR B N 1
ATOM 3946 C CA . TYR B 1 122 ? -15.742 2.145 -7.105 1 98.25 122 TYR B CA 1
ATOM 3947 C C . TYR B 1 122 ? -17.109 2.803 -7.258 1 98.25 122 TYR B C 1
ATOM 3949 O O . TYR B 1 122 ? -17.875 2.459 -8.164 1 98.25 122 TYR B O 1
ATOM 3957 N N . TYR B 1 123 ? -17.391 3.756 -6.391 1 97.88 123 TYR B N 1
ATOM 3958 C CA . TYR B 1 123 ? -18.688 4.422 -6.387 1 97.88 123 TYR B CA 1
ATOM 3959 C C . TYR B 1 123 ? -18.688 5.648 -7.293 1 97.88 123 TYR B C 1
ATOM 3961 O O . TYR B 1 123 ? -19.688 6.363 -7.395 1 97.88 123 TYR B O 1
ATOM 3969 N N . ASN B 1 124 ? -17.562 5.961 -7.91 1 97.56 124 ASN B N 1
ATOM 3970 C CA . ASN B 1 124 ? -17.391 7.109 -8.797 1 97.56 124 ASN B CA 1
ATOM 3971 C C . ASN B 1 124 ? -17.656 8.422 -8.07 1 97.56 124 ASN B C 1
ATOM 3973 O O . ASN B 1 124 ? -18.422 9.258 -8.562 1 97.56 124 ASN B O 1
ATOM 3977 N N . ILE B 1 125 ? -17.109 8.539 -6.855 1 98.38 125 ILE B N 1
ATOM 3978 C CA . ILE B 1 125 ? -17.234 9.727 -6.012 1 98.38 125 ILE B CA 1
ATOM 3979 C C . ILE B 1 125 ? -15.875 10.391 -5.859 1 98.38 125 ILE B C 1
ATOM 3981 O O . ILE B 1 125 ? -14.883 9.734 -5.555 1 98.38 125 ILE B O 1
ATOM 3985 N N . PRO B 1 126 ? -15.805 11.727 -6.109 1 98.19 126 PRO B N 1
ATOM 3986 C CA . PRO B 1 126 ? -14.516 12.391 -5.898 1 98.19 126 PRO B CA 1
ATOM 3987 C C . PRO B 1 126 ? -14.109 12.445 -4.43 1 98.19 126 PRO B C 1
ATOM 3989 O O . PRO B 1 126 ? -14.961 12.617 -3.555 1 98.19 126 PRO B O 1
ATOM 3992 N N . ILE B 1 127 ? -12.852 12.289 -4.195 1 98.69 127 ILE B N 1
ATOM 3993 C CA . ILE B 1 127 ? -12.289 12.328 -2.848 1 98.69 127 ILE B CA 1
ATOM 3994 C C . ILE B 1 127 ? -11.047 13.211 -2.832 1 98.69 127 ILE B C 1
ATOM 3996 O O . ILE B 1 127 ? -10.195 13.109 -3.723 1 98.69 127 ILE B O 1
ATOM 4000 N N . PHE B 1 128 ? -11.016 14.148 -1.906 1 98.56 128 PHE B N 1
ATOM 4001 C CA . PHE B 1 128 ? -9.914 15.086 -1.747 1 98.56 128 PHE B CA 1
ATOM 4002 C C . PHE B 1 128 ? -9.164 14.82 -0.448 1 98.56 128 PHE B C 1
ATOM 4004 O O . PHE B 1 128 ? -9.641 15.172 0.634 1 98.56 128 PHE B O 1
ATOM 4011 N N . GLU B 1 129 ? -8.008 14.242 -0.582 1 97.81 129 GLU B N 1
ATOM 4012 C CA . GLU B 1 129 ? -7.184 14.039 0.606 1 97.81 129 GLU B CA 1
ATOM 4013 C C . GLU B 1 129 ? -6.359 15.273 0.932 1 97.81 129 GLU B C 1
ATOM 4015 O O . GLU B 1 129 ? -6.016 16.047 0.037 1 97.81 129 GLU B O 1
ATOM 4020 N N . TRP B 1 130 ? -6.074 15.461 2.166 1 95.25 130 TRP B N 1
ATOM 4021 C CA . TRP B 1 130 ? -5.285 16.594 2.621 1 95.25 130 TRP B CA 1
ATOM 4022 C C . TRP B 1 130 ? -4.469 16.234 3.855 1 95.25 130 TRP B C 1
ATOM 4024 O O . TRP B 1 130 ? -4.445 15.078 4.277 1 95.25 130 TRP B O 1
ATOM 4034 N N . GLY B 1 131 ? -3.73 17.109 4.332 1 92.25 131 GLY B N 1
ATOM 4035 C CA . GLY B 1 131 ? -2.99 16.891 5.566 1 92.25 131 GLY B CA 1
ATOM 4036 C C . GLY B 1 131 ? -1.737 16.062 5.371 1 92.25 131 GLY B C 1
ATOM 4037 O O . GLY B 1 131 ? -0.893 16.391 4.531 1 92.25 131 GLY B O 1
ATOM 4038 N N . LEU B 1 132 ? -1.745 14.922 6.051 1 89.69 132 LEU B N 1
ATOM 4039 C CA . LEU B 1 132 ? -0.527 14.125 6.152 1 89.69 132 LEU B CA 1
ATOM 4040 C C . LEU B 1 132 ? -0.526 13 5.125 1 89.69 132 LEU B C 1
ATOM 4042 O O . LEU B 1 132 ? 0.193 12.008 5.281 1 89.69 132 LEU B O 1
ATOM 4046 N N . THR B 1 133 ? -1.321 13.117 4.098 1 91.69 133 THR B N 1
ATOM 4047 C CA . THR B 1 133 ? -1.361 12.117 3.035 1 91.69 133 THR B CA 1
ATOM 4048 C C . THR B 1 133 ? -0.181 12.297 2.084 1 91.69 133 THR B C 1
ATOM 4050 O O . THR B 1 133 ? -0.31 12.938 1.038 1 91.69 133 THR B O 1
ATOM 4053 N N . SER B 1 134 ? 0.912 11.578 2.348 1 87.69 134 SER B N 1
ATOM 4054 C CA . SER B 1 134 ? 2.154 11.836 1.627 1 87.69 134 SER B CA 1
ATOM 4055 C C . SER B 1 134 ? 2.482 10.703 0.666 1 87.69 134 SER B C 1
ATOM 4057 O O . SER B 1 134 ? 3.492 10.75 -0.039 1 87.69 134 SER B O 1
ATOM 4059 N N . ALA B 1 135 ? 1.681 9.711 0.579 1 90.31 135 ALA B N 1
ATOM 4060 C CA . ALA B 1 135 ? 1.982 8.578 -0.29 1 90.31 135 ALA B CA 1
ATOM 4061 C C . ALA B 1 135 ? 1.849 8.961 -1.761 1 90.31 135 ALA B C 1
ATOM 4063 O O . ALA B 1 135 ? 0.809 9.477 -2.184 1 90.31 135 ALA B O 1
ATOM 4064 N N . ARG B 1 136 ? 2.84 8.625 -2.52 1 91.5 136 ARG B N 1
ATOM 4065 C CA . ARG B 1 136 ? 2.836 8.969 -3.938 1 91.5 136 ARG B CA 1
ATOM 4066 C C . ARG B 1 136 ? 1.726 8.234 -4.676 1 91.5 136 ARG B C 1
ATOM 4068 O O . ARG B 1 136 ? 1.259 8.688 -5.723 1 91.5 136 ARG B O 1
ATOM 4075 N N . GLN B 1 137 ? 1.292 7.109 -4.16 1 91.19 137 GLN B N 1
ATOM 4076 C CA . GLN B 1 137 ? 0.28 6.281 -4.809 1 91.19 137 GLN B CA 1
ATOM 4077 C C . GLN B 1 137 ? -1.024 7.051 -4.992 1 91.19 137 GLN B C 1
ATOM 4079 O O . GLN B 1 137 ? -1.75 6.832 -5.965 1 91.19 137 GLN B O 1
ATOM 4084 N N . LEU B 1 138 ? -1.28 7.938 -4.16 1 94.25 138 LEU B N 1
ATOM 4085 C CA . LEU B 1 138 ? -2.543 8.672 -4.168 1 94.25 138 LEU B CA 1
ATOM 4086 C C . LEU B 1 138 ? -2.621 9.609 -5.367 1 94.25 138 LEU B C 1
ATOM 4088 O O . LEU B 1 138 ? -3.705 10.07 -5.734 1 94.25 138 LEU B O 1
ATOM 4092 N N . THR B 1 139 ? -1.491 9.914 -5.98 1 93.56 139 THR B N 1
ATOM 4093 C CA . THR B 1 139 ? -1.479 10.797 -7.145 1 93.56 139 THR B CA 1
ATOM 4094 C C . THR B 1 139 ? -1.54 9.992 -8.438 1 93.56 139 THR B C 1
ATOM 4096 O O . THR B 1 139 ? -1.489 10.555 -9.531 1 93.56 139 THR B O 1
ATOM 4099 N N . ASP B 1 140 ? -1.601 8.703 -8.336 1 91.56 140 ASP B N 1
ATOM 4100 C CA . ASP B 1 140 ? -1.727 7.832 -9.508 1 91.56 140 ASP B CA 1
ATOM 4101 C C . ASP B 1 140 ? -3.164 7.809 -10.016 1 91.56 140 ASP B C 1
ATOM 4103 O O . ASP B 1 140 ? -3.992 7.039 -9.523 1 91.56 140 ASP B O 1
ATOM 4107 N N . ILE B 1 141 ? -3.432 8.438 -11.078 1 93.5 141 ILE B N 1
ATOM 4108 C CA . ILE B 1 141 ? -4.785 8.625 -11.586 1 93.5 141 ILE B CA 1
ATOM 4109 C C . ILE B 1 141 ? -5.305 7.309 -12.156 1 93.5 141 ILE B C 1
ATOM 4111 O O . ILE B 1 141 ? -6.516 7.074 -12.195 1 93.5 141 ILE B O 1
ATOM 4115 N N . ASN B 1 142 ? -4.41 6.492 -12.594 1 90 142 ASN B N 1
ATOM 4116 C CA . ASN B 1 142 ? -4.824 5.195 -13.109 1 90 142 ASN B CA 1
ATOM 4117 C C . ASN B 1 142 ? -5.27 4.262 -11.984 1 90 142 ASN B C 1
ATOM 4119 O O . ASN B 1 142 ? -6.18 3.453 -12.164 1 90 142 ASN B O 1
ATOM 4123 N N . ARG B 1 143 ? -4.613 4.367 -10.859 1 91.81 143 ARG B N 1
ATOM 4124 C CA . ARG B 1 143 ? -4.961 3.523 -9.719 1 91.81 143 ARG B CA 1
ATOM 4125 C C . ARG B 1 143 ? -6.164 4.082 -8.969 1 91.81 143 ARG B C 1
ATOM 4127 O O . ARG B 1 143 ? -7.062 3.334 -8.578 1 91.81 143 ARG B O 1
ATOM 4134 N N . TYR B 1 144 ? -6.145 5.418 -8.812 1 96.69 144 TYR B N 1
ATOM 4135 C CA . TYR B 1 144 ? -7.227 6.109 -8.117 1 96.69 144 TYR B CA 1
ATOM 4136 C C . TYR B 1 144 ? -7.785 7.242 -8.969 1 96.69 144 TYR B C 1
ATOM 4138 O O . TYR B 1 144 ? -7.461 8.414 -8.742 1 96.69 144 TYR B O 1
ATOM 4146 N N . PRO B 1 145 ? -8.742 6.961 -9.773 1 96.81 145 PRO B N 1
ATOM 4147 C CA . PRO B 1 145 ? -9.164 7.941 -10.773 1 96.81 145 PRO B CA 1
ATOM 4148 C C . PRO B 1 145 ? -9.977 9.086 -10.172 1 96.81 145 PRO B C 1
ATOM 4150 O O . PRO B 1 145 ? -10.117 10.141 -10.805 1 96.81 145 PRO B O 1
ATOM 4153 N N . THR B 1 146 ? -10.492 8.945 -8.945 1 97.44 146 THR B N 1
ATOM 4154 C CA . THR B 1 146 ? -11.336 10 -8.398 1 97.44 146 THR B CA 1
ATOM 4155 C C . THR B 1 146 ? -10.625 10.711 -7.246 1 97.44 146 THR B C 1
ATOM 4157 O O . THR B 1 146 ? -11.227 11.539 -6.559 1 97.44 146 THR B O 1
ATOM 4160 N N . SER B 1 147 ? -9.391 10.344 -6.996 1 97.19 147 SER B N 1
ATOM 4161 C CA . SER B 1 147 ? -8.625 10.898 -5.887 1 97.19 147 SER B CA 1
ATOM 4162 C C . SER B 1 147 ? -7.895 12.172 -6.309 1 97.19 147 SER B C 1
ATOM 4164 O O . SER B 1 147 ? -7.332 12.234 -7.402 1 97.19 147 SER B O 1
ATOM 4166 N N . LEU B 1 148 ? -7.91 13.18 -5.426 1 95.88 148 LEU B N 1
ATOM 4167 C CA . LEU B 1 148 ? -7.195 14.438 -5.645 1 95.88 148 LEU B CA 1
ATOM 4168 C C . LEU B 1 148 ? -6.488 14.883 -4.371 1 95.88 148 LEU B C 1
ATOM 4170 O O . LEU B 1 148 ? -7.02 15.703 -3.615 1 95.88 148 LEU B O 1
ATOM 4174 N N . PRO B 1 149 ? -5.316 14.453 -4.191 1 94.5 149 PRO B N 1
ATOM 4175 C CA . PRO B 1 149 ? -4.602 14.859 -2.98 1 94.5 149 PRO B CA 1
ATOM 4176 C C . PRO B 1 149 ? -4.109 16.312 -3.039 1 94.5 149 PRO B C 1
ATOM 4178 O O . PRO B 1 149 ? -3.682 16.766 -4.098 1 94.5 149 PRO B O 1
ATOM 4181 N N . PHE B 1 150 ? -4.152 17.016 -1.935 1 92.06 150 PHE B N 1
ATOM 4182 C CA . PHE B 1 150 ? -3.711 18.406 -1.812 1 92.06 150 PHE B CA 1
ATOM 4183 C C . PHE B 1 150 ? -2.434 18.5 -0.987 1 92.06 150 PHE B C 1
ATOM 4185 O O . PHE B 1 150 ? -2.072 19.578 -0.507 1 92.06 150 PHE B O 1
ATOM 4192 N N . SER B 1 151 ? -1.753 17.391 -0.882 1 87.44 151 SER B N 1
ATOM 4193 C CA . SER B 1 151 ? -0.523 17.359 -0.097 1 87.44 151 SER B CA 1
ATOM 4194 C C . SER B 1 151 ? 0.684 17.047 -0.975 1 87.44 151 SER B C 1
ATOM 4196 O O . SER B 1 151 ? 0.545 16.438 -2.035 1 87.44 151 SER B O 1
ATOM 4198 N N . VAL B 1 152 ? 1.814 17.469 -0.46 1 87 152 VAL B N 1
ATOM 4199 C CA . VAL B 1 152 ? 3.07 17.078 -1.091 1 87 152 VAL B CA 1
ATOM 4200 C C . VAL B 1 152 ? 3.373 15.609 -0.774 1 87 152 VAL B C 1
ATOM 4202 O O . VAL B 1 152 ? 3.227 15.172 0.37 1 87 152 VAL B O 1
ATOM 4205 N N . ASN B 1 153 ? 3.789 14.898 -1.773 1 89.19 153 ASN B N 1
ATOM 4206 C CA . ASN B 1 153 ? 4.008 13.477 -1.519 1 89.19 153 ASN B CA 1
ATOM 4207 C C . ASN B 1 153 ? 5.492 13.148 -1.399 1 89.19 153 ASN B C 1
ATOM 4209 O O . ASN B 1 153 ? 6.344 14.008 -1.65 1 89.19 153 ASN B O 1
ATOM 4213 N N . SER B 1 154 ? 5.77 11.961 -1.021 1 91 154 SER B N 1
ATOM 4214 C CA . SER B 1 154 ? 7.133 11.531 -0.719 1 91 154 SER B CA 1
ATOM 4215 C C . SER B 1 154 ? 7.98 11.445 -1.985 1 91 154 SER B C 1
ATOM 4217 O O . SER B 1 154 ? 9.203 11.609 -1.935 1 91 154 SER B O 1
ATOM 4219 N N . TYR B 1 155 ? 7.395 11.219 -3.109 1 92.69 155 TYR B N 1
ATOM 4220 C CA . TYR B 1 155 ? 8.156 11.195 -4.355 1 92.69 155 TYR B CA 1
ATOM 4221 C C . TYR B 1 155 ? 8.703 12.586 -4.684 1 92.69 155 TYR B C 1
ATOM 4223 O O . TYR B 1 155 ? 9.859 12.719 -5.09 1 92.69 155 TYR B O 1
ATOM 4231 N N . SER B 1 156 ? 7.809 13.57 -4.531 1 91.75 156 SER B N 1
ATOM 4232 C CA . SER B 1 156 ? 8.258 14.945 -4.727 1 91.75 156 SER B CA 1
ATOM 4233 C C . SER B 1 156 ? 9.391 15.297 -3.773 1 91.75 156 SER B C 1
ATOM 4235 O O . SER B 1 156 ? 10.32 16.016 -4.145 1 91.75 156 SER B O 1
ATOM 4237 N N . LEU B 1 157 ? 9.25 14.773 -2.619 1 92.5 157 LEU B N 1
ATOM 4238 C CA . LEU B 1 157 ? 10.312 15 -1.639 1 92.5 157 LEU B CA 1
ATOM 4239 C C . LEU B 1 157 ? 11.602 14.32 -2.074 1 92.5 157 LEU B C 1
ATOM 4241 O O . LEU B 1 157 ? 12.688 14.898 -1.943 1 92.5 157 LEU B O 1
ATOM 4245 N N . ALA B 1 158 ? 11.492 13.102 -2.527 1 95.25 158 ALA B N 1
ATOM 4246 C CA . ALA B 1 158 ? 12.664 12.391 -3.037 1 95.25 158 ALA B CA 1
ATOM 4247 C C . ALA B 1 158 ? 13.305 13.141 -4.199 1 95.25 158 ALA B C 1
ATOM 4249 O O . ALA B 1 158 ? 14.531 13.219 -4.293 1 95.25 158 ALA B O 1
ATOM 4250 N N . MET B 1 159 ? 12.508 13.727 -5.039 1 95.06 159 MET B N 1
ATOM 4251 C CA . MET B 1 159 ? 13.008 14.531 -6.148 1 95.06 159 MET B CA 1
ATOM 4252 C C . MET B 1 159 ? 13.711 15.781 -5.641 1 95.06 159 MET B C 1
ATOM 4254 O O . MET B 1 159 ? 14.711 16.219 -6.219 1 95.06 159 MET B O 1
ATOM 4258 N N . ALA B 1 160 ? 13.148 16.344 -4.621 1 94.38 160 ALA B N 1
ATOM 4259 C CA . ALA B 1 160 ? 13.781 17.516 -4.016 1 94.38 160 ALA B CA 1
ATOM 4260 C C . ALA B 1 160 ? 15.148 17.156 -3.436 1 94.38 160 ALA B C 1
ATOM 4262 O O . ALA B 1 160 ? 16.078 17.953 -3.506 1 94.38 160 ALA B O 1
ATOM 4263 N N . ILE B 1 161 ? 15.227 15.992 -2.811 1 96.25 161 ILE B N 1
ATOM 4264 C CA . ILE B 1 161 ? 16.516 15.508 -2.307 1 96.25 161 ILE B CA 1
ATOM 4265 C C . ILE B 1 161 ? 17.5 15.391 -3.459 1 96.25 161 ILE B C 1
ATOM 4267 O O . ILE B 1 161 ? 18.641 15.867 -3.359 1 96.25 161 ILE B O 1
ATOM 4271 N N . ARG B 1 162 ? 17.094 14.797 -4.531 1 96.94 162 ARG B N 1
ATOM 4272 C CA . ARG B 1 162 ? 17.953 14.703 -5.715 1 96.94 162 ARG B CA 1
ATOM 4273 C C . ARG B 1 162 ? 18.391 16.094 -6.176 1 96.94 162 ARG B C 1
ATOM 4275 O O . ARG B 1 162 ? 19.578 16.297 -6.477 1 96.94 162 ARG B O 1
ATOM 4282 N N . GLY B 1 163 ? 17.391 17.016 -6.281 1 96.31 163 GLY B N 1
ATOM 4283 C CA . GLY B 1 163 ? 17.734 18.375 -6.66 1 96.31 163 GLY B CA 1
ATOM 4284 C C . GLY B 1 163 ? 18.781 19 -5.758 1 96.31 163 GLY B C 1
ATOM 4285 O O . GLY B 1 163 ? 19.688 19.688 -6.234 1 96.31 163 GLY B O 1
ATOM 4286 N N . THR B 1 164 ? 18.672 18.75 -4.473 1 96.31 164 THR B N 1
ATOM 4287 C CA . THR B 1 164 ? 19.625 19.266 -3.502 1 96.31 164 THR B CA 1
ATOM 4288 C C . THR B 1 164 ? 21.016 18.656 -3.727 1 96.31 164 THR B C 1
ATOM 4290 O O . THR B 1 164 ? 22.016 19.375 -3.713 1 96.31 164 THR B O 1
ATOM 4293 N N . LEU B 1 165 ? 21.062 17.375 -3.904 1 97.19 165 LEU B N 1
ATOM 4294 C CA . LEU B 1 165 ? 22.328 16.688 -4.172 1 97.19 165 LEU B CA 1
ATOM 4295 C C . LEU B 1 165 ? 23 17.266 -5.422 1 97.19 165 LEU B C 1
ATOM 4297 O O . LEU B 1 165 ? 24.203 17.516 -5.426 1 97.19 165 LEU B O 1
ATOM 4301 N N . LYS B 1 166 ? 22.25 17.484 -6.441 1 96.44 166 LYS B N 1
ATOM 4302 C CA . LYS B 1 166 ? 22.766 18.047 -7.688 1 96.44 166 LYS B CA 1
ATOM 4303 C C . LYS B 1 166 ? 23.312 19.453 -7.473 1 96.44 166 LYS B C 1
ATOM 4305 O O . LYS B 1 166 ? 24.375 19.797 -7.996 1 96.44 166 LYS B O 1
ATOM 4310 N N . GLN B 1 167 ? 22.562 20.219 -6.762 1 95.81 167 GLN B N 1
ATOM 4311 C CA . GLN B 1 167 ? 22.969 21.594 -6.488 1 95.81 167 GLN B CA 1
ATOM 4312 C C . GLN B 1 167 ? 24.344 21.641 -5.828 1 95.81 167 GLN B C 1
ATOM 4314 O O . GLN B 1 167 ? 25.156 22.516 -6.133 1 95.81 167 GLN B O 1
ATOM 4319 N N . PHE B 1 168 ? 24.625 20.719 -4.922 1 96.19 168 PHE B N 1
ATOM 4320 C CA . PHE B 1 168 ? 25.891 20.703 -4.188 1 96.19 168 PHE B CA 1
ATOM 4321 C C . PHE B 1 168 ? 26.891 19.766 -4.863 1 96.19 168 PHE B C 1
ATOM 4323 O O . PHE B 1 168 ? 28 19.562 -4.352 1 96.19 168 PHE B O 1
ATOM 4330 N N . GLU B 1 169 ? 26.484 19.094 -5.965 1 96.56 169 GLU B N 1
ATOM 4331 C CA . GLU B 1 169 ? 27.328 18.219 -6.766 1 96.56 169 GLU B CA 1
ATOM 4332 C C . GLU B 1 169 ? 27.703 16.969 -5.984 1 96.56 169 GLU B C 1
ATOM 4334 O O . GLU B 1 169 ? 28.859 16.547 -6.02 1 96.56 169 GLU B O 1
ATOM 4339 N N . TRP B 1 170 ? 26.812 16.578 -5.125 1 96.19 170 TRP B N 1
ATOM 4340 C CA . TRP B 1 170 ? 26.953 15.289 -4.453 1 96.19 170 TRP B CA 1
ATOM 4341 C C . TRP B 1 170 ? 26.359 14.172 -5.293 1 96.19 170 TRP B C 1
ATOM 4343 O O . TRP B 1 170 ? 25.203 14.273 -5.734 1 96.19 170 TRP B O 1
ATOM 4353 N N . SER B 1 171 ? 27.062 13.109 -5.539 1 92.62 171 SER B N 1
ATOM 4354 C CA . SER B 1 171 ? 26.578 12.062 -6.43 1 92.62 171 SER B CA 1
ATOM 4355 C C . SER B 1 171 ? 26.203 10.805 -5.648 1 92.62 171 SER B C 1
ATOM 4357 O O . SER B 1 171 ? 25.516 9.922 -6.18 1 92.62 171 SER B O 1
ATOM 4359 N N . GLU B 1 172 ? 26.734 10.75 -4.41 1 93.81 172 GLU B N 1
ATOM 4360 C CA . GLU B 1 172 ? 26.484 9.57 -3.584 1 93.81 172 GLU B CA 1
ATOM 4361 C C . GLU B 1 172 ? 25.969 9.961 -2.203 1 93.81 172 GLU B C 1
ATOM 4363 O O . GLU B 1 172 ? 26.406 10.953 -1.628 1 93.81 172 GLU B O 1
ATOM 4368 N N . PHE B 1 173 ? 25.031 9.188 -1.739 1 96.31 173 PHE B N 1
ATOM 4369 C CA . PHE B 1 173 ? 24.516 9.445 -0.404 1 96.31 173 PHE B CA 1
ATOM 4370 C C . PHE B 1 173 ? 24.062 8.148 0.257 1 96.31 173 PHE B C 1
ATOM 4372 O O . PHE B 1 173 ? 24.047 7.09 -0.38 1 96.31 173 PHE B O 1
ATOM 4379 N N . VAL B 1 174 ? 23.844 8.219 1.551 1 95 174 VAL B N 1
ATOM 4380 C CA . VAL B 1 174 ? 23.312 7.098 2.324 1 95 174 VAL B CA 1
ATOM 4381 C C . VAL B 1 174 ? 22.016 7.508 3.014 1 95 174 VAL B C 1
ATOM 4383 O O . VAL B 1 174 ? 21.75 8.695 3.191 1 95 174 VAL B O 1
ATOM 4386 N N . PHE B 1 175 ? 21.203 6.488 3.242 1 95.5 175 PHE B N 1
ATOM 4387 C CA . PHE B 1 175 ? 19.875 6.777 3.801 1 95.5 175 PHE B CA 1
ATOM 4388 C C . PHE B 1 175 ? 19.672 6.027 5.109 1 95.5 175 PHE B C 1
ATOM 4390 O O . PHE B 1 175 ? 19.922 4.824 5.188 1 95.5 175 PHE B O 1
ATOM 4397 N N . LEU B 1 176 ? 19.312 6.852 6.082 1 94.25 176 LEU B N 1
ATOM 4398 C CA . LEU B 1 176 ? 19.016 6.34 7.418 1 94.25 176 LEU B CA 1
ATOM 4399 C C . LEU B 1 176 ? 17.578 6.656 7.809 1 94.25 176 LEU B C 1
ATOM 4401 O O . LEU B 1 176 ? 17.141 7.805 7.711 1 94.25 176 LEU B O 1
ATOM 4405 N N . TYR B 1 177 ? 16.812 5.562 8.289 1 93 177 TYR B N 1
ATOM 4406 C CA . TYR B 1 177 ? 15.43 5.871 8.633 1 93 177 TYR B CA 1
ATOM 4407 C C . TYR B 1 177 ? 14.969 5.066 9.844 1 93 177 TYR B C 1
ATOM 4409 O O . TYR B 1 177 ? 15.555 4.031 10.164 1 93 177 TYR B O 1
ATOM 4417 N N . CYS B 1 178 ? 14.023 5.609 10.531 1 91 178 CYS B N 1
ATOM 4418 C CA . CYS B 1 178 ? 13.414 4.984 11.703 1 91 178 CYS B CA 1
ATOM 4419 C C . CYS B 1 178 ? 11.891 5.016 11.602 1 91 178 CYS B C 1
ATOM 4421 O O . CYS B 1 178 ? 11.305 6.066 11.336 1 91 178 CYS B O 1
ATOM 4423 N N . ASN B 1 179 ? 11.273 3.846 11.844 1 84.06 179 ASN B N 1
ATOM 4424 C CA . ASN B 1 179 ? 9.82 3.754 11.742 1 84.06 179 ASN B CA 1
ATOM 4425 C C . ASN B 1 179 ? 9.156 3.852 13.117 1 84.06 179 ASN B C 1
ATOM 4427 O O . ASN B 1 179 ? 7.926 3.914 13.211 1 84.06 179 ASN B O 1
ATOM 4431 N N . ASP B 1 180 ? 9.969 3.91 14.07 1 84.06 180 ASP B N 1
ATOM 4432 C CA . ASP B 1 180 ? 9.422 3.965 15.422 1 84.06 180 ASP B CA 1
ATOM 4433 C C . ASP B 1 180 ? 8.68 5.281 15.656 1 84.06 180 ASP B C 1
ATOM 4435 O O . ASP B 1 180 ? 9.281 6.355 15.594 1 84.06 180 ASP B O 1
ATOM 4439 N N . GLY B 1 181 ? 7.379 5.184 15.906 1 75.19 181 GLY B N 1
ATOM 4440 C CA . GLY B 1 181 ? 6.555 6.363 16.125 1 75.19 181 GLY B CA 1
ATOM 4441 C C . GLY B 1 181 ? 5.758 6.773 14.906 1 75.19 181 GLY B C 1
ATOM 4442 O O . GLY B 1 181 ? 4.777 7.516 15.016 1 75.19 181 GLY B O 1
ATOM 4443 N N . ASP B 1 182 ? 6.176 6.367 13.828 1 74.5 182 ASP B N 1
ATOM 4444 C CA . ASP B 1 182 ? 5.488 6.633 12.57 1 74.5 182 ASP B CA 1
ATOM 4445 C C . ASP B 1 182 ? 5.82 5.566 11.531 1 74.5 182 ASP B C 1
ATOM 4447 O O . ASP B 1 182 ? 6.805 5.684 10.805 1 74.5 182 ASP B O 1
ATOM 4451 N N . ASP B 1 183 ? 5.008 4.688 11.328 1 71.5 183 ASP B N 1
ATOM 4452 C CA . ASP B 1 183 ? 5.344 3.49 10.57 1 71.5 183 ASP B CA 1
ATOM 4453 C C . ASP B 1 183 ? 5.273 3.76 9.07 1 71.5 183 ASP B C 1
ATOM 4455 O O . ASP B 1 183 ? 5.902 3.053 8.273 1 71.5 183 ASP B O 1
ATOM 4459 N N . GLU B 1 184 ? 4.637 4.75 8.641 1 78.5 184 GLU B N 1
ATOM 4460 C CA . GLU B 1 184 ? 4.344 4.855 7.211 1 78.5 184 GLU B CA 1
ATOM 4461 C C . GLU B 1 184 ? 5.207 5.926 6.551 1 78.5 184 GLU B C 1
ATOM 4463 O O . GLU B 1 184 ? 5.648 5.758 5.41 1 78.5 184 GLU B O 1
ATOM 4468 N N . LYS B 1 185 ? 5.484 6.91 7.266 1 82.69 185 LYS B N 1
ATOM 4469 C CA . LYS B 1 185 ? 6.121 8.078 6.672 1 82.69 185 LYS B CA 1
ATOM 4470 C C . LYS B 1 185 ? 7.484 7.727 6.082 1 82.69 185 LYS B C 1
ATOM 4472 O O . LYS B 1 185 ? 7.719 7.926 4.887 1 82.69 185 LYS B O 1
ATOM 4477 N N . CYS B 1 186 ? 8.344 7.141 6.898 1 89.12 186 CYS B N 1
ATOM 4478 C CA . CYS B 1 186 ? 9.719 6.918 6.469 1 89.12 186 CYS B CA 1
ATOM 4479 C C . CYS B 1 186 ? 9.812 5.707 5.547 1 89.12 186 CYS B C 1
ATOM 4481 O O . CYS B 1 186 ? 10.719 5.625 4.711 1 89.12 186 CYS B O 1
ATOM 4483 N N . GLU B 1 187 ? 8.859 4.836 5.68 1 84.25 187 GLU B N 1
ATOM 4484 C CA . GLU B 1 187 ? 8.812 3.723 4.734 1 84.25 187 GLU B CA 1
ATOM 4485 C C . GLU B 1 187 ? 8.484 4.211 3.324 1 84.25 187 GLU B C 1
ATOM 4487 O O . GLU B 1 187 ? 9.078 3.744 2.348 1 84.25 187 GLU B O 1
ATOM 4492 N N . SER B 1 188 ? 7.57 5.086 3.25 1 86.75 188 SER B N 1
ATOM 4493 C CA . SER B 1 188 ? 7.195 5.652 1.957 1 86.75 188 SER B CA 1
ATOM 4494 C C . SER B 1 188 ? 8.352 6.438 1.342 1 86.75 188 SER B C 1
ATOM 4496 O O . SER B 1 188 ? 8.602 6.336 0.14 1 86.75 188 SER B O 1
ATOM 4498 N N . LEU B 1 189 ? 8.953 7.176 2.137 1 91.06 189 LEU B N 1
ATOM 4499 C CA . LEU B 1 189 ? 10.078 7.953 1.625 1 91.06 189 LEU B CA 1
ATOM 4500 C C . LEU B 1 189 ? 11.203 7.035 1.167 1 91.06 189 LEU B C 1
ATOM 4502 O O . LEU B 1 189 ? 11.836 7.285 0.134 1 91.06 189 LEU B O 1
ATOM 4506 N N . LYS B 1 190 ? 11.484 6.043 1.992 1 89.56 190 LYS B N 1
ATOM 4507 C CA . LYS B 1 190 ? 12.5 5.066 1.614 1 89.56 190 LYS B CA 1
ATOM 4508 C C . LYS B 1 190 ? 12.219 4.492 0.229 1 89.56 190 LYS B C 1
ATOM 4510 O O . LYS B 1 190 ? 13.109 4.449 -0.623 1 89.56 190 LYS B O 1
ATOM 4515 N N . ASP B 1 191 ? 11.008 4.098 0.023 1 85.19 191 ASP B N 1
ATOM 4516 C CA . ASP B 1 191 ? 10.633 3.506 -1.255 1 85.19 191 ASP B CA 1
ATOM 4517 C C . ASP B 1 191 ? 10.805 4.504 -2.398 1 85.19 191 ASP B C 1
ATOM 4519 O O . ASP B 1 191 ? 11.289 4.145 -3.475 1 85.19 191 ASP B O 1
ATOM 4523 N N . ASP B 1 192 ? 10.469 5.676 -2.162 1 91.69 192 ASP B N 1
ATOM 4524 C CA . ASP B 1 192 ? 10.5 6.684 -3.217 1 91.69 192 ASP B CA 1
ATOM 4525 C C . ASP B 1 192 ? 11.93 7.141 -3.496 1 91.69 192 ASP B C 1
ATOM 4527 O O . ASP B 1 192 ? 12.281 7.445 -4.641 1 91.69 192 ASP B O 1
ATOM 4531 N N . ILE B 1 193 ? 12.742 7.211 -2.449 1 93.19 193 ILE B N 1
ATOM 4532 C CA . ILE B 1 193 ? 14.148 7.531 -2.646 1 93.19 193 ILE B CA 1
ATOM 4533 C C . ILE B 1 193 ? 14.805 6.457 -3.516 1 93.19 193 ILE B C 1
ATOM 4535 O O . ILE B 1 193 ? 15.562 6.773 -4.434 1 93.19 193 ILE B O 1
ATOM 4539 N N . GLN B 1 194 ? 14.5 5.305 -3.199 1 87.25 194 GLN B N 1
ATOM 4540 C CA . GLN B 1 194 ? 15.047 4.199 -3.971 1 87.25 194 GLN B CA 1
ATOM 4541 C C . GLN B 1 194 ? 14.555 4.234 -5.414 1 87.25 194 GLN B C 1
ATOM 4543 O O . GLN B 1 194 ? 15.32 3.975 -6.344 1 87.25 194 GLN B O 1
ATOM 4548 N N . THR B 1 195 ? 13.359 4.52 -5.562 1 86.94 195 THR B N 1
ATOM 4549 C CA . THR B 1 195 ? 12.789 4.637 -6.902 1 86.94 195 THR B CA 1
ATOM 4550 C C . THR B 1 195 ? 13.484 5.746 -7.688 1 86.94 195 THR B C 1
ATOM 4552 O O . THR B 1 195 ? 13.898 5.539 -8.828 1 86.94 195 THR B O 1
ATOM 4555 N N . VAL B 1 196 ? 13.609 6.867 -7.066 1 91.5 196 VAL B N 1
ATOM 4556 C CA . VAL B 1 196 ? 14.242 8.008 -7.727 1 91.5 196 VAL B CA 1
ATOM 4557 C C . VAL B 1 196 ? 15.695 7.676 -8.055 1 91.5 196 VAL B C 1
ATOM 4559 O O . VAL B 1 196 ? 16.172 7.98 -9.148 1 91.5 196 VAL B O 1
ATOM 4562 N N . ALA B 1 197 ? 16.359 6.977 -7.156 1 89.19 197 ALA B N 1
ATOM 4563 C CA . ALA B 1 197 ? 17.75 6.605 -7.371 1 89.19 197 ALA B CA 1
ATOM 4564 C C . ALA B 1 197 ? 17.891 5.598 -8.508 1 89.19 197 ALA B C 1
ATOM 4566 O O . ALA B 1 197 ? 18.875 5.602 -9.234 1 89.19 197 ALA B O 1
ATOM 4567 N N . SER B 1 198 ? 16.891 4.734 -8.641 1 82.5 198 SER B N 1
ATOM 4568 C CA . SER B 1 198 ? 16.938 3.711 -9.68 1 82.5 198 SER B CA 1
ATOM 4569 C C . SER B 1 198 ? 16.594 4.297 -11.047 1 82.5 198 SER B C 1
ATOM 4571 O O . SER B 1 198 ? 16.984 3.742 -12.078 1 82.5 198 SER B O 1
ATOM 4573 N N . HIS B 1 199 ? 15.93 5.406 -11.055 1 83.62 199 HIS B N 1
ATOM 4574 C CA . HIS B 1 199 ? 15.469 6.004 -12.305 1 83.62 199 HIS B CA 1
ATOM 4575 C C . HIS B 1 199 ? 16.469 7.031 -12.82 1 83.62 199 HIS B C 1
ATOM 4577 O O . HIS B 1 199 ? 16.422 7.406 -14 1 83.62 199 HIS B O 1
ATOM 4583 N N . HIS B 1 200 ? 17.312 7.48 -11.891 1 84.06 200 HIS B N 1
ATOM 4584 C CA . HIS B 1 200 ? 18.234 8.547 -12.234 1 84.06 200 HIS B CA 1
ATOM 4585 C C . HIS B 1 200 ? 19.688 8.141 -11.961 1 84.06 200 HIS B C 1
ATOM 4587 O O . HIS B 1 200 ? 20.062 7.953 -10.805 1 84.06 200 HIS B O 1
ATOM 4593 N N . SER B 1 201 ? 20.531 8.156 -12.922 1 79.75 201 SER B N 1
ATOM 4594 C CA . SER B 1 201 ? 21.891 7.66 -12.797 1 79.75 201 SER B CA 1
ATOM 4595 C C . SER B 1 201 ? 22.812 8.719 -12.203 1 79.75 201 SER B C 1
ATOM 4597 O O . SER B 1 201 ? 23.953 8.414 -11.82 1 79.75 201 SER B O 1
ATOM 4599 N N . ASP B 1 202 ? 22.312 9.906 -12.086 1 88.31 202 ASP B N 1
ATOM 4600 C CA . ASP B 1 202 ? 23.172 10.992 -11.602 1 88.31 202 ASP B CA 1
ATOM 4601 C C . ASP B 1 202 ? 23.375 10.906 -10.094 1 88.31 202 ASP B C 1
ATOM 4603 O O . ASP B 1 202 ? 24.266 11.539 -9.539 1 88.31 202 ASP B O 1
ATOM 4607 N N . ILE B 1 203 ? 22.547 10.086 -9.43 1 91.19 203 ILE B N 1
ATOM 4608 C CA . ILE B 1 203 ? 22.719 9.875 -7.996 1 91.19 203 ILE B CA 1
ATOM 4609 C C . ILE B 1 203 ? 22.75 8.383 -7.695 1 91.19 203 ILE B C 1
ATOM 4611 O O . ILE B 1 203 ? 22.188 7.578 -8.43 1 91.19 203 ILE B O 1
ATOM 4615 N N . THR B 1 204 ? 23.453 8.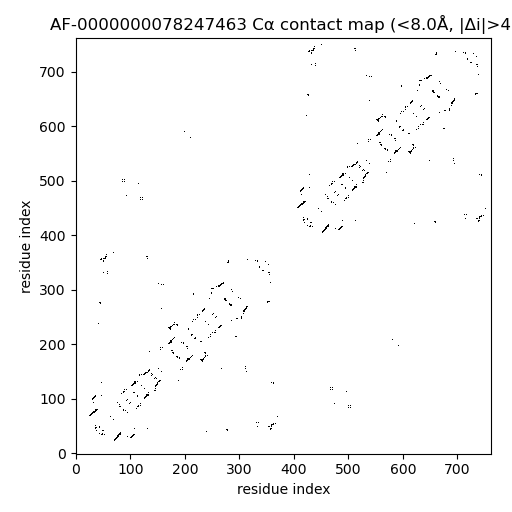141 -6.633 1 87.75 204 THR B N 1
ATOM 4616 C CA . THR B 1 204 ? 23.562 6.75 -6.203 1 87.75 204 THR B CA 1
ATOM 4617 C C . THR B 1 204 ? 23.266 6.621 -4.711 1 87.75 204 THR B C 1
ATOM 4619 O O . THR B 1 204 ? 23.875 7.316 -3.889 1 87.75 204 THR B O 1
ATOM 4622 N N . LEU B 1 205 ? 22.281 5.832 -4.414 1 91.38 205 LEU B N 1
ATOM 4623 C CA . LEU B 1 205 ? 22.047 5.434 -3.029 1 91.38 205 LEU B CA 1
ATOM 4624 C C . LEU B 1 205 ? 22.984 4.293 -2.627 1 91.38 205 LEU B C 1
ATOM 4626 O O . LEU B 1 205 ? 22.75 3.139 -2.992 1 91.38 205 LEU B O 1
ATOM 4630 N N . ALA B 1 206 ? 24 4.664 -1.845 1 87.69 206 ALA B N 1
ATOM 4631 C CA . ALA B 1 206 ? 25.078 3.727 -1.577 1 87.69 206 ALA B CA 1
ATOM 4632 C C . ALA B 1 206 ? 24.688 2.723 -0.498 1 87.69 206 ALA B C 1
ATOM 4634 O O . ALA B 1 206 ? 25.156 1.583 -0.502 1 87.69 206 ALA B O 1
ATOM 4635 N N . TYR B 1 207 ? 23.938 3.236 0.413 1 87.19 207 TYR B N 1
ATOM 4636 C CA . TYR B 1 207 ? 23.625 2.385 1.554 1 87.19 207 TYR B CA 1
ATOM 4637 C C . TYR B 1 207 ? 22.344 2.859 2.248 1 87.19 207 TYR B C 1
ATOM 4639 O O . TYR B 1 207 ? 22.078 4.062 2.322 1 87.19 207 TYR B O 1
ATOM 4647 N N . THR B 1 208 ? 21.5 1.922 2.658 1 89.12 208 THR B N 1
ATOM 4648 C CA . THR B 1 208 ? 20.297 2.199 3.447 1 89.12 208 THR B CA 1
ATOM 4649 C C . THR B 1 208 ? 20.297 1.37 4.727 1 89.12 208 THR B C 1
ATOM 4651 O O . THR B 1 208 ? 20.562 0.166 4.695 1 89.12 208 THR B O 1
ATOM 4654 N N . THR B 1 209 ? 20.047 2.057 5.848 1 88.94 209 THR B N 1
ATOM 4655 C CA . THR B 1 209 ? 19.953 1.314 7.098 1 88.94 209 THR B CA 1
ATOM 4656 C C . THR B 1 209 ? 18.75 1.771 7.91 1 88.94 209 THR B C 1
ATOM 4658 O O . THR B 1 209 ? 18.391 2.955 7.898 1 88.94 209 THR B O 1
ATOM 4661 N N . ARG B 1 210 ? 18.156 0.782 8.531 1 89.56 210 ARG B N 1
ATOM 4662 C CA . ARG B 1 210 ? 17.031 1.064 9.414 1 89.56 210 ARG B CA 1
ATOM 4663 C C . ARG B 1 210 ? 17.484 1.148 10.867 1 89.56 210 ARG B C 1
ATOM 4665 O O . ARG B 1 210 ? 18.188 0.265 11.359 1 89.56 210 ARG B O 1
ATOM 4672 N N . ILE B 1 211 ? 17.078 2.256 11.508 1 92.25 211 ILE B N 1
ATOM 4673 C CA . ILE B 1 211 ? 17.266 2.363 12.945 1 92.25 211 ILE B CA 1
ATOM 4674 C C . ILE B 1 211 ? 16.219 1.531 13.68 1 92.25 211 ILE B C 1
ATOM 4676 O O . ILE B 1 211 ? 15.023 1.645 13.391 1 92.25 211 ILE B O 1
ATOM 4680 N N . THR B 1 212 ? 16.625 0.821 14.633 1 88.12 212 THR B N 1
ATOM 4681 C CA . THR B 1 212 ? 15.75 -0.137 15.297 1 88.12 212 THR B CA 1
ATOM 4682 C C . THR B 1 212 ? 14.68 0.584 16.109 1 88.12 212 THR B C 1
ATOM 4684 O O . THR B 1 212 ? 13.523 0.156 16.141 1 88.12 212 THR B O 1
ATOM 4687 N N . SER B 1 213 ? 15.125 1.6 16.797 1 90.25 213 SER B N 1
ATOM 4688 C CA . SER B 1 213 ? 14.18 2.355 17.609 1 90.25 213 SER B CA 1
ATOM 4689 C C . SER B 1 213 ? 14.617 3.807 17.766 1 90.25 213 SER B C 1
ATOM 4691 O O . SER B 1 213 ? 15.727 4.172 17.359 1 90.25 213 SER B O 1
ATOM 4693 N N . LYS B 1 214 ? 13.781 4.551 18.375 1 89.69 214 LYS B N 1
ATOM 4694 C CA . LYS B 1 214 ? 14.055 5.969 18.578 1 89.69 214 LYS B CA 1
ATOM 4695 C C . LYS B 1 214 ? 15.008 6.176 19.766 1 89.69 214 LYS B C 1
ATOM 4697 O O . LYS B 1 214 ? 15.367 7.309 20.078 1 89.69 214 LYS B O 1
ATOM 4702 N N . ASN B 1 215 ? 15.445 5.137 20.344 1 89.94 215 ASN B N 1
ATOM 4703 C CA . ASN B 1 215 ? 16.359 5.246 21.484 1 89.94 215 ASN B CA 1
ATOM 4704 C C . ASN B 1 215 ? 17.75 5.676 21.047 1 89.94 215 ASN B C 1
ATOM 4706 O O . ASN B 1 215 ? 18.219 5.289 19.969 1 89.94 215 ASN B O 1
ATOM 4710 N N . LEU B 1 216 ? 18.422 6.387 21.969 1 91.88 216 LEU B N 1
ATOM 4711 C CA . LEU B 1 216 ? 19.734 6.938 21.688 1 91.88 216 LEU B CA 1
ATOM 4712 C C . LEU B 1 216 ? 20.719 5.832 21.328 1 91.88 216 LEU B C 1
ATOM 4714 O O . LEU B 1 216 ? 21.531 5.98 20.406 1 91.88 216 LEU B O 1
ATOM 4718 N N . SER B 1 217 ? 20.656 4.766 22.047 1 93.88 217 SER B N 1
ATOM 4719 C CA . SER B 1 217 ? 21.609 3.678 21.828 1 93.88 217 SER B CA 1
ATOM 4720 C C . SER B 1 217 ? 21.469 3.102 20.422 1 93.88 217 SER B C 1
ATOM 4722 O O . SER B 1 217 ? 22.469 2.838 19.75 1 93.88 217 SER B O 1
ATOM 4724 N N . ASP B 1 218 ? 20.297 2.947 19.984 1 93.81 218 ASP B N 1
ATOM 4725 C CA . ASP B 1 218 ? 20.047 2.391 18.656 1 93.81 218 ASP B CA 1
ATOM 4726 C C . ASP B 1 218 ? 20.438 3.389 17.562 1 93.81 218 ASP B C 1
ATOM 4728 O O . ASP B 1 218 ? 20.953 2.998 16.516 1 93.81 218 ASP B O 1
ATOM 4732 N N . MET B 1 219 ? 20.203 4.609 17.844 1 94.12 219 MET B N 1
ATOM 4733 C CA . MET B 1 219 ? 20.594 5.641 16.891 1 94.12 219 MET B CA 1
ATOM 4734 C C . MET B 1 219 ? 22.109 5.734 16.766 1 94.12 219 MET B C 1
ATOM 4736 O O . MET B 1 219 ? 22.656 5.902 15.672 1 94.12 219 MET B O 1
ATOM 4740 N N . ARG B 1 220 ? 22.781 5.621 17.875 1 95.5 220 ARG B N 1
ATOM 4741 C CA . ARG B 1 220 ? 24.25 5.633 17.859 1 95.5 220 ARG B CA 1
ATOM 4742 C C . ARG B 1 220 ? 24.781 4.453 17.047 1 95.5 220 ARG B C 1
ATOM 4744 O O . ARG B 1 220 ? 25.719 4.609 16.266 1 95.5 220 ARG B O 1
ATOM 4751 N N . THR B 1 221 ? 24.172 3.334 17.266 1 94.94 221 THR B N 1
ATOM 4752 C CA . THR B 1 221 ? 24.609 2.141 16.547 1 94.94 221 THR B CA 1
ATOM 4753 C C . THR B 1 221 ? 24.453 2.334 15.039 1 94.94 221 THR B C 1
ATOM 4755 O O . THR B 1 221 ? 25.359 1.99 14.266 1 94.94 221 THR B O 1
ATOM 4758 N N . ALA B 1 222 ? 23.344 2.871 14.633 1 94.06 222 ALA B N 1
ATOM 4759 C CA . ALA B 1 222 ? 23.094 3.115 13.219 1 94.06 222 ALA B CA 1
ATOM 4760 C C . ALA B 1 222 ? 24.094 4.125 12.648 1 94.06 222 ALA B C 1
ATOM 4762 O O . ALA B 1 222 ? 24.578 3.965 11.523 1 94.06 222 ALA B O 1
ATOM 4763 N N . ILE B 1 223 ? 24.406 5.117 13.445 1 96.25 223 ILE B N 1
ATOM 4764 C CA . ILE B 1 223 ? 25.328 6.156 13.008 1 96.25 223 ILE B CA 1
ATOM 4765 C C . ILE B 1 223 ? 26.734 5.559 12.852 1 96.25 223 ILE B C 1
ATOM 4767 O O . ILE B 1 223 ? 27.438 5.871 11.891 1 96.25 223 ILE B O 1
ATOM 4771 N N . LYS B 1 224 ? 27.109 4.754 13.789 1 95.06 224 LYS B N 1
ATOM 4772 C CA . LYS B 1 224 ? 28.406 4.094 13.703 1 95.06 224 LYS B CA 1
ATOM 4773 C C . LYS B 1 224 ? 28.531 3.297 12.406 1 95.06 224 LYS B C 1
ATOM 4775 O O . LYS B 1 224 ? 29.609 3.254 11.805 1 95.06 224 LYS B O 1
ATOM 4780 N N . ASP B 1 225 ? 27.5 2.795 12.047 1 89.44 225 ASP B N 1
ATOM 4781 C CA . ASP B 1 225 ? 27.5 1.958 10.852 1 89.44 225 ASP B CA 1
ATOM 4782 C C . ASP B 1 225 ? 27.516 2.812 9.586 1 89.44 225 ASP B C 1
ATOM 4784 O O . ASP B 1 225 ? 28.328 2.598 8.688 1 89.44 225 ASP B O 1
ATOM 4788 N N . ILE B 1 226 ? 26.656 3.818 9.523 1 92 226 ILE B N 1
ATOM 4789 C CA . ILE B 1 226 ? 26.391 4.527 8.281 1 92 226 ILE B CA 1
ATOM 4790 C C . ILE B 1 226 ? 27.516 5.516 7.992 1 92 226 ILE B C 1
ATOM 4792 O O . ILE B 1 226 ? 27.812 5.797 6.832 1 92 226 ILE B O 1
ATOM 4796 N N . LYS B 1 227 ? 28.156 6.008 9.039 1 93.56 227 LYS B N 1
ATOM 4797 C CA . LYS B 1 227 ? 29.203 7.016 8.844 1 93.56 227 LYS B CA 1
ATOM 4798 C C . LYS B 1 227 ? 30.375 6.445 8.062 1 93.56 227 LYS B C 1
ATOM 4800 O O . LYS B 1 227 ? 31.156 7.191 7.473 1 93.56 227 LYS B O 1
ATOM 4805 N N . LYS B 1 228 ? 30.484 5.129 8.07 1 91.31 228 LYS B N 1
ATOM 4806 C CA . LYS B 1 228 ? 31.547 4.461 7.34 1 91.31 228 LYS B CA 1
ATOM 4807 C C . LYS B 1 228 ? 31.219 4.328 5.855 1 91.31 228 LYS B C 1
ATOM 4809 O O . LYS B 1 228 ? 32.094 4.074 5.035 1 91.31 228 LYS B O 1
ATOM 4814 N N . ARG B 1 229 ? 30.016 4.602 5.551 1 88.94 229 ARG B N 1
ATOM 4815 C CA . ARG B 1 229 ? 29.547 4.277 4.207 1 88.94 229 ARG B CA 1
ATOM 4816 C C . ARG B 1 229 ? 29.297 5.539 3.396 1 88.94 229 ARG B C 1
ATOM 4818 O O . ARG B 1 229 ? 29.25 5.496 2.166 1 88.94 229 ARG B O 1
ATOM 4825 N N . GLY B 1 230 ? 29.078 6.574 4.066 1 93.69 230 GLY B N 1
ATOM 4826 C CA . GLY B 1 230 ? 28.812 7.816 3.357 1 93.69 230 GLY B CA 1
ATOM 4827 C C . GLY B 1 230 ? 28.859 9.039 4.254 1 93.69 230 GLY B C 1
ATOM 4828 O O . GLY B 1 230 ? 28.703 8.93 5.473 1 93.69 230 GLY B O 1
ATOM 4829 N N . ARG B 1 231 ? 29.078 10.164 3.568 1 96.19 231 ARG B N 1
ATOM 4830 C CA . ARG B 1 231 ? 29.219 11.414 4.297 1 96.19 231 ARG B CA 1
ATOM 4831 C C . ARG B 1 231 ? 27.969 12.289 4.129 1 96.19 231 ARG B C 1
ATOM 4833 O O . ARG B 1 231 ? 27.734 13.195 4.93 1 96.19 231 ARG B O 1
ATOM 4840 N N . ILE B 1 232 ? 27.312 12.094 3.016 1 97.69 232 ILE B N 1
ATOM 4841 C CA . ILE B 1 232 ? 26.031 12.75 2.811 1 97.69 232 ILE B CA 1
ATOM 4842 C C . ILE B 1 232 ? 24.906 11.828 3.283 1 97.69 232 ILE B C 1
ATOM 4844 O O . ILE B 1 232 ? 24.594 10.828 2.635 1 97.69 232 ILE B O 1
ATOM 4848 N N . ILE B 1 233 ? 24.281 12.203 4.391 1 97.62 233 ILE B N 1
ATOM 4849 C CA . ILE B 1 233 ? 23.328 11.32 5.059 1 97.62 233 ILE B CA 1
ATOM 4850 C C . ILE B 1 233 ? 21.922 11.922 5 1 97.62 233 ILE B C 1
ATOM 4852 O O . ILE B 1 233 ? 21.672 12.977 5.582 1 97.62 233 ILE B O 1
ATOM 4856 N N . VAL B 1 234 ? 21.031 11.273 4.281 1 97.25 234 VAL B N 1
ATOM 4857 C CA . VAL B 1 234 ? 19.609 11.609 4.324 1 97.25 234 VAL B CA 1
ATOM 4858 C C . VAL B 1 234 ? 18.922 10.805 5.43 1 97.25 234 VAL B C 1
ATOM 4860 O O . VAL B 1 234 ? 19.109 9.594 5.527 1 97.25 234 VAL B O 1
ATOM 4863 N N . ALA B 1 235 ? 18.188 11.523 6.246 1 95.69 235 ALA B N 1
ATOM 4864 C CA . ALA B 1 235 ? 17.594 10.852 7.398 1 95.69 235 ALA B CA 1
ATOM 4865 C C . ALA B 1 235 ? 16.094 11.102 7.469 1 95.69 235 ALA B C 1
ATOM 4867 O O . ALA B 1 235 ? 15.617 12.18 7.102 1 95.69 235 ALA B O 1
ATOM 4868 N N . CYS B 1 236 ? 15.375 10.078 7.867 1 93.75 236 CYS B N 1
ATOM 4869 C CA . CYS B 1 236 ? 13.945 10.172 8.125 1 93.75 236 CYS B CA 1
ATOM 4870 C C . CYS B 1 236 ? 13.586 9.562 9.469 1 93.75 236 CYS B C 1
ATOM 4872 O O . CYS B 1 236 ? 13.844 8.383 9.703 1 93.75 236 CYS B O 1
ATOM 4874 N N . VAL B 1 237 ? 13.086 10.352 10.383 1 90.62 237 VAL B N 1
ATOM 4875 C CA . VAL B 1 237 ? 12.633 9.898 11.695 1 90.62 237 VAL B CA 1
ATOM 4876 C C . VAL B 1 237 ? 11.258 10.5 12 1 90.62 237 VAL B C 1
ATOM 4878 O O . VAL B 1 237 ? 10.82 11.445 11.344 1 90.62 237 VAL B O 1
ATOM 4881 N N . ALA B 1 238 ? 10.609 9.914 12.961 1 82.5 238 ALA B N 1
ATOM 4882 C CA . ALA B 1 238 ? 9.281 10.391 13.336 1 82.5 238 ALA B CA 1
ATOM 4883 C C . ALA B 1 238 ? 9.336 11.844 13.789 1 82.5 238 ALA B C 1
ATOM 4885 O O . ALA B 1 238 ? 10.32 12.289 14.383 1 82.5 238 ALA B O 1
ATOM 4886 N N . SER B 1 239 ? 8.227 12.492 13.453 1 73.38 239 SER B N 1
ATOM 4887 C CA . SER B 1 239 ? 8.125 13.883 13.898 1 73.38 239 SER B CA 1
ATOM 4888 C C . SER B 1 239 ? 7.496 13.961 15.289 1 73.38 239 SER B C 1
ATOM 4890 O O . SER B 1 239 ? 6.66 13.133 15.648 1 73.38 239 SER B O 1
ATOM 4892 N N . GLY B 1 240 ? 7.855 14.914 16.094 1 66.94 240 GLY B N 1
ATOM 4893 C CA . GLY B 1 240 ? 7.141 15.289 17.297 1 66.94 240 GLY B CA 1
ATOM 4894 C C . GLY B 1 240 ? 7.566 14.492 18.516 1 66.94 240 GLY B C 1
ATOM 4895 O O . GLY B 1 240 ? 6.996 14.641 19.594 1 66.94 240 GLY B O 1
ATOM 4896 N N . ASN B 1 241 ? 8.492 13.617 18.406 1 71.25 241 ASN B N 1
ATOM 4897 C CA . ASN B 1 241 ? 8.836 12.805 19.562 1 71.25 241 ASN B CA 1
ATOM 4898 C C . ASN B 1 241 ? 10.289 13 19.984 1 71.25 241 ASN B C 1
ATOM 4900 O O . ASN B 1 241 ? 10.852 12.172 20.703 1 71.25 241 ASN B O 1
ATOM 4904 N N . GLY B 1 242 ? 10.867 14.016 19.406 1 80.44 242 GLY B N 1
ATOM 4905 C CA . GLY B 1 242 ? 12.242 14.305 19.766 1 80.44 242 GLY B CA 1
ATOM 4906 C C . GLY B 1 242 ? 13.25 13.477 19 1 80.44 242 GLY B C 1
ATOM 4907 O O . GLY B 1 242 ? 14.461 13.594 19.219 1 80.44 242 GLY B O 1
ATOM 4908 N N . SER B 1 243 ? 12.781 12.711 18.141 1 87.69 243 SER B N 1
ATOM 4909 C CA . SER B 1 243 ? 13.641 11.781 17.422 1 87.69 243 SER B CA 1
ATOM 4910 C C . SER B 1 243 ? 14.711 12.523 16.609 1 87.69 243 SER B C 1
ATOM 4912 O O . SER B 1 243 ? 15.836 12.047 16.484 1 87.69 243 SER B O 1
ATOM 4914 N N . LYS B 1 244 ? 14.383 13.695 16.125 1 90.5 244 LYS B N 1
ATOM 4915 C CA . LYS B 1 244 ? 15.359 14.469 15.359 1 90.5 244 LYS B CA 1
ATOM 4916 C C . LYS B 1 244 ? 16.516 14.922 16.234 1 90.5 244 LYS B C 1
ATOM 4918 O O . LYS B 1 244 ? 17.688 14.82 15.852 1 90.5 244 LYS B O 1
ATOM 4923 N N . ARG B 1 245 ? 16.109 15.398 17.344 1 90.44 245 ARG B N 1
ATOM 4924 C CA . ARG B 1 245 ? 17.109 15.844 18.297 1 90.44 245 ARG B CA 1
ATOM 4925 C C . ARG B 1 245 ? 18 14.688 18.75 1 90.44 245 ARG B C 1
ATOM 4927 O O . ARG B 1 245 ? 19.234 14.812 18.766 1 90.44 245 ARG B O 1
ATOM 4934 N N . THR B 1 246 ? 17.391 13.594 19.062 1 90.81 246 THR B N 1
ATOM 4935 C CA . THR B 1 246 ? 18.125 12.422 19.531 1 90.81 246 THR B CA 1
ATOM 4936 C C . THR B 1 246 ? 19.078 11.906 18.453 1 90.81 246 THR B C 1
ATOM 4938 O O . THR B 1 246 ? 20.188 11.492 18.766 1 90.81 246 THR B O 1
ATOM 4941 N N . LEU B 1 247 ? 18.641 11.969 17.25 1 93.12 247 LEU B N 1
ATOM 4942 C CA . LEU B 1 247 ? 19.484 11.508 16.156 1 93.12 247 LEU B CA 1
ATOM 4943 C C . LEU B 1 247 ? 20.734 12.383 16.016 1 93.12 247 LEU B C 1
ATOM 4945 O O . LEU B 1 247 ? 21.844 11.867 15.836 1 93.12 247 LEU B O 1
ATOM 4949 N N . MET B 1 248 ? 20.562 13.68 16.141 1 94.31 248 MET B N 1
ATOM 4950 C CA . MET B 1 248 ? 21.688 14.586 15.992 1 94.31 248 MET B CA 1
ATOM 4951 C C . MET B 1 248 ? 22.625 14.508 17.203 1 94.31 248 MET B C 1
ATOM 4953 O O . MET B 1 248 ? 23.844 14.656 17.062 1 94.31 248 MET B O 1
ATOM 4957 N N . GLN B 1 249 ? 22.031 14.227 18.297 1 92.62 249 GLN B N 1
ATOM 4958 C CA . GLN B 1 249 ? 22.859 13.977 19.469 1 92.62 249 GLN B CA 1
ATOM 4959 C C . GLN B 1 249 ? 23.688 12.703 19.297 1 92.62 249 GLN B C 1
ATOM 4961 O O . GLN B 1 249 ? 24.875 12.672 19.656 1 92.62 249 GLN B O 1
ATOM 4966 N N . ALA B 1 250 ? 23.062 11.719 18.797 1 94.62 250 ALA B N 1
ATOM 4967 C CA . ALA B 1 250 ? 23.797 10.484 18.5 1 94.62 250 ALA B CA 1
ATOM 4968 C C . ALA B 1 250 ? 24.938 10.742 17.531 1 94.62 250 ALA B C 1
ATOM 4970 O O . ALA B 1 250 ? 26.047 10.211 17.703 1 94.62 250 ALA B O 1
ATOM 4971 N N . ALA B 1 251 ? 24.672 11.555 16.516 1 96.38 251 ALA B N 1
ATOM 4972 C CA . ALA B 1 251 ? 25.719 11.906 15.555 1 96.38 251 ALA B CA 1
ATOM 4973 C C . ALA B 1 251 ? 26.891 12.609 16.234 1 96.38 251 ALA B C 1
ATOM 4975 O O . ALA B 1 251 ? 28.047 12.328 15.93 1 96.38 251 ALA B O 1
ATOM 4976 N N . ALA B 1 252 ? 26.594 13.453 17.156 1 94.75 252 ALA B N 1
ATOM 4977 C CA . ALA B 1 252 ? 27.625 14.18 17.891 1 94.75 252 ALA B CA 1
ATOM 4978 C C . ALA B 1 252 ? 28.453 13.242 18.75 1 94.75 252 ALA B C 1
ATOM 4980 O O . ALA B 1 252 ? 29.688 13.344 18.797 1 94.75 252 ALA B O 1
ATOM 4981 N N . LEU B 1 253 ? 27.766 12.367 19.406 1 94.38 253 LEU B N 1
ATOM 4982 C CA . LEU B 1 253 ? 28.438 11.438 20.297 1 94.38 253 LEU B CA 1
ATOM 4983 C C . LEU B 1 253 ? 29.359 10.508 19.531 1 94.38 253 LEU B C 1
ATOM 4985 O O . LEU B 1 253 ? 30.391 10.078 20.062 1 94.38 253 LEU B O 1
ATOM 4989 N N . GLU B 1 254 ? 29.047 10.258 18.281 1 96.38 254 GLU B N 1
ATOM 4990 C CA . GLU B 1 254 ? 29.859 9.367 17.469 1 96.38 254 GLU B CA 1
ATOM 4991 C C . GLU B 1 254 ? 30.812 10.156 16.562 1 96.38 254 GLU B C 1
ATOM 4993 O O . GLU B 1 254 ? 31.422 9.602 15.648 1 96.38 254 GLU B O 1
ATOM 4998 N N . ASN B 1 255 ? 30.906 11.398 16.781 1 95.44 255 ASN B N 1
ATOM 4999 C CA . ASN B 1 255 ? 31.781 12.305 16.031 1 95.44 255 ASN B CA 1
ATOM 5000 C C . ASN B 1 255 ? 31.469 12.266 14.531 1 95.44 255 ASN B C 1
ATOM 5002 O O . ASN B 1 255 ? 32.375 12.211 13.703 1 95.44 255 ASN B O 1
ATOM 5006 N N . ALA B 1 256 ? 30.172 12.164 14.258 1 96.38 256 ALA B N 1
ATOM 5007 C CA . ALA B 1 256 ? 29.734 12.102 12.867 1 96.38 256 ALA B CA 1
ATOM 5008 C C . ALA B 1 256 ? 28.953 13.352 12.484 1 96.38 256 ALA B C 1
ATOM 5010 O O . ALA B 1 256 ? 28.047 13.305 11.648 1 96.38 256 ALA B O 1
ATOM 5011 N N . ASN B 1 257 ? 29.125 14.43 13.211 1 93.81 257 ASN B N 1
ATOM 5012 C CA . ASN B 1 257 ? 28.5 15.703 12.883 1 93.81 257 ASN B CA 1
ATOM 5013 C C . ASN B 1 257 ? 29.531 16.781 12.602 1 93.81 257 ASN B C 1
ATOM 5015 O O . ASN B 1 257 ? 29.266 17.969 12.781 1 93.81 257 ASN B O 1
ATOM 5019 N N . THR B 1 258 ? 30.703 16.359 12.258 1 93.94 258 THR B N 1
ATOM 5020 C CA . THR B 1 258 ? 31.766 17.297 11.875 1 93.94 258 THR B CA 1
ATOM 5021 C C . THR B 1 258 ? 31.516 17.828 10.469 1 93.94 258 THR B C 1
ATOM 5023 O O . THR B 1 258 ? 30.516 17.484 9.828 1 93.94 258 THR B O 1
ATOM 5026 N N . SER B 1 259 ? 32.438 18.672 9.984 1 93.19 259 SER B N 1
ATOM 5027 C CA . SER B 1 259 ? 32.312 19.312 8.68 1 93.19 259 SER B CA 1
ATOM 5028 C C . SER B 1 259 ? 32.438 18.297 7.555 1 93.19 259 SER B C 1
ATOM 5030 O O . SER B 1 259 ? 32.094 18.594 6.402 1 93.19 259 SER B O 1
ATOM 5032 N N . GLU B 1 260 ? 32.75 17.078 7.941 1 94.75 260 GLU B N 1
ATOM 5033 C CA . GLU B 1 260 ? 32.875 16.016 6.949 1 94.75 260 GLU B CA 1
ATOM 5034 C C . GLU B 1 260 ? 31.531 15.43 6.586 1 94.75 260 GLU B C 1
ATOM 5036 O O . GLU B 1 260 ? 31.391 14.75 5.562 1 94.75 260 GLU B O 1
ATOM 5041 N N . TYR B 1 261 ? 30.609 15.688 7.457 1 96.88 261 TYR B N 1
ATOM 5042 C CA . TYR B 1 261 ? 29.312 15.062 7.27 1 96.88 261 TYR B CA 1
ATOM 5043 C C . TYR B 1 261 ? 28.219 16.109 7.062 1 96.88 261 TYR B C 1
ATOM 5045 O O . TYR B 1 261 ? 28.312 17.219 7.594 1 96.88 261 TYR B O 1
ATOM 5053 N N . VAL B 1 262 ? 27.25 15.773 6.293 1 97.19 262 VAL B N 1
ATOM 5054 C CA . VAL B 1 262 ? 26.047 16.578 6.137 1 97.19 262 VAL B CA 1
ATOM 5055 C C . VAL B 1 262 ? 24.812 15.703 6.34 1 97.19 262 VAL B C 1
ATOM 5057 O O . VAL B 1 262 ? 24.766 14.57 5.863 1 97.19 262 VAL B O 1
ATOM 5060 N N . TYR B 1 263 ? 23.906 16.25 7.129 1 97.56 263 TYR B N 1
ATOM 5061 C CA . TYR B 1 263 ? 22.625 15.586 7.348 1 97.56 263 TYR B CA 1
ATOM 5062 C C . TYR B 1 263 ? 21.5 16.344 6.656 1 97.56 263 TYR B C 1
ATOM 5064 O O . TYR B 1 263 ? 21.406 17.562 6.762 1 97.56 263 TYR B O 1
ATOM 5072 N N . ILE B 1 264 ? 20.688 15.594 5.938 1 96.81 264 ILE B N 1
ATOM 5073 C CA . ILE B 1 264 ? 19.516 16.172 5.281 1 96.81 264 ILE B CA 1
ATOM 5074 C C . ILE B 1 264 ? 18.25 15.5 5.816 1 96.81 264 ILE B C 1
ATOM 5076 O O . ILE B 1 264 ? 18.078 14.289 5.703 1 96.81 264 ILE B O 1
ATOM 5080 N N . MET B 1 265 ? 17.422 16.25 6.422 1 93.31 265 MET B N 1
ATOM 5081 C CA . MET B 1 265 ? 16.109 15.781 6.844 1 93.31 265 MET B CA 1
ATOM 5082 C C . MET B 1 265 ? 15.008 16.375 5.98 1 93.31 265 MET B C 1
ATOM 5084 O O . MET B 1 265 ? 14.812 17.594 5.98 1 93.31 265 MET B O 1
ATOM 5088 N N . ALA B 1 266 ? 14.383 15.477 5.273 1 85.06 266 ALA B N 1
ATOM 5089 C CA . ALA B 1 266 ? 13.305 15.891 4.391 1 85.06 266 ALA B CA 1
ATOM 5090 C C . ALA B 1 266 ? 11.945 15.516 4.973 1 85.06 266 ALA B C 1
ATOM 5092 O O . ALA B 1 266 ? 11.703 14.359 5.316 1 85.06 266 ALA B O 1
ATOM 5093 N N . GLU B 1 267 ? 11.133 16.484 5.145 1 82.06 267 GLU B N 1
ATOM 5094 C CA . GLU B 1 267 ? 9.859 16.25 5.812 1 82.06 267 GLU B CA 1
ATOM 5095 C C . GLU B 1 267 ? 8.734 17.031 5.141 1 82.06 267 GLU B C 1
ATOM 5097 O O . GLU B 1 267 ? 8.93 18.156 4.703 1 82.06 267 GLU B O 1
ATOM 5102 N N . THR B 1 268 ? 7.613 16.328 5.188 1 73.5 268 THR B N 1
ATOM 5103 C CA . THR B 1 268 ? 6.445 17.016 4.633 1 73.5 268 THR B CA 1
ATOM 5104 C C . THR B 1 268 ? 5.691 17.766 5.719 1 73.5 268 THR B C 1
ATOM 5106 O O . THR B 1 268 ? 4.883 18.656 5.418 1 73.5 268 THR B O 1
ATOM 5109 N N . ASN B 1 269 ? 5.945 17.391 6.914 1 74.44 269 ASN B N 1
ATOM 5110 C CA . ASN B 1 269 ? 5.207 17.984 8.023 1 74.44 269 ASN B CA 1
ATOM 5111 C C . ASN B 1 269 ? 6.145 18.656 9.023 1 74.44 269 ASN B C 1
ATOM 5113 O O . ASN B 1 269 ? 6.172 18.281 10.203 1 74.44 269 ASN B O 1
ATOM 5117 N N . SER B 1 270 ? 7.031 19.531 8.469 1 74.06 270 SER B N 1
ATOM 5118 C CA . SER B 1 270 ? 7.977 20.172 9.367 1 74.06 270 SER B CA 1
ATOM 5119 C C . SER B 1 270 ? 8.211 21.625 8.969 1 74.06 270 SER B C 1
ATOM 5121 O O . SER B 1 270 ? 7.984 22 7.816 1 74.06 270 SER B O 1
ATOM 5123 N N . ARG B 1 271 ? 8.523 22.406 10 1 80.25 271 ARG B N 1
ATOM 5124 C CA . ARG B 1 271 ? 9 23.766 9.789 1 80.25 271 ARG B CA 1
ATOM 5125 C C . ARG B 1 271 ? 10.5 23.875 10.047 1 80.25 271 ARG B C 1
ATOM 5127 O O . ARG B 1 271 ? 10.969 24.844 10.641 1 80.25 271 ARG B O 1
ATOM 5134 N N . GLY B 1 272 ? 11.078 22.766 9.734 1 83.88 272 GLY B N 1
ATOM 5135 C CA . GLY B 1 272 ? 12.523 22.75 9.93 1 83.88 272 GLY B CA 1
ATOM 5136 C C . GLY B 1 272 ? 12.922 22.625 11.391 1 83.88 272 GLY B C 1
ATOM 5137 O O . GLY B 1 272 ? 12.586 21.625 12.047 1 83.88 272 GLY B O 1
ATOM 5138 N N . PHE B 1 273 ? 13.469 23.797 11.883 1 88 273 PHE B N 1
ATOM 5139 C CA . PHE B 1 273 ? 14.016 23.766 13.234 1 88 273 PHE B CA 1
ATOM 5140 C C . PHE B 1 273 ? 12.953 24.094 14.266 1 88 273 PHE B C 1
ATOM 5142 O O . PHE B 1 273 ? 13.18 23.984 15.469 1 88 273 PHE B O 1
ATOM 5149 N N . ILE B 1 274 ? 11.781 24.391 13.75 1 84.62 274 ILE B N 1
ATOM 5150 C CA . ILE B 1 274 ? 10.711 24.797 14.648 1 84.62 274 ILE B CA 1
ATOM 5151 C C . ILE B 1 274 ? 9.75 23.625 14.859 1 84.62 274 ILE B C 1
ATOM 5153 O O . ILE B 1 274 ? 9.359 22.953 13.906 1 84.62 274 ILE B O 1
ATOM 5157 N N . VAL B 1 275 ? 9.422 23.422 16.125 1 84.88 275 VAL B N 1
ATOM 5158 C CA . VAL B 1 275 ? 8.438 22.406 16.516 1 84.88 275 VAL B CA 1
ATOM 5159 C C . VAL B 1 275 ? 7.156 23.094 16.969 1 84.88 275 VAL B C 1
ATOM 5161 O O . VAL B 1 275 ? 7.168 23.875 17.922 1 84.88 275 VAL B O 1
ATOM 5164 N N . ASP B 1 276 ? 6.102 22.734 16.281 1 84.25 276 ASP B N 1
ATOM 5165 C CA . ASP B 1 276 ? 4.809 23.312 16.641 1 84.25 276 ASP B CA 1
ATOM 5166 C C . ASP B 1 276 ? 4.184 22.594 17.828 1 84.25 276 ASP B C 1
ATOM 5168 O O . ASP B 1 276 ? 4.301 21.359 17.938 1 84.25 276 ASP B O 1
ATOM 5172 N N . GLU B 1 277 ? 3.572 23.391 18.625 1 86.69 277 GLU B N 1
ATOM 5173 C CA . GLU B 1 277 ? 2.834 22.891 19.781 1 86.69 277 GLU B CA 1
ATOM 5174 C C . GLU B 1 277 ? 1.361 23.281 19.703 1 86.69 277 GLU B C 1
ATOM 5176 O O . GLU B 1 277 ? 0.994 24.203 18.969 1 86.69 277 GLU B O 1
ATOM 5181 N N . PRO B 1 278 ? 0.581 22.562 20.469 1 88.62 278 PRO B N 1
ATOM 5182 C CA . PRO B 1 278 ? -0.833 22.938 20.484 1 88.62 278 PRO B CA 1
ATOM 5183 C C . PRO B 1 278 ? -1.046 24.391 20.922 1 88.62 278 PRO B C 1
ATOM 5185 O O . PRO B 1 278 ? -0.283 24.922 21.734 1 88.62 278 PRO B O 1
ATOM 5188 N N . GLY B 1 279 ? -2.031 25.016 20.406 1 89.81 279 GLY B N 1
ATOM 5189 C CA . GLY B 1 279 ? -2.396 26.359 20.812 1 89.81 279 GLY B CA 1
ATOM 5190 C C . GLY B 1 279 ? -1.554 27.438 20.141 1 89.81 279 GLY B C 1
ATOM 5191 O O . GLY B 1 279 ? -1.443 28.547 20.656 1 89.81 279 GLY B O 1
ATOM 5192 N N . GLY B 1 280 ? -0.828 27.062 19.109 1 86.56 280 GLY B N 1
ATOM 5193 C CA . GLY B 1 280 ? -0.06 28.031 18.344 1 86.56 280 GLY B CA 1
ATOM 5194 C C . GLY B 1 280 ? 1.315 28.297 18.922 1 86.56 280 GLY B C 1
ATOM 5195 O O . GLY B 1 280 ? 2.002 29.234 18.5 1 86.56 280 GLY B O 1
ATOM 5196 N N . LYS B 1 281 ? 1.677 27.578 19.859 1 88.19 281 LYS B N 1
ATOM 5197 C CA . LYS B 1 281 ? 3 27.703 20.469 1 88.19 281 LYS B CA 1
ATOM 5198 C C . LYS B 1 281 ? 4.047 26.938 19.672 1 88.19 281 LYS B C 1
ATOM 5200 O O . LYS B 1 281 ? 3.707 26.172 18.75 1 88.19 281 LYS B O 1
ATOM 5205 N N . SER B 1 282 ? 5.27 27.328 19.844 1 87.69 282 SER B N 1
ATOM 5206 C CA . SER B 1 282 ? 6.355 26.609 19.172 1 87.69 282 SER B CA 1
ATOM 5207 C C . SER B 1 282 ? 7.652 26.703 19.984 1 87.69 282 SER B C 1
ATOM 5209 O O . SER B 1 282 ? 7.773 27.547 20.875 1 87.69 282 SER B O 1
ATOM 5211 N N . HIS B 1 283 ? 8.555 25.797 19.781 1 88.12 283 HIS B N 1
ATOM 5212 C CA . HIS B 1 283 ? 9.914 25.828 20.328 1 88.12 283 HIS B CA 1
ATOM 5213 C C . HIS B 1 283 ? 10.922 25.312 19.312 1 88.12 283 HIS B C 1
ATOM 5215 O O . HIS B 1 283 ? 10.539 24.719 18.297 1 88.12 283 HIS B O 1
ATOM 5221 N N . TYR B 1 284 ? 12.117 25.641 19.562 1 88.75 284 TYR B N 1
ATOM 5222 C CA . TYR B 1 284 ? 13.156 25.156 18.672 1 88.75 284 TYR B CA 1
ATOM 5223 C C . TYR B 1 284 ? 13.484 23.688 18.953 1 88.75 284 TYR B C 1
ATOM 5225 O O . TYR B 1 284 ? 13.367 23.234 20.094 1 88.75 284 TYR B O 1
ATOM 5233 N N . LEU B 1 285 ? 13.938 23.047 17.938 1 88.62 285 LEU B N 1
ATOM 5234 C CA . LEU B 1 285 ? 14.227 21.609 17.984 1 88.62 285 LEU B CA 1
ATOM 5235 C C . LEU B 1 285 ? 15.219 21.297 19.094 1 88.62 285 LEU B C 1
ATOM 5237 O O . LEU B 1 285 ? 15.164 20.219 19.688 1 88.62 285 LEU B O 1
ATOM 5241 N N . TRP B 1 286 ? 16.062 22.234 19.375 1 89.81 286 TRP B N 1
ATOM 5242 C CA . TRP B 1 286 ? 17.109 21.953 20.344 1 89.81 286 TRP B CA 1
ATOM 5243 C C . TRP B 1 286 ? 16.641 22.297 21.75 1 89.81 286 TRP B C 1
ATOM 5245 O O . TRP B 1 286 ? 17.375 22.094 22.734 1 89.81 286 TRP B O 1
ATOM 5255 N N . GLU B 1 287 ? 15.352 22.781 21.594 1 80 287 GLU B N 1
ATOM 5256 C CA . GLU B 1 287 ? 14.766 23.156 22.891 1 80 287 GLU B CA 1
ATOM 5257 C C . GLU B 1 287 ? 13.812 22.078 23.391 1 80 287 GLU B C 1
ATOM 5259 O O . GLU B 1 287 ? 13.258 21.297 22.609 1 80 287 GLU B O 1
ATOM 5264 N N . GLY B 1 288 ? 13.859 21.391 24.406 1 67.06 288 GLY B N 1
ATOM 5265 C CA . GLY B 1 288 ? 12.867 20.484 24.953 1 67.06 288 GLY B CA 1
ATOM 5266 C C . GLY B 1 288 ? 13.461 19.438 25.891 1 67.06 288 GLY B C 1
ATOM 5267 O O . GLY B 1 288 ? 14.68 19.312 25.984 1 67.06 288 GLY B O 1
ATOM 5268 N N . VAL B 1 289 ? 12.461 19.062 26.766 1 55.75 289 VAL B N 1
ATOM 5269 C CA . VAL B 1 289 ? 12.867 18.188 27.859 1 55.75 289 VAL B CA 1
ATOM 5270 C C . VAL B 1 289 ? 12.938 16.734 27.359 1 55.75 289 VAL B C 1
ATOM 5272 O O . VAL B 1 289 ? 11.953 16.203 26.844 1 55.75 289 VAL B O 1
ATOM 5275 N N . LEU B 1 290 ? 13.703 16.438 26.547 1 54.88 290 LEU B N 1
ATOM 5276 C CA . LEU B 1 290 ? 13.633 15.016 26.25 1 54.88 290 LEU B CA 1
ATOM 5277 C C . LEU B 1 290 ? 14.289 14.188 27.344 1 54.88 290 LEU B C 1
ATOM 5279 O O . LEU B 1 290 ? 15.242 14.641 27.984 1 54.88 290 LEU B O 1
ATOM 5283 N N . ASN B 1 291 ? 13.438 13.32 27.875 1 48.44 291 ASN B N 1
ATOM 5284 C CA . ASN B 1 291 ? 13.883 12.352 28.875 1 48.44 291 ASN B CA 1
ATOM 5285 C C . ASN B 1 291 ? 15.18 11.672 28.438 1 48.44 291 ASN B C 1
ATOM 5287 O O . ASN B 1 291 ? 15.484 10.57 28.906 1 48.44 291 ASN B O 1
ATOM 5291 N N . ASP B 1 292 ? 15.617 12.023 27.266 1 51.25 292 ASP B N 1
ATOM 5292 C CA . ASP B 1 292 ? 16.703 11.102 26.953 1 51.25 292 ASP B CA 1
ATOM 5293 C C . ASP B 1 292 ? 17.969 11.445 27.734 1 51.25 292 ASP B C 1
ATOM 5295 O O . ASP B 1 292 ? 18.141 12.578 28.172 1 51.25 292 ASP B O 1
ATOM 5299 N N . ALA B 1 293 ? 18.609 10.359 28.062 1 50.12 293 ALA B N 1
ATOM 5300 C CA . ALA B 1 293 ? 19.812 10.18 28.859 1 50.12 293 ALA B CA 1
ATOM 5301 C C . ALA B 1 293 ? 20.906 11.172 28.453 1 50.12 293 ALA B C 1
ATOM 5303 O O . ALA B 1 293 ? 21.906 11.344 29.156 1 50.12 293 ALA B O 1
ATOM 5304 N N . ALA B 1 294 ? 20.969 11.523 27.141 1 59.19 294 ALA B N 1
ATOM 5305 C CA . ALA B 1 294 ? 22.234 12.242 26.969 1 59.19 294 ALA B CA 1
ATOM 5306 C C . ALA B 1 294 ? 22.141 13.664 27.516 1 59.19 294 ALA B C 1
ATOM 5308 O O . ALA B 1 294 ? 21.078 14.281 27.484 1 59.19 294 ALA B O 1
ATOM 5309 N N . SER B 1 295 ? 22.672 14.016 28.469 1 68.81 295 SER B N 1
ATOM 5310 C CA . SER B 1 295 ? 22.906 15.195 29.281 1 68.81 295 SER B CA 1
ATOM 5311 C C . SER B 1 295 ? 23.328 16.391 28.422 1 68.81 295 SER B C 1
ATOM 5313 O O . SER B 1 295 ? 24.328 17.031 28.703 1 68.81 295 SER B O 1
ATOM 5315 N N . PHE B 1 296 ? 22.594 16.531 27.141 1 83.94 296 PHE B N 1
ATOM 5316 C CA . PHE B 1 296 ? 22.984 17.703 26.375 1 83.94 296 PHE B CA 1
ATOM 5317 C C . PHE B 1 296 ? 22.328 18.969 26.906 1 83.94 296 PHE B C 1
ATOM 5319 O O . PHE B 1 296 ? 21.125 18.953 27.219 1 83.94 296 PHE B O 1
ATOM 5326 N N . THR B 1 297 ? 23.141 19.922 27.062 1 87.19 297 THR B N 1
ATOM 5327 C CA . THR B 1 297 ? 22.562 21.234 27.281 1 87.19 297 THR B CA 1
ATOM 5328 C C . THR B 1 297 ? 21.875 21.734 26.016 1 87.19 297 THR B C 1
ATOM 5330 O O . THR B 1 297 ? 22.031 21.156 24.938 1 87.19 297 THR B O 1
ATOM 5333 N N . VAL B 1 298 ? 21.094 22.75 26.125 1 89.31 298 VAL B N 1
ATOM 5334 C CA . VAL B 1 298 ? 20.422 23.359 24.984 1 89.31 298 VAL B CA 1
ATOM 5335 C C . VAL B 1 298 ? 21.469 23.797 23.953 1 89.31 298 VAL B C 1
ATOM 5337 O O . VAL B 1 298 ? 21.281 23.578 22.75 1 89.31 298 VAL B O 1
ATOM 5340 N N . GLU B 1 299 ? 22.562 24.375 24.391 1 90.44 299 GLU B N 1
ATOM 5341 C CA . GLU B 1 299 ? 23.594 24.844 23.484 1 90.44 299 GLU B CA 1
ATOM 5342 C C . GLU B 1 299 ? 24.312 23.688 22.797 1 90.44 299 GLU B C 1
ATOM 5344 O O . GLU B 1 299 ? 24.609 23.75 21.594 1 90.44 299 GLU B O 1
ATOM 5349 N N . GLU B 1 300 ? 24.531 22.672 23.5 1 90.38 300 GLU B N 1
ATOM 5350 C CA . GLU B 1 300 ? 25.156 21.5 22.906 1 90.38 300 GLU B CA 1
ATOM 5351 C C . GLU B 1 300 ? 24.234 20.844 21.875 1 90.38 300 GLU B C 1
ATOM 5353 O O . GLU B 1 300 ? 24.703 20.375 20.844 1 90.38 300 GLU B O 1
ATOM 5358 N N . SER B 1 301 ? 22.984 20.859 22.219 1 91.19 301 SER B N 1
ATOM 5359 C CA . SER B 1 301 ? 22.016 20.312 21.281 1 91.19 301 SER B CA 1
ATOM 5360 C C . SER B 1 301 ? 21.969 21.141 20 1 91.19 301 SER B C 1
ATOM 5362 O O . SER B 1 301 ? 21.906 20.594 18.906 1 91.19 301 SER B O 1
ATOM 5364 N N . ARG B 1 302 ? 21.953 22.359 20.188 1 92.88 302 ARG B N 1
ATOM 5365 C CA . ARG B 1 302 ? 21.953 23.266 19.047 1 92.88 302 ARG B CA 1
ATOM 5366 C C . ARG B 1 302 ? 23.203 23.047 18.188 1 92.88 302 ARG B C 1
ATOM 5368 O O . ARG B 1 302 ? 23.125 22.984 16.969 1 92.88 302 ARG B O 1
ATOM 5375 N N . GLN B 1 303 ? 24.344 22.875 18.828 1 92.19 303 GLN B N 1
ATOM 5376 C CA . GLN B 1 303 ? 25.609 22.672 18.141 1 92.19 303 GLN B CA 1
ATOM 5377 C C . GLN B 1 303 ? 25.625 21.344 17.391 1 92.19 303 GLN B C 1
ATOM 5379 O O . GLN B 1 303 ? 26.234 21.234 16.312 1 92.19 303 GLN B O 1
ATOM 5384 N N . SER B 1 304 ? 24.969 20.406 17.969 1 92.69 304 SER B N 1
ATOM 5385 C CA . SER B 1 304 ? 24.922 19.094 17.344 1 92.69 304 SER B CA 1
ATOM 5386 C C . SER B 1 304 ? 24.219 19.141 15.992 1 92.69 304 SER B C 1
ATOM 5388 O O . SER B 1 304 ? 24.359 18.234 15.172 1 92.69 304 SER B O 1
ATOM 5390 N N . MET B 1 305 ? 23.5 20.25 15.695 1 93.5 305 MET B N 1
ATOM 5391 C CA . MET B 1 305 ? 22.688 20.359 14.492 1 93.5 305 MET B CA 1
ATOM 5392 C C . MET B 1 305 ? 23.328 21.297 13.477 1 93.5 305 MET B C 1
ATOM 5394 O O . MET B 1 305 ? 22.688 21.719 12.516 1 93.5 305 MET B O 1
ATOM 5398 N N . SER B 1 306 ? 24.594 21.609 13.633 1 91.56 306 SER B N 1
ATOM 5399 C CA . SER B 1 306 ? 25.281 22.609 12.812 1 91.56 306 SER B CA 1
ATOM 5400 C C . SER B 1 306 ? 25.344 22.188 11.352 1 91.56 306 SER B C 1
ATOM 5402 O O . SER B 1 306 ? 25.359 23.031 10.453 1 91.56 306 SER B O 1
ATOM 5404 N N . ASN B 1 307 ? 25.344 20.875 11.078 1 93.25 307 ASN B N 1
ATOM 5405 C CA . ASN B 1 307 ? 25.453 20.375 9.711 1 93.25 307 ASN B CA 1
ATOM 5406 C C . ASN B 1 307 ? 24.156 19.719 9.25 1 93.25 307 ASN B C 1
ATOM 5408 O O . ASN B 1 307 ? 24.172 18.797 8.445 1 93.25 307 ASN B O 1
ATOM 5412 N N . LEU B 1 308 ? 23.094 20.25 9.797 1 95.25 308 LEU B N 1
ATOM 5413 C CA . LEU B 1 308 ? 21.766 19.719 9.461 1 95.25 308 LEU B CA 1
ATOM 5414 C C . LEU B 1 308 ? 21.031 20.641 8.508 1 95.25 308 LEU B C 1
ATOM 5416 O O . LEU B 1 308 ? 20.938 21.844 8.75 1 95.25 308 LEU B O 1
ATOM 5420 N N . LEU B 1 309 ? 20.594 20.078 7.387 1 94.25 309 LEU B N 1
ATOM 5421 C CA . LEU B 1 309 ? 19.75 20.75 6.41 1 94.25 309 LEU B CA 1
ATOM 5422 C C . LEU B 1 309 ? 18.328 20.203 6.434 1 94.25 309 LEU B C 1
ATOM 5424 O O . LEU B 1 309 ? 18.125 18.984 6.52 1 94.25 309 LEU B O 1
ATOM 5428 N N . PHE B 1 310 ? 17.375 21.109 6.398 1 92.06 310 PHE B N 1
ATOM 5429 C CA . PHE B 1 310 ? 15.977 20.688 6.281 1 92.06 310 PHE B CA 1
ATOM 5430 C C . PHE B 1 310 ? 15.445 20.984 4.883 1 92.06 310 PHE B C 1
ATOM 5432 O O . PHE B 1 310 ? 15.688 22.047 4.328 1 92.06 310 PHE B O 1
ATOM 5439 N N . LEU B 1 311 ? 14.836 19.953 4.379 1 90.19 311 LEU B N 1
ATOM 5440 C CA . LEU B 1 311 ? 14.016 20.125 3.188 1 90.19 311 LEU B CA 1
ATOM 5441 C C . LEU B 1 311 ? 12.531 20.016 3.535 1 90.19 311 LEU B C 1
ATOM 5443 O O . LEU B 1 311 ? 12.039 18.938 3.865 1 90.19 311 LEU B O 1
ATOM 5447 N N . VAL B 1 312 ? 11.859 21.078 3.535 1 84.88 312 VAL B N 1
ATOM 5448 C CA . VAL B 1 312 ? 10.492 21.078 4.047 1 84.88 312 VAL B CA 1
ATOM 5449 C C . VAL B 1 312 ? 9.562 21.781 3.062 1 84.88 312 VAL B C 1
ATOM 5451 O O . VAL B 1 312 ? 10.016 22.594 2.248 1 84.88 312 VAL B O 1
ATOM 5454 N N . ASP B 1 313 ? 8.312 21.188 3.064 1 72.56 313 ASP B N 1
ATOM 5455 C CA . ASP B 1 313 ? 7.25 21.891 2.346 1 72.56 313 ASP B CA 1
ATOM 5456 C C . ASP B 1 313 ? 6.828 23.156 3.086 1 72.56 313 ASP B C 1
ATOM 5458 O O . ASP B 1 313 ? 6.516 23.109 4.277 1 72.56 313 ASP B O 1
ATOM 5462 N N . ASN B 1 314 ? 7.316 24.188 2.725 1 58.88 314 ASN B N 1
ATOM 5463 C CA . ASN B 1 314 ? 7.109 25.438 3.445 1 58.88 314 ASN B CA 1
ATOM 5464 C C . ASN B 1 314 ? 5.637 25.828 3.473 1 58.88 314 ASN B C 1
ATOM 5466 O O . ASN B 1 314 ? 5.137 26.438 2.525 1 58.88 314 ASN B O 1
ATOM 5470 N N . MET B 1 315 ? 4.762 25.047 4.195 1 54.22 315 MET B N 1
ATOM 5471 C CA . MET B 1 315 ? 3.355 25.438 4.277 1 54.22 315 MET B CA 1
ATOM 5472 C C . MET B 1 315 ? 3.182 26.672 5.145 1 54.22 315 MET B C 1
ATOM 5474 O O . MET B 1 315 ? 2.127 26.875 5.746 1 54.22 315 MET B O 1
ATOM 5478 N N . GLY B 1 316 ? 4.102 27.578 5.223 1 51.75 316 GLY B N 1
ATOM 5479 C CA . GLY B 1 316 ? 3.865 28.828 5.934 1 51.75 316 GLY B CA 1
ATOM 5480 C C . GLY B 1 316 ? 4.988 29.188 6.887 1 51.75 316 GLY B C 1
ATOM 5481 O O . GLY B 1 316 ? 4.785 29.234 8.102 1 51.75 316 GLY B O 1
ATOM 5482 N N . MET B 1 317 ? 6.09 28.719 6.559 1 49.22 317 MET B N 1
ATOM 5483 C CA . MET B 1 317 ? 7.227 28.906 7.453 1 49.22 317 MET B CA 1
ATOM 5484 C C . MET B 1 317 ? 7.055 30.172 8.289 1 49.22 317 MET B C 1
ATOM 5486 O O . MET B 1 317 ? 7.199 30.141 9.516 1 49.22 317 MET B O 1
ATOM 5490 N N . ASN B 1 318 ? 7.578 31.328 7.723 1 46.44 318 ASN B N 1
ATOM 5491 C CA . ASN B 1 318 ? 8.164 32.469 8.438 1 46.44 318 ASN B CA 1
ATOM 5492 C C . ASN B 1 318 ? 7.09 33.406 8.977 1 46.44 318 ASN B C 1
ATOM 5494 O O . ASN B 1 318 ? 5.988 33.469 8.422 1 46.44 318 ASN B O 1
ATOM 5498 N N . ASP B 1 319 ? 7 33.438 10.312 1 53.16 319 ASP B N 1
ATOM 5499 C CA . ASP B 1 319 ? 6.301 34.5 11.047 1 53.16 319 ASP B CA 1
ATOM 5500 C C . ASP B 1 319 ? 5.605 35.438 10.078 1 53.16 319 ASP B C 1
ATOM 5502 O O . ASP B 1 319 ? 5.012 36.438 10.508 1 53.16 319 ASP B O 1
ATOM 5506 N N . GLU B 1 320 ? 5.738 35.031 8.805 1 59.97 320 GLU B N 1
ATOM 5507 C CA . GLU B 1 320 ? 5.082 36 7.953 1 59.97 320 GLU B CA 1
ATOM 5508 C C . GLU B 1 320 ? 3.744 35.469 7.434 1 59.97 320 GLU B C 1
ATOM 5510 O O . GLU B 1 320 ? 3.684 34.875 6.363 1 59.97 320 GLU B O 1
ATOM 5515 N N . VAL B 1 321 ? 2.904 35.406 8.336 1 71.69 321 VAL B N 1
ATOM 5516 C CA . VAL B 1 321 ? 1.546 35.031 7.961 1 71.69 321 VAL B CA 1
ATOM 5517 C C . VAL B 1 321 ? 0.793 36.25 7.445 1 71.69 321 VAL B C 1
ATOM 5519 O O . VAL B 1 321 ? 0.925 37.344 8 1 71.69 321 VAL B O 1
ATOM 5522 N N . THR B 1 322 ? 0.114 36.031 6.273 1 80 322 THR B N 1
ATOM 5523 C CA . THR B 1 322 ? -0.66 37.125 5.68 1 80 322 THR B CA 1
ATOM 5524 C C . THR B 1 322 ? -1.895 37.406 6.523 1 80 322 THR B C 1
ATOM 5526 O O . THR B 1 322 ? -2.377 36.562 7.262 1 80 322 THR B O 1
ATOM 5529 N N . PRO B 1 323 ? -2.295 38.656 6.398 1 85.25 323 PRO B N 1
ATOM 5530 C CA . PRO B 1 323 ? -3.537 39 7.098 1 85.25 323 PRO B CA 1
ATOM 5531 C C . PRO B 1 323 ? -4.711 38.125 6.672 1 85.25 323 PRO B C 1
ATOM 5533 O O . PRO B 1 323 ? -5.582 37.812 7.488 1 85.25 323 PRO B O 1
ATOM 5536 N N . GLN B 1 324 ? -4.723 37.719 5.469 1 86.69 324 GLN B N 1
ATOM 5537 C CA . GLN B 1 324 ? -5.789 36.844 4.965 1 86.69 324 GLN B CA 1
ATOM 5538 C C . GLN B 1 324 ? -5.797 35.5 5.672 1 86.69 324 GLN B C 1
ATOM 5540 O O . GLN B 1 324 ? -6.855 35 6.043 1 86.69 324 GLN B O 1
ATOM 5545 N N . TYR B 1 325 ? -4.695 35.062 5.875 1 88 325 TYR B N 1
ATOM 5546 C CA . TYR B 1 325 ? -4.598 33.75 6.539 1 88 325 TYR B CA 1
ATOM 5547 C C . TYR B 1 325 ? -4.965 33.875 8.016 1 88 325 TYR B C 1
ATOM 5549 O O . TYR B 1 325 ? -5.586 32.969 8.578 1 88 325 TYR B O 1
ATOM 5557 N N . LEU B 1 326 ? -4.512 34.969 8.633 1 88.94 326 LEU B N 1
ATOM 5558 C CA . LEU B 1 326 ? -4.84 35.188 10.039 1 88.94 326 LEU B CA 1
ATOM 5559 C C . LEU B 1 326 ? -6.352 35.281 10.234 1 88.94 326 LEU B C 1
ATOM 5561 O O . LEU B 1 326 ? -6.887 34.75 11.211 1 88.94 326 LEU B O 1
ATOM 5565 N N . ASN B 1 327 ? -6.961 35.969 9.344 1 93.12 327 ASN B N 1
ATOM 5566 C CA . ASN B 1 327 ? -8.414 36.062 9.406 1 93.12 327 ASN B CA 1
ATOM 5567 C C . ASN B 1 327 ? -9.078 34.688 9.219 1 93.12 327 ASN B C 1
ATOM 5569 O O . ASN B 1 327 ? -10.039 34.375 9.914 1 93.12 327 ASN B O 1
ATOM 5573 N N . PHE B 1 328 ? -8.578 33.969 8.289 1 94.88 328 PHE B N 1
ATOM 5574 C CA . PHE B 1 328 ? -9.055 32.625 8.07 1 94.88 328 PHE B CA 1
ATOM 5575 C C . PHE B 1 328 ? -8.922 31.781 9.344 1 94.88 328 PHE B C 1
ATOM 5577 O O . PHE B 1 328 ? -9.875 31.125 9.766 1 94.88 328 PHE B O 1
ATOM 5584 N N . SER B 1 329 ? -7.785 31.828 9.914 1 93.56 329 SER B N 1
ATOM 5585 C CA . SER B 1 329 ? -7.48 31.047 11.109 1 93.56 329 SER B CA 1
ATOM 5586 C C . SER B 1 329 ? -8.438 31.391 12.25 1 93.56 329 SER B C 1
ATOM 5588 O O . SER B 1 329 ? -8.93 30.484 12.938 1 93.56 329 SER B O 1
ATOM 5590 N N . LYS B 1 330 ? -8.703 32.656 12.406 1 95.31 330 LYS B N 1
ATOM 5591 C CA . LYS B 1 330 ? -9.609 33.094 13.453 1 95.31 330 LYS B CA 1
ATOM 5592 C C . LYS B 1 330 ? -11.031 32.594 13.195 1 95.31 330 LYS B C 1
ATOM 5594 O O . LYS B 1 330 ? -11.719 32.125 14.109 1 95.31 330 LYS B O 1
ATOM 5599 N N . LYS B 1 331 ? -11.406 32.688 11.984 1 97.81 331 LYS B N 1
ATOM 5600 C CA . LYS B 1 331 ? -12.758 32.281 11.617 1 97.81 331 LYS B CA 1
ATOM 5601 C C . LYS B 1 331 ? -12.969 30.781 11.828 1 97.81 331 LYS B C 1
ATOM 5603 O O . LYS B 1 331 ? -14.039 30.344 12.258 1 97.81 331 LYS B O 1
ATOM 5608 N N . VAL B 1 332 ? -11.969 30.016 11.492 1 98 332 VAL B N 1
ATOM 5609 C CA . VAL B 1 332 ? -12.078 28.562 11.664 1 98 332 VAL B CA 1
ATOM 5610 C C . VAL B 1 332 ? -12.32 28.234 13.133 1 98 332 VAL B C 1
ATOM 5612 O O . VAL B 1 332 ? -13.211 27.438 13.453 1 98 332 VAL B O 1
ATOM 5615 N N . ILE B 1 333 ? -11.539 28.844 13.977 1 97.75 333 ILE B N 1
ATOM 5616 C CA . ILE B 1 333 ? -11.656 28.578 15.398 1 97.75 333 ILE B CA 1
ATOM 5617 C C . ILE B 1 333 ? -13.023 29.016 15.906 1 97.75 333 ILE B C 1
ATOM 5619 O O . ILE B 1 333 ? -13.68 28.297 16.656 1 97.75 333 ILE B O 1
ATOM 5623 N N . GLU B 1 334 ? -13.508 30.109 15.445 1 97.75 334 GLU B N 1
ATOM 5624 C CA . GLU B 1 334 ? -14.789 30.672 15.883 1 97.75 334 GLU B CA 1
ATOM 5625 C C . GLU B 1 334 ? -15.953 29.812 15.398 1 97.75 334 GLU B C 1
ATOM 5627 O O . GLU B 1 334 ? -16.906 29.562 16.141 1 97.75 334 GLU B O 1
ATOM 5632 N N . MET B 1 335 ? -15.836 29.312 14.211 1 98.44 335 MET B N 1
ATOM 5633 C CA . MET B 1 335 ? -16.969 28.656 13.562 1 98.44 335 MET B CA 1
ATOM 5634 C C . MET B 1 335 ? -17.078 27.203 14 1 98.44 335 MET B C 1
ATOM 5636 O O . MET B 1 335 ? -18.047 26.516 13.664 1 98.44 335 MET B O 1
ATOM 5640 N N . MET B 1 336 ? -16.141 26.734 14.797 1 98.25 336 MET B N 1
ATOM 5641 C CA . MET B 1 336 ? -16.266 25.391 15.352 1 98.25 336 MET B CA 1
ATOM 5642 C C . MET B 1 336 ? -17.5 25.266 16.25 1 98.25 336 MET B C 1
ATOM 5644 O O . MET B 1 336 ? -18.047 24.188 16.422 1 98.25 336 MET B O 1
ATOM 5648 N N . LYS B 1 337 ? -17.922 26.375 16.75 1 97.5 337 LYS B N 1
ATOM 5649 C CA . LYS B 1 337 ? -19.078 26.406 17.656 1 97.5 337 LYS B CA 1
ATOM 5650 C C . LYS B 1 337 ? -20.375 26.281 16.875 1 97.5 337 LYS B C 1
ATOM 5652 O O . LYS B 1 337 ? -21.422 25.984 17.453 1 97.5 337 LYS B O 1
ATOM 5657 N N . ASP B 1 338 ? -20.359 26.469 15.609 1 97.75 338 ASP B N 1
ATOM 5658 C CA . ASP B 1 338 ? -21.547 26.469 14.773 1 97.75 338 ASP B CA 1
ATOM 5659 C C . ASP B 1 338 ? -21.922 25.062 14.336 1 97.75 338 ASP B C 1
ATOM 5661 O O . ASP B 1 338 ? -21.062 24.172 14.297 1 97.75 338 ASP B O 1
ATOM 5665 N N . PRO B 1 339 ? -23.203 24.891 13.961 1 96.94 339 PRO B N 1
ATOM 5666 C CA . PRO B 1 339 ? -23.562 23.609 13.344 1 96.94 339 PRO B CA 1
ATOM 5667 C C . PRO B 1 339 ? -22.828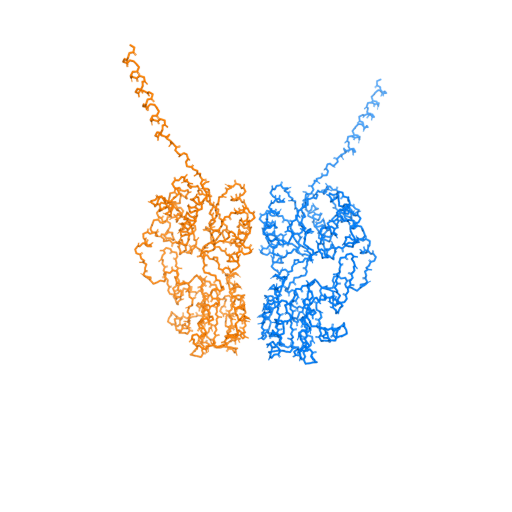 23.375 12.023 1 96.94 339 PRO B C 1
ATOM 5669 O O . PRO B 1 339 ? -22.562 24.312 11.281 1 96.94 339 PRO B O 1
ATOM 5672 N N . PRO B 1 340 ? -22.547 22.156 11.758 1 97.56 340 PRO B N 1
ATOM 5673 C CA . PRO B 1 340 ? -22.953 20.922 12.438 1 97.56 340 PRO B CA 1
ATOM 5674 C C . PRO B 1 340 ? -21.953 20.484 13.5 1 97.56 340 PRO B C 1
ATOM 5676 O O . PRO B 1 340 ? -22.125 19.438 14.125 1 97.56 340 PRO B O 1
ATOM 5679 N N . PHE B 1 341 ? -20.891 21.281 13.695 1 97.81 341 PHE B N 1
ATOM 5680 C CA . PHE B 1 341 ? -19.812 20.797 14.539 1 97.81 341 PHE B CA 1
ATOM 5681 C C . PHE B 1 341 ? -20.125 21.031 16.016 1 97.81 341 PHE B C 1
ATOM 5683 O O . PHE B 1 341 ? -19.766 20.219 16.859 1 97.81 341 PHE B O 1
ATOM 5690 N N . ASN B 1 342 ? -20.797 22.125 16.375 1 97.62 342 ASN B N 1
ATOM 5691 C CA . ASN B 1 342 ? -21.25 22.469 17.719 1 97.62 342 ASN B CA 1
ATOM 5692 C C . ASN B 1 342 ? -20.172 22.172 18.75 1 97.62 342 ASN B C 1
ATOM 5694 O O . ASN B 1 342 ? -20.469 21.609 19.812 1 97.62 342 ASN B O 1
ATOM 5698 N N . CYS B 1 343 ? -18.969 22.516 18.422 1 96.19 343 CYS B N 1
ATOM 5699 C CA . CYS B 1 343 ? -17.859 22.25 19.344 1 96.19 343 CYS B CA 1
ATOM 5700 C C . CYS B 1 343 ? -17.609 23.469 20.234 1 96.19 343 CYS B C 1
ATOM 5702 O O . CYS B 1 343 ? -16.891 24.391 19.844 1 96.19 343 CYS B O 1
ATOM 5704 N N . VAL B 1 344 ? -18.094 23.484 21.438 1 95.44 344 VAL B N 1
ATOM 5705 C CA . VAL B 1 344 ? -17.969 24.625 22.344 1 95.44 344 VAL B CA 1
ATOM 5706 C C . VAL B 1 344 ? -17.109 24.219 23.547 1 95.44 344 VAL B C 1
ATOM 5708 O O . VAL B 1 344 ? -15.914 24.484 23.578 1 95.44 344 VAL B O 1
ATOM 5711 N N . GLU B 1 345 ? -17.625 23.281 24.391 1 93.69 345 GLU B N 1
ATOM 5712 C CA . GLU B 1 345 ? -16.906 22.859 25.594 1 93.69 345 GLU B CA 1
ATOM 5713 C C . GLU B 1 345 ? -15.68 22.031 25.219 1 93.69 345 GLU B C 1
ATOM 5715 O O . GLU B 1 345 ? -14.602 22.234 25.781 1 93.69 345 GLU B O 1
ATOM 5720 N N . ASP B 1 346 ? -15.867 21.188 24.219 1 91.94 346 ASP B N 1
ATOM 5721 C CA . ASP B 1 346 ? -14.797 20.281 23.812 1 91.94 346 ASP B CA 1
ATOM 5722 C C . ASP B 1 346 ? -13.664 21.047 23.125 1 91.94 346 ASP B C 1
ATOM 5724 O O . ASP B 1 346 ? -12.562 20.516 22.984 1 91.94 346 ASP B O 1
ATOM 5728 N N . CYS B 1 347 ? -13.953 22.297 22.688 1 94.19 347 CYS B N 1
ATOM 5729 C CA . CYS B 1 347 ? -12.977 23.078 21.938 1 94.19 347 CYS B CA 1
ATOM 5730 C C . CYS B 1 347 ? -12.523 24.312 22.703 1 94.19 347 CYS B C 1
ATOM 5732 O O . CYS B 1 347 ? -11.945 25.234 22.141 1 94.19 347 CYS B O 1
ATOM 5734 N N . ALA B 1 348 ? -12.758 24.375 24.016 1 93.06 348 ALA B N 1
ATOM 5735 C CA . ALA B 1 348 ? -12.516 25.562 24.812 1 93.06 348 ALA B CA 1
ATOM 5736 C C . ALA B 1 348 ? -11.062 25.625 25.281 1 93.06 348 ALA B C 1
ATOM 5738 O O . ALA B 1 348 ? -10.57 26.688 25.672 1 93.06 348 ALA B O 1
ATOM 5739 N N . GLY B 1 349 ? -10.359 24.516 25.219 1 93.31 349 GLY B N 1
ATOM 5740 C CA . GLY B 1 349 ? -8.992 24.469 25.719 1 93.31 349 GLY B CA 1
ATOM 5741 C C . GLY B 1 349 ? -8.031 25.297 24.891 1 93.31 349 GLY B C 1
ATOM 5742 O O . GLY B 1 349 ? -8.234 25.484 23.688 1 93.31 349 GLY B O 1
ATOM 5743 N N . ASP B 1 350 ? -7.051 25.766 25.562 1 93.62 350 ASP B N 1
ATOM 5744 C CA . ASP B 1 350 ? -6.035 26.578 24.906 1 93.62 350 ASP B CA 1
ATOM 5745 C C . ASP B 1 350 ? -5.391 25.828 23.75 1 93.62 350 ASP B C 1
ATOM 5747 O O . ASP B 1 350 ? -4.957 26.438 22.766 1 93.62 350 ASP B O 1
ATOM 5751 N N . GLU B 1 351 ? -5.391 24.547 23.906 1 93.62 351 GLU B N 1
ATOM 5752 C CA . GLU B 1 351 ? -4.777 23.719 22.859 1 93.62 351 GLU B CA 1
ATOM 5753 C C . GLU B 1 351 ? -5.562 23.797 21.562 1 93.62 351 GLU B C 1
ATOM 5755 O O . GLU B 1 351 ? -5.043 23.453 20.5 1 93.62 351 GLU B O 1
ATOM 5760 N N . TYR B 1 352 ? -6.793 24.344 21.656 1 94.62 352 TYR B N 1
ATOM 5761 C CA . TYR B 1 352 ? -7.625 24.422 20.469 1 94.62 352 TYR B CA 1
ATOM 5762 C C . TYR B 1 352 ? -7.816 25.875 20.031 1 94.62 352 TYR B C 1
ATOM 5764 O O . TYR B 1 352 ? -8.75 26.188 19.297 1 94.62 352 TYR B O 1
ATOM 5772 N N . SER B 1 353 ? -6.938 26.75 20.438 1 94 353 SER B N 1
ATOM 5773 C CA . SER B 1 353 ? -7.098 28.188 20.203 1 94 353 SER B CA 1
ATOM 5774 C C . SER B 1 353 ? -6.453 28.594 18.875 1 94 353 SER B C 1
ATOM 5776 O O . SER B 1 353 ? -6.582 29.734 18.453 1 94 353 SER B O 1
ATOM 5778 N N . SER B 1 354 ? -5.723 27.672 18.312 1 92.75 354 SER B N 1
ATOM 5779 C CA . SER B 1 354 ? -5.09 27.938 17.016 1 92.75 354 SER B CA 1
ATOM 5780 C C . SER B 1 354 ? -5.461 26.891 15.984 1 92.75 354 SER B C 1
ATOM 5782 O O . SER B 1 354 ? -5.59 25.703 16.312 1 92.75 354 SER B O 1
ATOM 5784 N N . VAL B 1 355 ? -5.488 27.375 14.758 1 94.69 355 VAL B N 1
ATOM 5785 C CA . VAL B 1 355 ? -5.914 26.531 13.656 1 94.69 355 VAL B CA 1
ATOM 5786 C C . VAL B 1 355 ? -4.859 25.453 13.391 1 94.69 355 VAL B C 1
ATOM 5788 O O . VAL B 1 355 ? -3.668 25.672 13.617 1 94.69 355 VAL B O 1
ATOM 5791 N N . ALA B 1 356 ? -5.375 24.297 12.992 1 93.38 356 ALA B N 1
ATOM 5792 C CA . ALA B 1 356 ? -4.453 23.234 12.602 1 93.38 356 ALA B CA 1
ATOM 5793 C C . ALA B 1 356 ? -3.631 23.641 11.383 1 93.38 356 ALA B C 1
ATOM 5795 O O . ALA B 1 356 ? -4.125 24.344 10.492 1 93.38 356 ALA B O 1
ATOM 5796 N N . LYS B 1 357 ? -2.506 23.109 11.297 1 88.56 357 LYS B N 1
ATOM 5797 C CA . LYS B 1 357 ? -1.519 23.484 10.289 1 88.56 357 LYS B CA 1
ATOM 5798 C C . LYS B 1 357 ? -2.061 23.281 8.883 1 88.56 357 LYS B C 1
ATOM 5800 O O . LYS B 1 357 ? -1.754 24.047 7.969 1 88.56 357 LYS B O 1
ATOM 5805 N N . TYR B 1 358 ? -2.822 22.25 8.711 1 92 358 TYR B N 1
ATOM 5806 C CA . TYR B 1 358 ? -3.217 21.891 7.352 1 92 358 TYR B CA 1
ATOM 5807 C C . TYR B 1 358 ? -4.68 22.219 7.102 1 92 358 TYR B C 1
ATOM 5809 O O . TYR B 1 358 ? -5.254 21.812 6.09 1 92 358 TYR B O 1
ATOM 5817 N N . ALA B 1 359 ? -5.25 22.969 7.938 1 94.81 359 ALA B N 1
ATOM 5818 C CA . ALA B 1 359 ? -6.66 23.328 7.781 1 94.81 359 ALA B CA 1
ATOM 5819 C C . ALA B 1 359 ? -6.887 24.094 6.48 1 94.81 359 ALA B C 1
ATOM 5821 O O . ALA B 1 359 ? -7.945 23.969 5.855 1 94.81 359 ALA B O 1
ATOM 5822 N N . GLY B 1 360 ? -5.867 24.844 6.133 1 93.38 360 GLY B N 1
ATOM 5823 C CA . GLY B 1 360 ? -5.977 25.578 4.883 1 93.38 360 GLY B CA 1
ATOM 5824 C C . GLY B 1 360 ? -6.141 24.672 3.672 1 93.38 360 GLY B C 1
ATOM 5825 O O . GLY B 1 360 ? -6.824 25.031 2.713 1 93.38 360 GLY B O 1
ATOM 5826 N N . GLN B 1 361 ? -5.574 23.547 3.688 1 94 361 GLN B N 1
ATOM 5827 C CA . GLN B 1 361 ? -5.699 22.594 2.582 1 94 361 GLN B CA 1
ATOM 5828 C C . GLN B 1 361 ? -7.133 22.078 2.457 1 94 361 GLN B C 1
ATOM 5830 O O . GLN B 1 361 ? -7.621 21.859 1.35 1 94 361 GLN B O 1
ATOM 5835 N N . LEU B 1 362 ? -7.719 21.891 3.576 1 97.56 362 LEU B N 1
ATOM 5836 C CA . LEU B 1 362 ? -9.125 21.484 3.559 1 97.56 362 LEU B CA 1
ATOM 5837 C C . LEU B 1 362 ? -9.984 22.547 2.906 1 97.56 362 LEU B C 1
ATOM 5839 O O . LEU B 1 362 ? -10.836 22.25 2.064 1 97.56 362 LEU B O 1
ATOM 5843 N N . ALA B 1 363 ? -9.766 23.75 3.34 1 97.62 363 ALA B N 1
ATOM 5844 C CA . ALA B 1 363 ? -10.508 24.859 2.768 1 97.62 363 ALA B CA 1
ATOM 5845 C C . ALA B 1 363 ? -10.289 24.953 1.259 1 97.62 363 ALA B C 1
ATOM 5847 O O . ALA B 1 363 ? -11.25 25.109 0.498 1 97.62 363 ALA B O 1
ATOM 5848 N N . ASP B 1 364 ? -9.094 24.844 0.859 1 96.44 364 ASP B N 1
ATOM 5849 C CA . ASP B 1 364 ? -8.758 24.922 -0.559 1 96.44 364 ASP B CA 1
ATOM 5850 C C . ASP B 1 364 ? -9.391 23.781 -1.34 1 96.44 364 ASP B C 1
ATOM 5852 O O . ASP B 1 364 ? -9.852 23.969 -2.465 1 96.44 364 ASP B O 1
ATOM 5856 N N . ALA B 1 365 ? -9.32 22.625 -0.778 1 97.94 365 ALA B N 1
ATOM 5857 C CA . ALA B 1 365 ? -9.891 21.453 -1.435 1 97.94 365 ALA B CA 1
ATOM 5858 C C . ALA B 1 365 ? -11.383 21.656 -1.688 1 97.94 365 ALA B C 1
ATOM 5860 O O . ALA B 1 365 ? -11.875 21.391 -2.789 1 97.94 365 ALA B O 1
ATOM 5861 N N . PHE B 1 366 ? -12.047 22.109 -0.688 1 98.5 366 PHE B N 1
ATOM 5862 C CA . PHE B 1 366 ? -13.484 22.312 -0.826 1 98.5 366 PHE B CA 1
ATOM 5863 C C . PHE B 1 366 ? -13.773 23.406 -1.856 1 98.5 366 PHE B C 1
ATOM 5865 O O . PHE B 1 366 ? -14.68 23.25 -2.676 1 98.5 366 PHE B O 1
ATOM 5872 N N . TYR B 1 367 ? -13.008 24.406 -1.797 1 98.31 367 TYR B N 1
ATOM 5873 C CA . TYR B 1 367 ? -13.172 25.484 -2.771 1 98.31 367 TYR B CA 1
ATOM 5874 C C . TYR B 1 367 ? -12.93 24.984 -4.188 1 98.31 367 TYR B C 1
ATOM 5876 O O . TYR B 1 367 ? -13.68 25.312 -5.109 1 98.31 367 TYR B O 1
ATOM 5884 N N . ALA B 1 368 ? -11.906 24.234 -4.336 1 97.88 368 ALA B N 1
ATOM 5885 C CA . ALA B 1 368 ? -11.586 23.672 -5.648 1 97.88 368 ALA B CA 1
ATOM 5886 C C . ALA B 1 368 ? -12.727 22.797 -6.164 1 97.88 368 ALA B C 1
ATOM 5888 O O . ALA B 1 368 ? -13.047 22.828 -7.355 1 97.88 368 ALA B O 1
ATOM 5889 N N . TYR B 1 369 ? -13.242 22.047 -5.305 1 97.69 369 TYR B N 1
ATOM 5890 C CA . TYR B 1 369 ? -14.391 21.219 -5.676 1 97.69 369 TYR B CA 1
ATOM 5891 C C . TYR B 1 369 ? -15.547 22.078 -6.156 1 97.69 369 TYR B C 1
ATOM 5893 O O . TYR B 1 369 ? -16.172 21.766 -7.176 1 97.69 369 TYR B O 1
ATOM 5901 N N . ALA B 1 370 ? -15.844 23.094 -5.434 1 97.38 370 ALA B N 1
ATOM 5902 C CA . ALA B 1 370 ? -16.953 23.984 -5.785 1 97.38 370 ALA B CA 1
ATOM 5903 C C . ALA B 1 370 ? -16.734 24.625 -7.156 1 97.38 370 ALA B C 1
ATOM 5905 O O . ALA B 1 370 ? -17.656 24.688 -7.969 1 97.38 370 ALA B O 1
ATOM 5906 N N . VAL B 1 371 ? -15.547 25.031 -7.355 1 96.62 371 VAL B N 1
ATOM 5907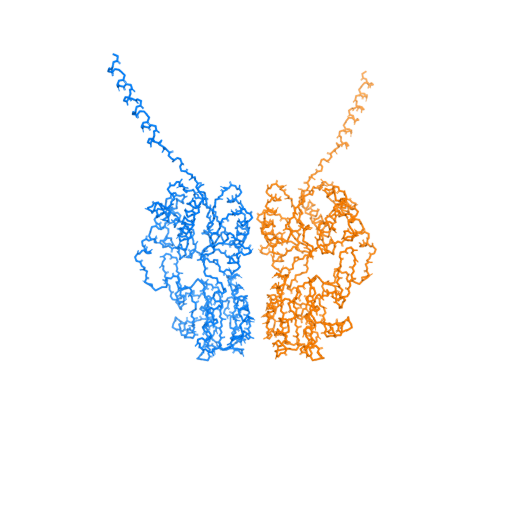 C CA . VAL B 1 371 ? -15.219 25.641 -8.633 1 96.62 371 VAL B CA 1
ATOM 5908 C C . VAL B 1 371 ? -15.383 24.625 -9.758 1 96.62 371 VAL B C 1
ATOM 5910 O O . VAL B 1 371 ? -15.977 24.922 -10.797 1 96.62 371 VAL B O 1
ATOM 5913 N N . ALA B 1 372 ? -14.906 23.438 -9.57 1 95.12 372 ALA B N 1
ATOM 5914 C CA . ALA B 1 372 ? -14.984 22.375 -10.578 1 95.12 372 ALA B CA 1
ATOM 5915 C C . ALA B 1 372 ? -16.438 22 -10.859 1 95.12 372 ALA B C 1
ATOM 5917 O O . ALA B 1 372 ? -16.812 21.812 -12.016 1 95.12 372 ALA B O 1
ATOM 5918 N N . LEU B 1 373 ? -17.172 21.828 -9.789 1 94.31 373 LEU B N 1
ATOM 5919 C CA . LEU B 1 373 ? -18.578 21.453 -9.938 1 94.31 373 LEU B CA 1
ATOM 5920 C C . LEU B 1 373 ? -19.344 22.547 -10.695 1 94.31 373 LEU B C 1
ATOM 5922 O O . LEU B 1 373 ? -20.172 22.234 -11.562 1 94.31 373 LEU B O 1
ATOM 5926 N N . ASN B 1 374 ? -19.094 23.734 -10.367 1 92.44 374 ASN B N 1
ATOM 5927 C CA . ASN B 1 374 ? -19.734 24.844 -11.039 1 92.44 374 ASN B CA 1
ATOM 5928 C C . ASN B 1 374 ? -19.453 24.844 -12.539 1 92.44 374 ASN B C 1
ATOM 5930 O O . ASN B 1 374 ? -20.344 25.047 -13.352 1 92.44 374 ASN B O 1
ATOM 5934 N N . ARG B 1 375 ? -18.234 24.594 -12.852 1 89.44 375 ARG B N 1
ATOM 5935 C CA . ARG B 1 375 ? -17.844 24.531 -14.258 1 89.44 375 ARG B CA 1
ATOM 5936 C C . ARG B 1 375 ? -18.5 23.375 -14.977 1 89.44 375 ARG B C 1
ATOM 5938 O O . ARG B 1 375 ? -18.906 23.5 -16.141 1 89.44 375 ARG B O 1
ATOM 5945 N N . SER B 1 376 ? -18.609 22.266 -14.305 1 85.12 376 SER B N 1
ATOM 5946 C CA . SER B 1 376 ? -19.219 21.078 -14.891 1 85.12 376 SER B CA 1
ATOM 5947 C C . SER B 1 376 ? -20.703 21.281 -15.148 1 85.12 376 SER B C 1
ATOM 5949 O O . SER B 1 376 ? -21.234 20.812 -16.172 1 85.12 376 SER B O 1
ATOM 5951 N N . ILE B 1 377 ? -21.375 21.969 -14.242 1 81.19 377 ILE B N 1
ATOM 5952 C CA . ILE B 1 377 ? -22.797 22.219 -14.367 1 81.19 377 ILE B CA 1
ATOM 5953 C C . ILE B 1 377 ? -23.047 23.188 -15.516 1 81.19 377 ILE B C 1
ATOM 5955 O O . ILE B 1 377 ? -24.016 23.031 -16.266 1 81.19 377 ILE B O 1
ATOM 5959 N N . ILE B 1 378 ? -22.188 24.094 -15.68 1 77.88 378 ILE B N 1
ATOM 5960 C CA . ILE B 1 378 ? -22.312 25.062 -16.75 1 77.88 378 ILE B CA 1
ATOM 5961 C C . ILE B 1 378 ? -22.078 24.375 -18.094 1 77.88 378 ILE B C 1
ATOM 5963 O O . ILE B 1 378 ? -22.797 24.625 -19.062 1 77.88 378 ILE B O 1
ATOM 5967 N N . ALA B 1 379 ? -21.234 23.453 -18.062 1 79.94 379 ALA B N 1
ATOM 5968 C CA . ALA B 1 379 ? -20.906 22.766 -19.312 1 79.94 379 ALA B CA 1
ATOM 5969 C C . ALA B 1 379 ? -21.984 21.734 -19.656 1 79.94 379 ALA B C 1
ATOM 5971 O O . ALA B 1 379 ? -22.25 21.484 -20.844 1 79.94 379 ALA B O 1
ATOM 5972 N N . ASN B 1 380 ? -22.516 21.172 -18.562 1 76.62 380 ASN B N 1
ATOM 5973 C CA . ASN B 1 380 ? -23.562 20.172 -18.75 1 76.62 380 ASN B CA 1
ATOM 5974 C C . ASN B 1 380 ? -24.734 20.391 -17.797 1 76.62 380 ASN B C 1
ATOM 5976 O O . ASN B 1 380 ? -24.844 19.719 -16.781 1 76.62 380 ASN B O 1
ATOM 5980 N N . PRO B 1 381 ? -25.75 21.25 -18.328 1 64.81 381 PRO B N 1
ATOM 5981 C CA . PRO B 1 381 ? -26.844 21.609 -17.422 1 64.81 381 PRO B CA 1
ATOM 5982 C C . PRO B 1 381 ? -27.828 20.469 -17.172 1 64.81 381 PRO B C 1
ATOM 5984 O O . PRO B 1 381 ? -28.047 19.656 -18.078 1 64.81 381 PRO B O 1
#

InterPro domains:
  IPR001828 Receptor, ligand binding region [PF01094] (54-376)
  IPR028082 Periplasmic binding protein-like I [SSF53822] (29-376)
  IPR052612 Atrial Natriuretic Peptide Clearance Receptor [PTHR44755] (54-289)

Sequence (762 aa):
MAKAQKLLLIIIILFTTCLILARCQVRQTLRVGLLFVQNVTSLQVGIGYRTSASAVLVTRDKIRDEHLLDEFDFEFHYEFDECNEIQAGGKTVDLLENRKVDVIFGPTCSRPGMISSTLASYYNIPIFEWGLTSARQLTDINRYPTSLPFSVNSYSLAMAIRGTLKQFEWSEFVFLYCNDGDDEKCESLKDDIQTVASHHSDITLAYTTRITSKNLSDMRTAIKDIKKRGRIIVACVASGNGSKRTLMQAAALENANTSEYVYIMAETNSRGFIVDEPGGKSHYLWEGVLNDAASFTVEESRQSMSNLLFLVDNMGMNDEVTPQYLNFSKKVIEMMKDPPFNCVEDCAGDEYSSVAKYAGQLADAFYAYAVALNRSIIANPMAKAQKLLLIIIILFTTCLILARCQVRQTLRVGLLFVQNVTSLQVGIGYRTSASAVLVTRDKIRDEHLLDEFDFEFHYEFDECNEIQAGGKTVDLLENRKVDVIFGPTCSRPGMISSTLASYYNIPIFEWGLTSARQLTDINRYPTSLPFSVNSYSLAMAIRGTLKQFEWSEFVFLYCNDGDDEKCESLKDDIQTVASHHSDITLAYTTRITSKNLSDMRTAIKDIKKRGRIIVACVASGNGSKRTLMQAAALENANTSEYVYIMAETNSRGFIVDEPGGKSHYLWEGVLNDAASFTVEESRQSMSNLLFLVDNMGMNDEVTPQYLNFSKKVIEMMKDPPFNCVEDCAGDEYSSVAKYAGQLADAFYAYAVALNRSIIANP

Nearest PDB structures (foldseek):
  3a3k-assembly2_B  TM=8.145E-01  e=9.409E-16  Rattus norvegicus
  1t34-assembly1_B  TM=8.221E-01  e=1.472E-15  Rattus norvegicus
  1yk0-assembly1_A  TM=8.294E-01  e=9.950E-16  Homo sapiens
  7wih-assembly1_A  TM=6.088E-01  e=9.127E-13  Homo sapiens
  7e9g-assembly1_R  TM=5.713E-01  e=6.901E-13  Homo sapiens

Organism: Caenorhabditis remanei (NCBI:txid31234)

pLDDT: mean 88.91, std 12.21, range [40.5, 98.88]

Secondary structure (DSSP, 8-state):
-HHHHHHHHHHHHHHHHHHHH-----PEEEEEEEEEB-S-GGGHHHHBGGGTTTHHHHHHHHHHHTTS-TTEEEEEEEEE-TT-HHHHHHHHHIIIIIS--SEEE---BHHHHHHHHHHHHHTT--EE--TB---GGGG-TTT-TTB---S--HHHHHHHHHHHHHHTT--EEEEEEE-TT-TTHHHHHHHHHHHHHHH-TT-EEEEEEEES-SSHHHHHHHHHHHTTT-SEEEEE--SSSSHHHHHHHHHHHTT--STT-EEEEEESS-BTTEEE-GGG-EEETT-----SS----HHHHHHHTTTEEEEE--SS-SS---HHHHHHHHHHHHHTTSTTT--SGGG-SGGGSS--TTHHHHHHHHHHHHHHHHHHHHH--/-HHHHHHHHHHHHHHHHHHHH-----PEEEEEEEEEB-S-GGGHHHHBGGGTTTHHHHHHHHHHHTT-STTEEEEEEEEE-TT-HHHHHHHHHIIIIIS--SEEE---BHHHHHHHHHHHHHTT--EE--TB---GGGG-TTT-TTB---S--HHHHHHHHHHHHHHTT--EEEEEEE-TT-TTHHHHHHHHHHHHHHH-TT-EEEEEEEES-SSHHHHHHHHHHHTTT-SEEEEE--SSSSHHHHHHHHHHHTT-SSTT-EEEEEESS-BTTEEE-GGG-EEETT-S----SS---HHHHHHHTTTEEEEE--SS-SS---HHHHHHHHHHHHHTTSTTT--SGGG-SGGGSS--TTHHHHHHHHHHHHHHHHHHHHH--